Protein AF-A0A9W7A2C4-F1 (afdb_monomer_lite)

Organism: NCBI:txid2557542

Structure (mmCIF, N/CA/C/O backbone):
data_AF-A0A9W7A2C4-F1
#
_entry.id   AF-A0A9W7A2C4-F1
#
loop_
_atom_site.group_PDB
_atom_site.id
_atom_site.type_symbol
_atom_site.label_atom_id
_atom_site.label_alt_id
_atom_site.label_comp_id
_atom_site.label_asym_id
_atom_site.label_entity_id
_atom_site.label_seq_id
_atom_site.pdbx_PDB_ins_code
_atom_site.Cartn_x
_atom_site.Cartn_y
_atom_site.Cartn_z
_atom_site.occupancy
_atom_site.B_iso_or_equiv
_atom_site.auth_seq_id
_atom_site.auth_comp_id
_atom_site.auth_asym_id
_atom_site.auth_atom_id
_atom_site.pdbx_PDB_model_num
ATOM 1 N N . MET A 1 1 ? 8.192 18.372 -7.825 1.00 59.50 1 MET A N 1
ATOM 2 C CA . MET A 1 1 ? 8.535 16.966 -7.576 1.00 59.50 1 MET A CA 1
ATOM 3 C C . MET A 1 1 ? 7.374 16.111 -8.057 1.00 59.50 1 MET A C 1
ATOM 5 O O . MET A 1 1 ? 6.241 16.445 -7.717 1.00 59.50 1 MET A O 1
ATOM 9 N N . GLY A 1 2 ? 7.616 15.108 -8.897 1.00 79.44 2 GLY A N 1
ATOM 10 C CA . GLY A 1 2 ? 6.584 14.265 -9.493 1.00 79.44 2 GLY A CA 1
ATOM 11 C C . GLY A 1 2 ? 5.873 13.354 -8.488 1.00 79.44 2 GLY A C 1
ATOM 12 O O . GLY A 1 2 ? 6.362 13.080 -7.389 1.00 79.44 2 GLY A O 1
ATOM 13 N N . VAL A 1 3 ? 4.702 12.846 -8.881 1.00 77.62 3 VAL A N 1
ATOM 14 C CA . VAL A 1 3 ? 3.862 11.985 -8.026 1.00 77.62 3 VAL A CA 1
ATOM 15 C C . VAL A 1 3 ? 4.586 10.679 -7.665 1.00 77.62 3 VAL A C 1
ATOM 17 O O . VAL A 1 3 ? 4.480 10.209 -6.534 1.00 77.62 3 VAL A O 1
ATOM 20 N N . ILE A 1 4 ? 5.388 10.137 -8.590 1.00 74.19 4 ILE A N 1
ATOM 21 C CA . ILE A 1 4 ? 6.232 8.949 -8.373 1.00 74.19 4 ILE A CA 1
ATOM 22 C C . ILE A 1 4 ? 7.242 9.209 -7.246 1.00 74.19 4 ILE A C 1
ATOM 24 O O . ILE A 1 4 ? 7.259 8.472 -6.257 1.00 74.19 4 ILE A O 1
ATOM 28 N N . ALA A 1 5 ? 8.008 10.300 -7.322 1.00 81.50 5 ALA A N 1
ATOM 29 C CA . ALA A 1 5 ? 8.976 10.670 -6.291 1.00 81.50 5 ALA A CA 1
ATOM 30 C C . ALA A 1 5 ? 8.319 10.892 -4.914 1.00 81.50 5 ALA A C 1
ATOM 32 O O . ALA A 1 5 ? 8.854 10.448 -3.895 1.00 81.50 5 ALA A O 1
ATOM 33 N N . GLN A 1 6 ? 7.101 11.446 -4.871 1.00 85.25 6 GLN A N 1
ATOM 34 C CA . GLN A 1 6 ? 6.325 11.538 -3.630 1.00 85.25 6 GLN A CA 1
ATOM 35 C C . GLN A 1 6 ? 5.996 10.155 -3.027 1.00 85.25 6 GLN A C 1
ATOM 37 O O . GLN A 1 6 ? 6.023 10.004 -1.803 1.00 85.25 6 GLN A O 1
ATOM 42 N N . THR A 1 7 ? 5.736 9.122 -3.841 1.00 84.38 7 THR A N 1
ATOM 43 C CA . THR A 1 7 ? 5.543 7.751 -3.322 1.00 84.38 7 THR A CA 1
ATOM 44 C C . THR A 1 7 ? 6.836 7.108 -2.820 1.00 84.38 7 THR A C 1
ATOM 46 O O . THR A 1 7 ? 6.799 6.403 -1.810 1.00 84.38 7 THR A O 1
ATOM 49 N N . ALA A 1 8 ? 7.982 7.397 -3.447 1.00 88.38 8 ALA A N 1
ATOM 50 C CA . ALA A 1 8 ? 9.290 6.941 -2.972 1.00 88.38 8 ALA A CA 1
ATOM 51 C C . ALA A 1 8 ? 9.625 7.534 -1.589 1.00 88.38 8 ALA A C 1
ATOM 53 O O . ALA A 1 8 ? 10.104 6.822 -0.702 1.00 88.38 8 ALA A O 1
ATOM 54 N N . ILE A 1 9 ? 9.284 8.810 -1.377 1.00 89.81 9 ILE A N 1
ATOM 55 C CA . ILE A 1 9 ? 9.363 9.492 -0.078 1.00 89.81 9 ILE A CA 1
ATOM 56 C C . ILE A 1 9 ? 8.437 8.834 0.947 1.00 89.81 9 ILE A C 1
ATOM 58 O O . ILE A 1 9 ? 8.8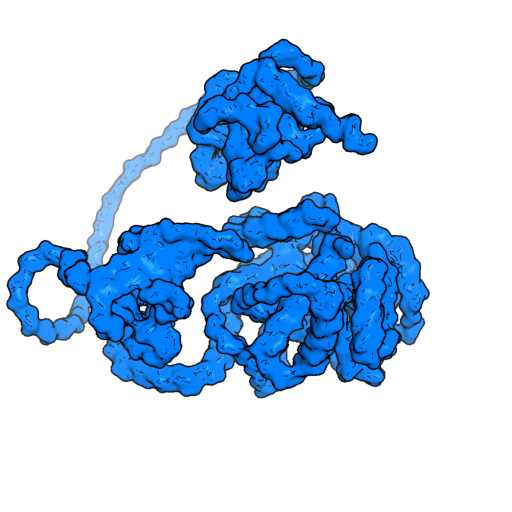98 8.458 2.022 1.00 89.81 9 ILE A O 1
ATOM 62 N N . GLU A 1 10 ? 7.154 8.628 0.620 1.00 87.88 10 GLU A N 1
ATOM 63 C CA . GLU A 1 10 ? 6.209 7.953 1.523 1.00 87.88 10 GLU A CA 1
ATOM 64 C C . GLU A 1 10 ? 6.705 6.557 1.938 1.00 87.88 10 GLU A C 1
ATOM 66 O O . GLU A 1 10 ? 6.624 6.200 3.117 1.00 87.88 10 GLU A O 1
ATOM 71 N N . ALA A 1 11 ? 7.243 5.779 0.994 1.00 90.50 11 ALA A N 1
ATOM 72 C CA . ALA A 1 11 ? 7.778 4.444 1.242 1.00 90.50 11 ALA A CA 1
ATOM 73 C C . ALA A 1 11 ? 9.023 4.475 2.147 1.00 90.50 11 ALA A C 1
ATOM 75 O O . ALA A 1 11 ? 9.084 3.709 3.114 1.00 90.50 11 ALA A O 1
ATOM 76 N N . LEU A 1 12 ? 9.978 5.380 1.889 1.00 93.19 12 LEU A N 1
ATOM 77 C CA . LEU A 1 12 ? 11.150 5.584 2.747 1.00 93.19 12 LEU A CA 1
ATOM 78 C C . LEU A 1 12 ? 10.732 6.001 4.161 1.00 93.19 12 LEU A C 1
ATOM 80 O O . LEU A 1 12 ? 11.205 5.416 5.135 1.00 93.19 12 LEU A O 1
ATOM 84 N N . THR A 1 13 ? 9.830 6.980 4.286 1.00 89.44 13 THR A N 1
ATOM 85 C CA . THR A 1 13 ? 9.324 7.451 5.581 1.00 89.44 13 THR A CA 1
ATOM 86 C C . THR A 1 13 ? 8.686 6.303 6.358 1.00 89.44 13 THR A C 1
ATOM 88 O O . THR A 1 13 ? 9.051 6.084 7.510 1.00 89.44 13 THR A O 1
ATOM 91 N N . CYS A 1 14 ? 7.820 5.503 5.725 1.00 88.94 14 CYS A N 1
ATOM 92 C CA . CYS A 1 14 ? 7.195 4.354 6.381 1.00 88.94 14 CYS A CA 1
ATOM 93 C C . CYS A 1 14 ? 8.220 3.293 6.815 1.00 88.94 14 CYS A C 1
ATOM 95 O O . CYS A 1 14 ? 8.117 2.790 7.935 1.00 88.94 14 CYS A O 1
ATOM 97 N N . LYS A 1 15 ? 9.221 2.969 5.979 1.00 91.94 15 LYS A N 1
ATOM 98 C CA . LYS A 1 15 ? 10.311 2.035 6.326 1.00 91.94 15 LYS A CA 1
ATOM 99 C C . LYS A 1 15 ? 11.138 2.548 7.507 1.00 91.94 15 LYS A C 1
ATOM 101 O O . LYS A 1 15 ? 11.353 1.809 8.467 1.00 91.94 15 LYS A O 1
ATOM 106 N N . ALA A 1 16 ? 11.554 3.812 7.467 1.00 89.44 16 ALA A N 1
ATOM 107 C CA . ALA A 1 16 ? 12.366 4.423 8.510 1.00 89.44 16 ALA A CA 1
ATOM 108 C C . ALA A 1 16 ? 11.595 4.545 9.836 1.00 89.44 16 ALA A C 1
ATOM 110 O O . ALA A 1 16 ? 12.060 4.029 10.846 1.00 89.44 16 ALA A O 1
ATOM 111 N N . GLU A 1 17 ? 10.400 5.148 9.853 1.00 85.88 17 GLU A N 1
ATOM 112 C CA . GLU A 1 17 ? 9.558 5.256 11.061 1.00 85.88 17 GLU A CA 1
ATOM 113 C C . GLU A 1 17 ? 9.314 3.888 11.708 1.00 85.88 17 GLU A C 1
ATOM 115 O O . GLU A 1 17 ? 9.449 3.729 12.920 1.00 85.88 17 GLU A O 1
ATOM 120 N N . THR A 1 18 ? 9.019 2.878 10.891 1.00 84.62 18 THR A N 1
ATOM 121 C CA . THR A 1 18 ? 8.815 1.501 11.342 1.00 84.62 18 THR A CA 1
ATOM 122 C C . THR A 1 18 ? 10.049 0.911 12.018 1.00 84.62 18 THR A C 1
ATOM 124 O O . THR A 1 18 ? 9.957 0.373 13.121 1.00 84.62 18 THR A O 1
ATOM 127 N N . LEU A 1 19 ? 11.199 0.969 11.347 1.00 84.94 19 LEU A N 1
ATOM 128 C CA . LEU A 1 19 ? 12.387 0.237 11.773 1.00 84.94 19 LEU A CA 1
ATOM 129 C C . LEU A 1 19 ? 13.233 0.993 12.802 1.00 84.94 19 LEU A C 1
ATOM 131 O O . LEU A 1 19 ? 14.035 0.364 13.482 1.00 84.94 19 LEU A O 1
ATOM 135 N N . LEU A 1 20 ? 13.042 2.303 12.959 1.00 83.44 20 LEU A N 1
ATOM 136 C CA . LEU A 1 20 ? 13.703 3.098 13.998 1.00 83.44 20 LEU A CA 1
ATOM 137 C C . LEU A 1 20 ? 13.030 2.962 15.369 1.00 83.44 20 LEU A C 1
ATOM 139 O O . LEU A 1 20 ? 13.698 3.085 16.389 1.00 83.44 20 LEU A O 1
ATOM 143 N N . HIS A 1 21 ? 11.725 2.676 15.411 1.00 79.19 21 HIS A N 1
ATOM 144 C CA . HIS A 1 21 ? 11.016 2.417 16.671 1.00 79.19 21 HIS A CA 1
ATOM 145 C C . HIS A 1 21 ? 11.301 1.031 17.265 1.00 79.19 21 HIS A C 1
ATOM 147 O O . HIS A 1 21 ? 11.145 0.835 18.470 1.00 79.19 21 HIS A O 1
ATOM 153 N N . ASN A 1 22 ? 11.726 0.074 16.443 1.00 69.94 22 ASN A N 1
ATOM 154 C CA . ASN A 1 22 ? 12.208 -1.215 16.917 1.00 69.94 22 ASN A CA 1
ATOM 155 C C . ASN A 1 22 ? 13.698 -1.061 17.268 1.00 69.94 22 ASN A C 1
ATOM 157 O O . ASN A 1 22 ? 14.496 -0.796 16.372 1.00 69.94 22 ASN A O 1
ATOM 161 N N . ASN A 1 23 ? 14.081 -1.249 18.540 1.00 60.16 23 ASN A N 1
ATOM 162 C CA . ASN A 1 23 ? 15.492 -1.287 18.967 1.00 60.16 23 ASN A CA 1
ATOM 163 C C . ASN A 1 23 ? 16.206 -2.464 18.276 1.00 60.16 23 ASN A C 1
ATOM 165 O O . ASN A 1 23 ? 16.216 -3.593 18.768 1.00 60.16 23 ASN A O 1
ATOM 169 N N . ASN A 1 24 ? 16.740 -2.198 17.086 1.00 64.31 24 ASN A N 1
ATOM 170 C CA . ASN A 1 24 ? 17.172 -3.203 16.124 1.00 64.31 24 ASN A CA 1
ATOM 171 C C . ASN A 1 24 ? 18.630 -3.621 16.349 1.00 64.31 24 ASN A C 1
ATOM 173 O O . ASN A 1 24 ? 19.466 -3.523 15.452 1.00 64.31 24 ASN A O 1
ATOM 177 N N . ASP A 1 25 ? 18.914 -4.159 17.535 1.00 67.38 25 ASP A N 1
ATOM 178 C CA . ASP A 1 25 ? 20.127 -4.938 17.780 1.00 67.38 25 ASP A CA 1
ATOM 179 C C . ASP A 1 25 ? 20.061 -6.233 16.949 1.00 67.38 25 ASP A C 1
ATOM 181 O O . ASP A 1 25 ? 19.330 -7.166 17.288 1.00 67.38 25 ASP A O 1
ATOM 185 N N . GLY A 1 26 ? 20.797 -6.306 15.833 1.00 76.38 26 GLY A N 1
ATOM 186 C CA . GLY A 1 26 ? 20.846 -7.517 15.007 1.00 76.38 26 GLY A CA 1
ATOM 187 C C . GLY A 1 26 ? 21.054 -7.292 13.502 1.00 76.38 26 GLY A C 1
ATOM 188 O O . GLY A 1 26 ? 21.565 -6.249 13.091 1.00 76.38 26 GLY A O 1
ATOM 189 N N . PRO A 1 27 ? 20.646 -8.258 12.648 1.00 70.06 27 PRO A N 1
ATOM 190 C CA . PRO A 1 27 ? 20.942 -8.268 11.207 1.00 70.06 27 PRO A CA 1
ATOM 191 C C . PRO A 1 27 ? 20.422 -7.070 10.397 1.00 70.06 27 PRO A C 1
ATOM 193 O O . PRO A 1 27 ? 20.887 -6.865 9.271 1.00 70.06 27 PRO A O 1
ATOM 196 N N . LEU A 1 28 ? 19.467 -6.315 10.958 1.00 80.44 28 LEU A N 1
ATOM 197 C CA . LEU A 1 28 ? 18.872 -5.112 10.375 1.00 80.44 28 LEU A CA 1
ATOM 198 C C . LEU A 1 28 ? 19.610 -3.817 10.750 1.00 80.44 28 LEU A C 1
ATOM 200 O O . LEU A 1 28 ? 19.470 -2.846 10.015 1.00 80.44 28 LEU A O 1
ATOM 204 N N . ALA A 1 29 ? 20.404 -3.776 11.831 1.00 87.62 29 ALA A N 1
ATOM 205 C CA . ALA A 1 29 ? 20.966 -2.538 12.398 1.00 87.62 29 ALA A CA 1
ATOM 206 C C . ALA A 1 29 ? 21.621 -1.624 11.345 1.00 87.62 29 ALA A C 1
ATOM 208 O O . ALA A 1 29 ? 21.351 -0.427 11.277 1.00 87.62 29 ALA A O 1
ATOM 209 N N . LYS A 1 30 ? 22.431 -2.224 10.462 1.00 89.50 30 LYS A N 1
ATOM 210 C CA . LYS A 1 30 ? 23.154 -1.543 9.377 1.00 89.50 30 LYS A CA 1
ATOM 211 C C . LYS A 1 30 ? 22.245 -1.018 8.258 1.00 89.50 30 LYS A C 1
ATOM 213 O O . LYS A 1 30 ? 22.560 -0.010 7.643 1.00 89.50 30 LYS A O 1
ATOM 218 N N . TYR A 1 31 ? 21.127 -1.691 7.991 1.00 92.31 31 TYR A N 1
ATOM 219 C CA . TYR A 1 31 ? 20.116 -1.211 7.046 1.00 92.31 31 TYR A CA 1
ATOM 220 C C . TYR A 1 31 ? 19.314 -0.050 7.650 1.00 92.31 31 TYR A C 1
ATOM 222 O O . TYR A 1 31 ? 19.047 0.945 6.984 1.00 92.31 31 TYR A O 1
ATOM 230 N N . VAL A 1 32 ? 18.992 -0.139 8.943 1.00 90.88 32 VAL A N 1
ATOM 231 C CA . VAL A 1 32 ? 18.264 0.907 9.674 1.00 90.88 32 VAL A CA 1
ATOM 232 C C . VAL A 1 32 ? 19.094 2.182 9.822 1.00 90.88 32 VAL A C 1
ATOM 234 O O . VAL A 1 32 ? 18.557 3.271 9.630 1.00 90.88 32 VAL A O 1
ATOM 237 N N . SER A 1 33 ? 20.403 2.079 10.077 1.00 92.69 33 SER A N 1
ATOM 238 C CA . SER A 1 33 ? 21.279 3.257 10.086 1.00 92.69 33 SER A CA 1
ATOM 239 C C . SER A 1 33 ? 21.388 3.907 8.704 1.00 92.69 33 SER A C 1
ATOM 241 O O . SER A 1 33 ? 21.348 5.131 8.612 1.00 92.69 33 SER A O 1
ATOM 243 N N . MET A 1 34 ? 21.429 3.120 7.622 1.00 94.06 34 MET A N 1
ATOM 244 C CA . MET A 1 34 ? 21.360 3.650 6.255 1.00 94.06 34 MET A CA 1
ATOM 245 C C . MET A 1 34 ? 20.032 4.377 5.990 1.00 94.06 34 MET A C 1
ATOM 247 O O . MET A 1 34 ? 20.053 5.518 5.533 1.00 94.06 34 MET A O 1
ATOM 251 N N . LEU A 1 35 ? 18.886 3.785 6.349 1.00 93.06 35 LEU A N 1
ATOM 252 C CA . LEU A 1 35 ? 17.576 4.445 6.244 1.00 93.06 35 LEU A CA 1
ATOM 253 C C . LEU A 1 35 ? 17.516 5.764 7.032 1.00 93.06 35 LEU A C 1
ATOM 255 O O . LEU A 1 35 ? 16.951 6.739 6.541 1.00 93.06 35 LEU A O 1
ATOM 259 N N . GLN A 1 36 ? 18.101 5.813 8.235 1.00 92.81 36 GLN A N 1
ATOM 260 C CA . GLN A 1 36 ? 18.162 7.034 9.046 1.00 92.81 36 GLN A CA 1
ATOM 261 C C . GLN A 1 36 ? 18.975 8.138 8.365 1.00 92.81 36 GLN A C 1
ATOM 263 O O . GLN A 1 36 ? 18.562 9.294 8.399 1.00 92.81 36 GLN A O 1
ATOM 268 N N . ILE A 1 37 ? 20.109 7.793 7.750 1.00 93.94 37 ILE A N 1
ATOM 269 C CA . ILE A 1 37 ? 20.976 8.751 7.054 1.00 93.94 37 ILE A CA 1
ATOM 270 C C . ILE A 1 37 ? 20.235 9.358 5.852 1.00 93.94 37 ILE A C 1
ATOM 272 O O . ILE A 1 37 ? 20.105 10.581 5.786 1.00 93.94 37 ILE A O 1
ATOM 276 N N . VAL A 1 38 ? 19.648 8.532 4.972 1.00 93.25 38 VAL A N 1
ATOM 277 C CA . VAL A 1 38 ? 18.852 9.026 3.826 1.00 93.25 38 VAL A CA 1
ATOM 278 C C . VAL A 1 38 ? 17.679 9.886 4.308 1.00 93.25 38 VAL A C 1
ATOM 280 O O . VAL A 1 38 ? 17.455 10.976 3.783 1.00 93.25 38 VAL A O 1
ATOM 283 N N . ARG A 1 39 ? 16.962 9.442 5.354 1.00 92.44 39 ARG A N 1
ATOM 284 C CA . ARG A 1 39 ? 15.862 10.206 5.961 1.00 92.44 39 ARG A CA 1
ATOM 285 C C . ARG A 1 39 ? 16.322 11.570 6.478 1.00 92.44 39 ARG A C 1
ATOM 287 O O . ARG A 1 39 ? 15.611 12.542 6.254 1.00 92.44 39 ARG A O 1
ATOM 294 N N . ASN A 1 40 ? 17.464 11.655 7.160 1.00 92.25 40 ASN A N 1
ATOM 295 C CA . ASN A 1 40 ? 17.955 12.910 7.733 1.00 92.25 40 ASN A CA 1
ATOM 296 C C . ASN A 1 40 ? 18.267 13.943 6.646 1.00 92.25 40 ASN A C 1
ATOM 298 O O . ASN A 1 40 ? 17.868 15.099 6.772 1.00 92.25 40 ASN A O 1
ATOM 302 N N . HIS A 1 41 ? 18.930 13.524 5.564 1.00 92.69 41 HIS A N 1
ATOM 303 C CA . HIS A 1 41 ? 19.204 14.407 4.430 1.00 92.69 41 HIS A CA 1
ATOM 304 C C . HIS A 1 41 ? 17.911 14.842 3.726 1.00 92.69 41 HIS A C 1
ATOM 306 O O . HIS A 1 41 ? 17.729 16.030 3.476 1.00 92.69 41 HIS A O 1
ATOM 312 N N . LEU A 1 42 ? 16.965 13.922 3.512 1.00 90.38 42 LEU A N 1
ATOM 313 C CA . LEU A 1 42 ? 15.661 14.245 2.928 1.00 90.38 42 LEU A CA 1
ATOM 314 C C . LEU A 1 42 ? 14.832 15.198 3.812 1.00 90.38 42 LEU A C 1
ATOM 316 O O . LEU A 1 42 ? 14.190 16.111 3.303 1.00 90.38 42 LEU A O 1
ATOM 320 N N . GLN A 1 43 ? 14.849 15.031 5.139 1.00 88.00 43 GLN A N 1
ATOM 321 C CA . GLN A 1 43 ? 14.139 15.919 6.071 1.00 88.00 43 GLN A CA 1
ATOM 322 C C . GLN A 1 43 ? 14.723 17.339 6.115 1.00 88.00 43 GLN A C 1
ATOM 324 O O . GLN A 1 43 ? 13.990 18.273 6.428 1.00 88.00 43 GLN A O 1
ATOM 329 N N . ALA A 1 44 ? 16.006 17.517 5.786 1.00 83.06 44 ALA A N 1
ATOM 330 C CA . ALA A 1 44 ? 16.605 18.842 5.629 1.00 83.06 44 ALA A CA 1
ATOM 331 C C . ALA A 1 44 ? 16.136 19.559 4.345 1.00 83.06 44 ALA A C 1
ATOM 333 O O . ALA A 1 44 ? 16.141 20.785 4.295 1.00 83.06 44 ALA A O 1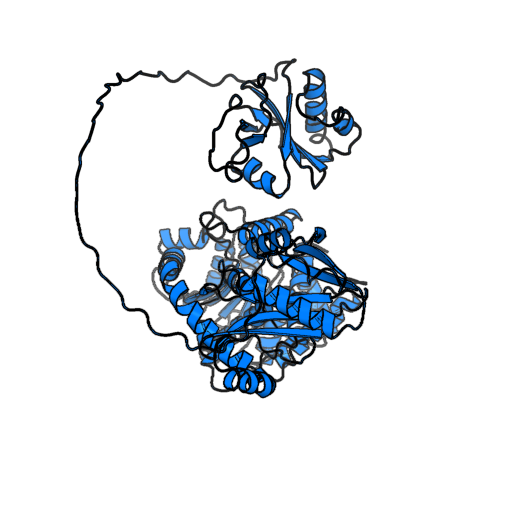
ATOM 334 N N . GLU A 1 45 ? 15.712 18.809 3.323 1.00 77.31 45 GLU A N 1
ATOM 335 C CA . GLU A 1 45 ? 15.176 19.341 2.060 1.00 77.31 45 GLU A CA 1
ATOM 336 C C . GLU A 1 45 ? 13.653 19.546 2.110 1.00 77.31 45 GLU A C 1
ATOM 338 O O . GLU A 1 45 ? 13.122 20.506 1.551 1.00 77.31 45 GLU A O 1
ATOM 343 N N . MET A 1 46 ? 12.932 18.655 2.796 1.00 72.44 46 MET A N 1
ATOM 344 C CA . MET A 1 46 ? 11.472 18.671 2.883 1.00 72.44 46 MET A CA 1
ATOM 345 C C . MET A 1 46 ? 10.981 19.436 4.114 1.00 72.44 46 MET A C 1
ATOM 347 O O . MET A 1 46 ? 10.724 18.855 5.172 1.00 72.44 46 MET A O 1
ATOM 351 N N . ALA A 1 47 ? 10.801 20.748 3.954 1.00 54.38 47 ALA A N 1
ATOM 352 C CA . ALA A 1 47 ? 10.265 21.619 4.995 1.00 54.38 47 ALA A CA 1
ATOM 353 C C . ALA A 1 47 ? 8.957 21.072 5.613 1.00 54.38 47 ALA A C 1
ATOM 355 O O . ALA A 1 47 ? 7.956 20.871 4.927 1.00 54.38 47 ALA A O 1
ATOM 356 N N . SER A 1 48 ? 9.000 20.843 6.930 1.00 54.41 48 SER A N 1
ATOM 357 C CA . SER A 1 48 ? 7.855 20.666 7.841 1.00 54.41 48 SER A CA 1
ATOM 358 C C . SER A 1 48 ? 6.728 19.701 7.425 1.00 54.41 48 SER A C 1
ATOM 360 O O . SER A 1 48 ? 5.582 19.873 7.850 1.00 54.41 48 SER A O 1
ATOM 362 N N . SER A 1 49 ? 7.025 18.602 6.718 1.00 58.47 49 SER A N 1
ATOM 363 C CA . SER A 1 49 ? 6.066 17.491 6.626 1.00 58.47 49 SER A CA 1
ATOM 364 C C . SER A 1 49 ? 5.842 16.888 8.023 1.00 58.47 49 SER A C 1
ATOM 366 O O . SER A 1 49 ? 6.701 16.173 8.546 1.00 58.47 49 SER A O 1
ATOM 368 N N . GLY A 1 50 ? 4.705 17.208 8.649 1.00 64.50 50 GLY A N 1
ATOM 369 C CA . GLY A 1 50 ? 4.404 16.814 10.028 1.00 64.50 50 GLY A CA 1
ATOM 370 C C . GLY A 1 50 ? 4.488 15.300 10.234 1.00 64.50 50 GLY A C 1
ATOM 371 O O . GLY A 1 50 ? 3.874 14.533 9.489 1.00 64.50 50 GLY A O 1
ATOM 372 N N . GLN A 1 51 ? 5.241 14.872 11.250 1.00 67.25 51 GLN A N 1
ATOM 373 C CA . GLN A 1 51 ? 5.470 13.459 11.550 1.00 67.25 51 GLN A CA 1
ATOM 374 C C . GLN A 1 51 ? 4.147 12.767 11.908 1.00 67.25 51 GLN A C 1
ATOM 376 O O . GLN A 1 51 ? 3.547 13.040 12.948 1.00 67.25 51 GLN A O 1
ATOM 381 N N . ARG A 1 52 ? 3.679 11.863 11.039 1.00 73.75 52 ARG A N 1
ATOM 382 C CA . ARG A 1 52 ? 2.434 11.113 11.248 1.00 73.75 52 ARG A CA 1
ATOM 383 C C . ARG A 1 52 ? 2.741 9.803 11.958 1.00 73.75 52 ARG A C 1
ATOM 385 O O . ARG A 1 52 ? 3.461 8.963 11.431 1.00 73.75 52 ARG A O 1
ATOM 392 N N . THR A 1 53 ? 2.144 9.589 13.126 1.00 74.12 53 THR A N 1
ATOM 393 C CA . THR A 1 53 ? 2.229 8.294 13.807 1.00 74.12 53 THR A CA 1
ATOM 394 C C . THR A 1 53 ? 1.553 7.207 12.964 1.00 74.12 53 THR A C 1
ATOM 396 O O . THR A 1 53 ? 0.429 7.363 12.486 1.00 74.12 53 THR A O 1
ATOM 399 N N . ARG A 1 54 ? 2.253 6.087 12.753 1.00 81.62 54 ARG A N 1
ATOM 400 C CA . ARG A 1 54 ? 1.747 4.933 11.994 1.00 81.62 54 ARG A CA 1
ATOM 401 C C . ARG A 1 54 ? 1.145 3.891 12.930 1.00 81.62 54 ARG A C 1
ATOM 403 O O . ARG A 1 54 ? 1.642 3.679 14.038 1.00 81.62 54 ARG A O 1
ATOM 410 N N . SER A 1 55 ? 0.089 3.212 12.481 1.00 81.06 55 SER A N 1
ATOM 411 C CA . SER A 1 55 ? -0.547 2.142 13.261 1.00 81.06 55 SER A CA 1
ATOM 412 C C . SER A 1 55 ? 0.423 0.983 13.534 1.00 81.06 55 SER A C 1
ATOM 414 O O . SER A 1 55 ? 1.449 0.829 12.863 1.00 81.06 55 SER A O 1
ATOM 416 N N . GLY A 1 56 ? 0.105 0.146 14.528 1.00 76.81 56 GLY A N 1
ATOM 417 C CA . GLY A 1 56 ? 0.859 -1.089 14.770 1.00 76.81 56 GLY A CA 1
ATOM 418 C C . GLY A 1 56 ? 0.849 -2.022 13.552 1.00 76.81 56 GLY A C 1
ATOM 419 O O . GLY A 1 56 ? 1.881 -2.597 13.220 1.00 76.81 56 GLY A O 1
ATOM 420 N N . VAL A 1 57 ? -0.279 -2.078 12.828 1.00 79.06 57 VAL A N 1
ATOM 421 C CA . VAL A 1 57 ? -0.452 -2.866 11.593 1.00 79.06 57 VAL A CA 1
ATOM 422 C C . VAL A 1 57 ? 0.556 -2.459 10.523 1.00 79.06 57 VAL A C 1
ATOM 424 O O . VAL A 1 57 ? 1.274 -3.310 10.008 1.00 79.06 57 VAL A O 1
ATOM 427 N N . ILE A 1 58 ? 0.640 -1.160 10.214 1.00 83.19 58 ILE A N 1
ATOM 428 C CA . ILE A 1 58 ? 1.527 -0.636 9.165 1.00 83.19 58 ILE A CA 1
ATOM 429 C C . ILE A 1 58 ? 2.987 -0.909 9.533 1.00 83.19 58 ILE A C 1
ATOM 431 O O . ILE A 1 58 ? 3.747 -1.407 8.703 1.00 83.19 58 ILE A O 1
ATOM 435 N N . ARG A 1 59 ? 3.372 -0.646 10.791 1.00 83.69 59 ARG A N 1
ATOM 436 C CA . ARG A 1 59 ? 4.738 -0.893 11.277 1.00 83.69 59 ARG A CA 1
ATOM 437 C C . ARG A 1 59 ? 5.104 -2.377 11.215 1.00 83.69 59 ARG A C 1
ATOM 439 O O . ARG A 1 59 ? 6.176 -2.737 10.733 1.00 83.69 59 ARG A O 1
ATOM 446 N N . LEU A 1 60 ? 4.216 -3.274 11.631 1.00 82.19 60 LEU A N 1
ATOM 447 C CA . LEU A 1 60 ? 4.490 -4.707 11.542 1.00 82.19 60 LEU A CA 1
ATOM 448 C C . LEU A 1 60 ? 4.530 -5.190 10.078 1.00 82.19 60 LEU A C 1
ATOM 450 O O . LEU A 1 60 ? 5.456 -5.908 9.707 1.00 82.19 60 LEU A O 1
ATOM 454 N N . GLY A 1 61 ? 3.633 -4.701 9.217 1.00 86.56 61 GLY A N 1
ATOM 455 C CA . GLY A 1 61 ? 3.645 -4.964 7.774 1.00 86.56 61 GLY A CA 1
ATOM 456 C C . GLY A 1 61 ? 4.957 -4.558 7.089 1.00 86.56 61 GLY A C 1
ATOM 457 O O . GLY A 1 61 ? 5.585 -5.382 6.424 1.00 86.56 61 GLY A O 1
ATOM 458 N N . TYR A 1 62 ? 5.434 -3.328 7.309 1.00 90.00 62 TYR A N 1
ATOM 459 C CA . TYR A 1 62 ? 6.716 -2.861 6.762 1.00 90.00 62 TYR A CA 1
ATOM 460 C C . TYR A 1 62 ? 7.927 -3.603 7.348 1.00 90.00 62 TYR A C 1
ATOM 462 O O . TYR A 1 62 ? 8.878 -3.887 6.617 1.00 90.00 62 TYR A O 1
ATOM 470 N N . THR A 1 63 ? 7.886 -3.976 8.634 1.00 85.75 63 THR A N 1
ATOM 471 C CA . THR A 1 63 ? 8.938 -4.795 9.265 1.00 85.75 63 THR A CA 1
ATOM 472 C C . THR A 1 63 ? 9.040 -6.153 8.568 1.00 85.75 63 THR A C 1
ATOM 474 O O . THR A 1 63 ? 10.125 -6.576 8.169 1.00 85.75 63 THR A O 1
ATOM 477 N N . MET A 1 64 ? 7.899 -6.816 8.360 1.00 85.44 64 MET A N 1
ATOM 478 C CA . MET A 1 64 ? 7.829 -8.121 7.706 1.00 85.44 64 MET A CA 1
ATOM 479 C C . MET A 1 64 ? 8.246 -8.064 6.229 1.00 85.44 64 MET A C 1
ATOM 481 O O . MET A 1 64 ? 8.996 -8.938 5.787 1.00 85.44 64 MET A O 1
ATOM 485 N N . ARG A 1 65 ? 7.827 -7.024 5.492 1.00 90.00 65 ARG A N 1
ATOM 486 C CA . ARG A 1 65 ? 8.238 -6.734 4.106 1.00 90.00 65 ARG A CA 1
ATOM 487 C C . ARG A 1 65 ? 9.765 -6.696 3.978 1.00 90.00 65 ARG A C 1
ATOM 489 O O . ARG A 1 65 ? 10.339 -7.525 3.273 1.00 90.00 65 ARG A O 1
ATOM 496 N N . VAL A 1 66 ? 10.429 -5.824 4.743 1.00 91.00 66 VAL A N 1
ATOM 497 C CA . VAL A 1 66 ? 11.897 -5.668 4.716 1.00 91.00 66 VAL A CA 1
ATOM 498 C C . VAL A 1 66 ? 12.619 -6.954 5.126 1.00 91.00 66 VAL A C 1
ATOM 500 O O . VAL A 1 66 ? 13.530 -7.396 4.426 1.00 91.00 66 VAL A O 1
ATOM 503 N N . MET A 1 67 ? 12.211 -7.587 6.232 1.00 85.50 67 MET A N 1
ATOM 504 C CA . MET A 1 67 ? 12.841 -8.829 6.702 1.00 85.50 67 MET A CA 1
ATOM 505 C C . MET A 1 67 ? 12.776 -9.952 5.665 1.00 85.50 67 MET A C 1
ATOM 507 O O . MET A 1 67 ? 13.726 -10.718 5.515 1.00 85.50 67 MET A O 1
ATOM 511 N N . THR A 1 68 ? 11.661 -10.054 4.948 1.00 84.88 68 THR A N 1
ATOM 512 C CA . THR A 1 68 ? 11.434 -11.120 3.969 1.00 84.88 68 THR A CA 1
ATOM 513 C C . THR A 1 68 ? 12.330 -10.960 2.753 1.00 84.88 68 THR A C 1
ATOM 515 O O . THR A 1 68 ? 13.006 -11.910 2.367 1.00 84.88 68 THR A O 1
ATOM 518 N N . ILE A 1 69 ? 12.411 -9.742 2.215 1.00 91.19 69 ILE A N 1
ATOM 519 C CA . ILE A 1 69 ? 13.298 -9.409 1.096 1.00 91.19 69 ILE A CA 1
ATOM 520 C C . ILE A 1 69 ? 14.756 -9.681 1.487 1.00 91.19 69 ILE A C 1
ATOM 522 O O . ILE A 1 69 ? 15.470 -10.377 0.767 1.00 91.19 69 ILE A O 1
ATOM 526 N N . GLN A 1 70 ? 15.188 -9.232 2.674 1.00 90.12 70 GLN A N 1
ATOM 527 C CA . GLN A 1 70 ? 16.550 -9.487 3.155 1.00 90.12 70 GLN A CA 1
ATOM 528 C C . GLN A 1 70 ? 16.861 -10.974 3.364 1.00 90.12 70 GLN A C 1
ATOM 530 O O . GLN A 1 70 ? 17.977 -11.399 3.069 1.00 90.12 70 GLN A O 1
ATOM 535 N N . ASN A 1 71 ? 15.907 -11.777 3.841 1.00 85.62 71 ASN A N 1
ATOM 536 C CA . ASN A 1 71 ? 16.101 -13.219 4.002 1.00 85.62 71 ASN A CA 1
ATOM 537 C C . ASN A 1 71 ? 16.190 -13.947 2.652 1.00 85.62 71 ASN A C 1
ATOM 539 O O . ASN A 1 71 ? 17.002 -14.860 2.509 1.00 85.62 71 ASN A O 1
ATOM 543 N N . SER A 1 72 ? 15.426 -13.518 1.646 1.00 87.69 72 SER A N 1
ATOM 544 C CA . SER A 1 72 ? 15.552 -14.031 0.277 1.00 87.69 72 SER A CA 1
ATOM 545 C C . SER A 1 72 ? 16.891 -13.652 -0.363 1.00 87.69 72 SER A C 1
ATOM 547 O O . SER A 1 72 ? 17.535 -14.511 -0.963 1.00 87.69 72 SER A O 1
ATOM 549 N N . ILE A 1 73 ? 17.370 -12.418 -0.159 1.00 92.19 73 ILE A N 1
ATOM 550 C CA . ILE A 1 73 ? 18.721 -11.993 -0.566 1.00 92.19 73 ILE A CA 1
ATOM 551 C C . ILE A 1 73 ? 19.797 -12.836 0.136 1.00 92.19 73 ILE A C 1
ATOM 553 O O . ILE A 1 73 ? 20.724 -13.303 -0.516 1.00 92.19 73 ILE A O 1
ATOM 557 N N . LEU A 1 74 ? 19.678 -13.071 1.449 1.00 88.50 74 LEU A N 1
ATOM 558 C CA . LEU A 1 74 ? 20.601 -13.928 2.207 1.00 88.50 74 LEU A CA 1
ATOM 559 C C . LEU A 1 74 ? 20.626 -15.362 1.663 1.00 88.50 74 LEU A C 1
ATOM 561 O O . LEU A 1 74 ? 21.700 -15.937 1.506 1.00 88.50 74 LEU A O 1
ATOM 565 N N . SER A 1 75 ? 19.460 -15.925 1.338 1.00 87.62 75 SER A N 1
ATOM 566 C CA . SER A 1 75 ? 19.349 -17.256 0.734 1.00 87.62 75 SER A CA 1
ATOM 567 C C . SER A 1 75 ? 19.968 -17.316 -0.666 1.00 87.62 75 SER A C 1
ATOM 569 O O . SER A 1 75 ? 20.589 -18.320 -1.007 1.00 87.62 75 SER A O 1
ATOM 571 N N . PHE A 1 76 ? 19.843 -16.251 -1.463 1.00 91.56 76 PHE A N 1
ATOM 572 C CA . PHE A 1 76 ? 20.482 -16.141 -2.775 1.00 91.56 76 PHE A CA 1
ATOM 573 C C . PHE A 1 76 ? 22.011 -16.015 -2.655 1.00 91.56 76 PHE A C 1
ATOM 575 O O . PHE A 1 76 ? 22.742 -16.792 -3.262 1.00 91.56 76 PHE A O 1
ATOM 582 N N . ALA A 1 77 ? 22.502 -15.112 -1.802 1.00 93.62 77 ALA A N 1
ATOM 583 C CA . ALA A 1 77 ? 23.931 -14.904 -1.554 1.00 93.62 77 ALA A CA 1
ATOM 584 C C . ALA A 1 77 ? 24.633 -16.138 -0.953 1.00 93.62 77 ALA A C 1
ATOM 586 O O . ALA A 1 77 ? 25.828 -16.326 -1.153 1.00 93.62 77 ALA A O 1
ATOM 587 N N . ALA A 1 78 ? 23.904 -17.002 -0.238 1.00 90.38 78 ALA A N 1
ATOM 588 C CA . ALA A 1 78 ? 24.422 -18.283 0.245 1.00 90.38 78 ALA A CA 1
ATOM 589 C C . ALA A 1 78 ? 24.591 -19.343 -0.864 1.00 90.38 78 ALA A C 1
ATOM 591 O O . ALA A 1 78 ? 25.326 -20.307 -0.669 1.00 90.38 78 ALA A O 1
ATOM 592 N N . GLN A 1 79 ? 23.912 -19.187 -2.006 1.00 91.31 79 GLN A N 1
ATOM 593 C CA . GLN A 1 79 ? 23.988 -20.107 -3.150 1.00 91.31 79 GLN A CA 1
ATOM 594 C C . GLN A 1 79 ? 25.012 -19.666 -4.202 1.00 91.31 79 GLN A C 1
ATOM 596 O O . GLN A 1 79 ? 25.536 -20.510 -4.925 1.00 91.31 79 GLN A O 1
ATOM 601 N N . TYR A 1 80 ? 25.304 -18.366 -4.284 1.00 93.81 80 TYR A N 1
ATOM 602 C CA . TYR A 1 80 ? 26.167 -17.786 -5.310 1.00 93.81 80 TYR A CA 1
ATOM 603 C C . TYR A 1 80 ? 27.360 -17.053 -4.675 1.00 93.81 80 TYR A C 1
ATOM 605 O O . TYR A 1 80 ? 27.178 -15.966 -4.123 1.00 93.81 80 TYR A O 1
ATOM 613 N N . PRO A 1 81 ? 28.589 -17.610 -4.760 1.00 93.31 81 PRO A N 1
ATOM 614 C CA . PRO A 1 81 ? 29.795 -16.997 -4.188 1.00 93.31 81 PRO A CA 1
ATOM 615 C C . PRO A 1 81 ? 30.125 -15.608 -4.749 1.00 93.31 81 PRO A C 1
ATOM 617 O O . PRO A 1 81 ? 30.779 -14.819 -4.070 1.00 93.31 81 PRO A O 1
ATOM 620 N N . ALA A 1 82 ? 29.669 -15.318 -5.970 1.00 96.44 82 ALA A N 1
ATOM 621 C CA . ALA A 1 82 ? 29.671 -13.999 -6.584 1.00 96.44 82 ALA A CA 1
ATOM 622 C C . ALA A 1 82 ? 28.368 -13.797 -7.375 1.00 96.44 82 ALA A C 1
ATOM 624 O O . ALA A 1 82 ? 27.856 -14.748 -7.968 1.00 96.44 82 ALA A O 1
ATOM 625 N N . PHE A 1 83 ? 27.827 -12.580 -7.359 1.00 97.06 83 PHE A N 1
ATOM 626 C CA . PHE A 1 83 ? 26.590 -12.193 -8.034 1.00 97.06 83 PHE A CA 1
ATOM 627 C C . PHE A 1 83 ? 26.490 -10.672 -8.229 1.00 97.06 83 PHE A C 1
ATOM 629 O O . PHE A 1 83 ? 27.164 -9.899 -7.545 1.00 97.06 83 PHE A O 1
ATOM 636 N N . ASN A 1 84 ? 25.579 -10.252 -9.102 1.00 97.25 84 ASN A N 1
ATOM 637 C CA . ASN A 1 84 ? 25.119 -8.872 -9.237 1.00 97.25 84 ASN A CA 1
ATOM 638 C C . ASN A 1 84 ? 23.672 -8.739 -8.739 1.00 97.25 84 ASN A C 1
ATOM 640 O O . ASN A 1 84 ? 22.920 -9.717 -8.700 1.00 97.25 84 ASN A O 1
ATOM 644 N N . VAL A 1 85 ? 23.262 -7.530 -8.355 1.00 97.44 85 VAL A N 1
ATOM 645 C CA . VAL A 1 85 ? 21.867 -7.228 -7.996 1.00 97.44 85 VAL A CA 1
ATOM 646 C C . VAL A 1 85 ? 21.335 -6.060 -8.822 1.00 97.44 85 VAL A C 1
ATOM 648 O O . VAL A 1 85 ? 22.005 -5.039 -8.944 1.00 97.44 85 VAL A O 1
ATOM 651 N N . LEU A 1 86 ? 20.125 -6.197 -9.363 1.00 97.56 86 LEU A N 1
ATOM 652 C CA . LEU A 1 86 ? 19.363 -5.124 -10.004 1.00 97.56 86 LEU A CA 1
ATOM 653 C C . LEU A 1 86 ? 18.093 -4.872 -9.194 1.00 97.56 86 LEU A C 1
ATOM 655 O O . LEU A 1 86 ? 17.315 -5.792 -8.968 1.00 97.56 86 LEU A O 1
ATOM 659 N N . ILE A 1 87 ? 17.866 -3.636 -8.766 1.00 98.00 87 ILE A N 1
ATOM 660 C CA . ILE A 1 87 ? 16.679 -3.230 -8.012 1.00 98.00 87 ILE A CA 1
ATOM 661 C C . ILE A 1 87 ? 15.833 -2.336 -8.915 1.00 98.00 87 ILE A C 1
ATOM 663 O O . ILE A 1 87 ? 16.233 -1.217 -9.229 1.00 98.00 87 ILE A O 1
ATOM 667 N N . LEU A 1 88 ? 14.677 -2.851 -9.333 1.00 97.00 88 LEU A N 1
ATOM 668 C CA . LEU A 1 88 ? 13.690 -2.152 -10.155 1.00 97.00 88 LEU A CA 1
ATOM 669 C C . LEU A 1 88 ? 12.792 -1.289 -9.268 1.00 97.00 88 LEU A C 1
ATOM 671 O O . LEU A 1 88 ? 12.232 -1.807 -8.300 1.00 97.00 88 LEU A O 1
ATOM 675 N N . GLY A 1 89 ? 12.632 -0.012 -9.619 1.00 96.88 89 GLY A N 1
ATOM 676 C CA . GLY A 1 89 ? 11.886 0.983 -8.842 1.00 96.88 89 GLY A CA 1
ATOM 677 C C . GLY A 1 89 ? 12.463 1.130 -7.438 1.00 96.88 89 GLY A C 1
ATOM 678 O O . GLY A 1 89 ? 11.774 0.942 -6.434 1.00 96.88 89 GLY A O 1
ATOM 679 N N . CYS A 1 90 ? 13.775 1.362 -7.372 1.00 97.25 90 CYS A N 1
ATOM 680 C CA . CYS A 1 90 ? 14.535 1.350 -6.126 1.00 97.25 90 CYS A CA 1
ATOM 681 C C . CYS A 1 90 ? 14.148 2.467 -5.136 1.00 97.25 90 CYS A C 1
ATOM 683 O O . CYS A 1 90 ? 14.577 2.428 -3.976 1.00 97.25 90 CYS A O 1
ATOM 685 N N . GLY A 1 91 ? 13.367 3.461 -5.568 1.00 96.75 91 GLY A N 1
ATOM 686 C CA . GLY A 1 91 ? 12.929 4.591 -4.766 1.00 96.75 91 GLY A CA 1
ATOM 687 C C . GLY A 1 91 ? 14.100 5.284 -4.074 1.00 96.75 91 GLY A C 1
ATOM 688 O O . GLY A 1 91 ? 15.211 5.380 -4.593 1.00 96.75 91 GLY A O 1
ATOM 689 N N . LEU A 1 92 ? 13.875 5.687 -2.825 1.00 96.75 92 LEU A N 1
ATOM 690 C CA . LEU A 1 92 ? 14.933 6.176 -1.938 1.00 96.75 92 LEU A CA 1
ATOM 691 C C . LEU A 1 92 ? 15.470 5.076 -0.997 1.00 96.75 92 LEU A C 1
ATOM 693 O O . LEU A 1 92 ? 16.087 5.384 0.019 1.00 96.75 92 LEU A O 1
ATOM 697 N N . ASP A 1 93 ? 15.228 3.793 -1.294 1.00 96.00 93 ASP A N 1
ATOM 698 C CA . ASP A 1 93 ? 15.665 2.685 -0.439 1.00 96.00 93 ASP A CA 1
ATOM 699 C C . ASP A 1 93 ? 17.167 2.390 -0.623 1.00 96.00 93 ASP A C 1
ATOM 701 O O . ASP A 1 93 ? 17.569 2.047 -1.738 1.00 96.00 93 ASP A O 1
ATOM 705 N N . PRO A 1 94 ? 18.003 2.441 0.434 1.00 96.62 94 PRO A N 1
ATOM 706 C CA . PRO A 1 94 ? 19.425 2.106 0.368 1.00 96.62 94 PRO A CA 1
ATOM 707 C C . PRO A 1 94 ? 19.721 0.594 0.264 1.00 96.62 94 PRO A C 1
ATOM 709 O O . PRO A 1 94 ? 20.757 0.125 0.743 1.00 96.62 94 PRO A O 1
ATOM 712 N N . LEU A 1 95 ? 18.816 -0.204 -0.311 1.00 96.31 95 LEU A N 1
ATOM 713 C CA . LEU A 1 95 ? 18.902 -1.664 -0.328 1.00 96.31 95 LEU A CA 1
ATOM 714 C C . LEU A 1 95 ? 20.115 -2.188 -1.112 1.00 96.31 95 LEU A C 1
ATOM 716 O O . LEU A 1 95 ? 20.815 -3.055 -0.596 1.00 96.31 95 LEU A O 1
ATOM 720 N N . GLY A 1 96 ? 20.420 -1.675 -2.305 1.00 96.31 96 GLY A N 1
ATOM 721 C CA . GLY A 1 96 ? 21.573 -2.126 -3.098 1.00 96.31 96 GLY A CA 1
ATOM 722 C C . GLY A 1 96 ? 22.886 -1.765 -2.409 1.00 96.31 96 GLY A C 1
ATOM 723 O O . GLY A 1 96 ? 23.756 -2.624 -2.228 1.00 96.31 96 GLY A O 1
ATOM 724 N N . ARG A 1 97 ? 22.973 -0.541 -1.873 1.00 95.44 97 ARG A N 1
ATOM 725 C CA . ARG A 1 97 ? 24.085 -0.117 -1.007 1.00 95.44 97 ARG A CA 1
ATOM 726 C C . ARG A 1 97 ? 24.245 -1.015 0.221 1.00 95.44 97 ARG A C 1
ATOM 728 O O . ARG A 1 97 ? 25.367 -1.399 0.569 1.00 95.44 97 ARG A O 1
ATOM 735 N N . PHE A 1 98 ? 23.150 -1.392 0.875 1.00 95.50 98 PHE A N 1
ATOM 736 C CA . PHE A 1 98 ? 23.168 -2.335 1.989 1.00 95.50 98 PHE A CA 1
ATOM 737 C C . PHE A 1 98 ? 23.680 -3.717 1.565 1.00 95.50 98 PHE A C 1
ATOM 739 O O . PHE A 1 98 ? 24.523 -4.274 2.269 1.00 95.50 98 PHE A O 1
ATOM 746 N N . ILE A 1 99 ? 23.235 -4.248 0.420 1.00 96.06 99 ILE A N 1
ATOM 747 C CA . ILE A 1 99 ? 23.680 -5.544 -0.115 1.00 96.06 99 ILE A CA 1
ATOM 748 C C . ILE A 1 99 ? 25.192 -5.519 -0.362 1.00 96.06 99 ILE A C 1
ATOM 750 O O . ILE A 1 99 ? 25.899 -6.353 0.203 1.00 96.06 99 ILE A O 1
ATOM 754 N N . GLN A 1 100 ? 25.719 -4.527 -1.085 1.00 95.38 100 GLN A N 1
ATOM 755 C CA . GLN A 1 100 ? 27.168 -4.380 -1.291 1.00 95.38 100 GLN A CA 1
ATOM 756 C C . GLN A 1 100 ? 27.934 -4.311 0.033 1.00 95.38 100 GLN A C 1
ATOM 758 O O . GLN A 1 100 ? 28.905 -5.033 0.243 1.00 95.38 100 GLN A O 1
ATOM 763 N N . THR A 1 101 ? 27.467 -3.489 0.977 1.00 93.50 101 THR A N 1
ATOM 764 C CA . THR A 1 101 ? 28.159 -3.312 2.262 1.00 93.50 101 THR A CA 1
ATOM 765 C C . THR A 1 101 ? 27.961 -4.501 3.224 1.00 93.50 101 THR A C 1
ATOM 767 O O . THR A 1 101 ? 28.597 -4.544 4.283 1.00 93.50 101 THR A O 1
ATOM 770 N N . LYS A 1 102 ? 27.075 -5.457 2.913 1.00 94.19 102 LYS A N 1
ATOM 771 C CA . LYS A 1 102 ? 26.870 -6.713 3.661 1.00 94.19 102 LYS A CA 1
ATOM 772 C C . LYS A 1 102 ? 27.595 -7.896 3.015 1.00 94.19 102 LYS A C 1
ATOM 774 O O . LYS A 1 102 ? 28.045 -8.782 3.735 1.00 94.19 102 LYS A O 1
ATOM 779 N N . PHE A 1 103 ? 27.772 -7.869 1.696 1.00 95.50 103 PHE A N 1
ATOM 780 C CA . PHE A 1 103 ? 28.419 -8.914 0.903 1.00 95.50 103 PHE A CA 1
ATOM 781 C C . PHE A 1 103 ? 29.576 -8.368 0.037 1.00 95.50 103 PHE A C 1
ATOM 783 O O . PHE A 1 103 ? 29.604 -8.644 -1.161 1.00 95.50 103 PHE A O 1
ATOM 790 N N . PRO A 1 104 ? 30.569 -7.644 0.597 1.00 95.06 104 PRO A N 1
ATOM 791 C CA . PRO A 1 104 ? 31.564 -6.887 -0.183 1.00 95.06 104 PRO A CA 1
ATOM 792 C C . PRO A 1 104 ? 32.521 -7.741 -1.033 1.00 95.06 104 PRO A C 1
ATOM 794 O O . PRO A 1 104 ? 33.301 -7.194 -1.803 1.00 95.06 104 PRO A O 1
ATOM 797 N N . LYS A 1 105 ? 32.499 -9.072 -0.876 1.00 94.56 105 LYS A N 1
ATOM 798 C CA . LYS A 1 105 ? 33.254 -10.027 -1.706 1.00 94.56 105 LYS A CA 1
ATOM 799 C C . LYS A 1 105 ? 32.391 -10.789 -2.718 1.00 94.56 105 LYS A C 1
ATOM 801 O O . LYS A 1 105 ? 32.955 -11.396 -3.618 1.00 94.56 105 LYS A O 1
ATOM 806 N N . ALA A 1 106 ? 31.067 -10.796 -2.543 1.00 95.19 106 ALA A N 1
ATOM 807 C CA . ALA A 1 106 ? 30.144 -11.597 -3.350 1.00 95.19 106 ALA A CA 1
ATOM 808 C C . ALA A 1 106 ? 29.239 -10.727 -4.231 1.00 95.19 106 ALA A C 1
ATOM 810 O O . ALA A 1 106 ? 29.098 -11.010 -5.412 1.00 95.19 106 ALA A O 1
ATOM 811 N N . CYS A 1 107 ? 28.674 -9.639 -3.701 1.00 96.69 107 CYS A N 1
ATOM 812 C CA . CYS A 1 107 ? 27.928 -8.674 -4.504 1.00 96.69 107 CYS A CA 1
ATOM 813 C C . CYS A 1 107 ? 28.917 -7.789 -5.275 1.00 96.69 107 CYS A C 1
ATOM 815 O O . CYS A 1 107 ? 29.436 -6.820 -4.718 1.00 96.69 107 CYS A O 1
ATOM 817 N N . ARG A 1 108 ? 29.191 -8.128 -6.539 1.00 95.44 108 ARG A N 1
ATOM 818 C CA . ARG A 1 108 ? 30.182 -7.434 -7.374 1.00 95.44 108 ARG A CA 1
ATOM 819 C C . ARG A 1 108 ? 29.681 -6.069 -7.834 1.00 95.44 108 ARG A C 1
ATOM 821 O O . ARG A 1 108 ? 30.393 -5.082 -7.666 1.00 95.44 108 ARG A O 1
ATOM 828 N N . CYS A 1 109 ? 28.441 -5.984 -8.307 1.00 95.44 109 CYS A N 1
ATOM 829 C CA . CYS A 1 109 ? 27.777 -4.713 -8.566 1.00 95.44 109 CYS A CA 1
ATOM 830 C C . CYS A 1 109 ? 26.329 -4.688 -8.051 1.00 95.44 109 CYS A C 1
ATOM 832 O O . CYS A 1 109 ? 25.669 -5.723 -7.927 1.00 95.44 109 CYS A O 1
ATOM 834 N N . ALA A 1 110 ? 25.850 -3.484 -7.734 1.00 96.62 110 ALA A N 1
ATOM 835 C CA . ALA A 1 110 ? 24.457 -3.206 -7.418 1.00 96.62 110 ALA A CA 1
ATOM 836 C C . ALA A 1 110 ? 23.950 -2.070 -8.309 1.00 96.62 110 ALA A C 1
ATOM 838 O O . ALA A 1 110 ? 24.495 -0.963 -8.285 1.00 96.62 110 ALA A O 1
ATOM 839 N N . TYR A 1 111 ? 22.900 -2.369 -9.064 1.00 97.06 111 TYR A N 1
ATOM 840 C CA . TYR A 1 111 ? 22.196 -1.461 -9.955 1.00 97.06 111 TYR A CA 1
ATOM 841 C C . TYR A 1 111 ? 20.878 -1.067 -9.291 1.00 97.06 111 TYR A C 1
ATOM 843 O O . TYR A 1 111 ? 20.079 -1.923 -8.913 1.00 97.06 111 TYR A O 1
ATOM 851 N N . GLU A 1 112 ? 20.658 0.227 -9.111 1.00 97.44 112 GLU A N 1
ATOM 852 C CA . GLU A 1 112 ? 19.490 0.790 -8.438 1.00 97.44 112 GLU A CA 1
ATOM 853 C C . GLU A 1 112 ? 18.754 1.688 -9.438 1.00 97.44 112 GLU A C 1
ATOM 855 O O . GLU A 1 112 ? 19.128 2.838 -9.646 1.00 97.44 112 GLU A O 1
ATOM 860 N N . MET A 1 113 ? 17.743 1.127 -10.104 1.00 97.38 113 MET A N 1
ATOM 861 C CA . MET A 1 113 ? 17.068 1.737 -11.250 1.00 97.38 113 MET A CA 1
ATOM 862 C C . MET A 1 113 ? 15.705 2.307 -10.836 1.00 97.38 113 MET A C 1
ATOM 864 O O . MET A 1 113 ? 14.955 1.670 -10.093 1.00 97.38 113 MET A O 1
ATOM 868 N N . ASP A 1 114 ? 15.377 3.504 -11.312 1.00 97.44 114 ASP A N 1
ATOM 869 C CA . ASP A 1 114 ? 14.080 4.179 -11.139 1.00 97.44 114 ASP A CA 1
ATOM 870 C C . ASP A 1 114 ? 13.926 5.252 -12.235 1.00 97.44 114 ASP A C 1
ATOM 872 O O . ASP A 1 114 ? 14.802 5.380 -13.093 1.00 97.44 114 ASP A O 1
ATOM 876 N N . CYS A 1 115 ? 12.859 6.054 -12.222 1.00 95.38 115 CYS A N 1
ATOM 877 C CA . CYS A 1 115 ? 12.772 7.205 -13.121 1.00 95.38 115 CYS A CA 1
ATOM 878 C C . CYS A 1 115 ? 13.866 8.247 -12.801 1.00 95.38 115 CYS A C 1
ATOM 880 O O . CYS A 1 115 ? 14.296 8.376 -11.650 1.00 95.38 115 CYS A O 1
ATOM 882 N N . GLU A 1 116 ? 14.318 9.016 -13.804 1.00 95.25 116 GLU A N 1
ATOM 883 C CA . GLU A 1 116 ? 15.489 9.904 -13.643 1.00 95.25 116 GLU A CA 1
ATOM 884 C C . GLU A 1 116 ? 15.310 10.941 -12.519 1.00 95.25 116 GLU A C 1
ATOM 886 O O . GLU A 1 116 ? 16.274 11.251 -11.831 1.00 95.25 116 GLU A O 1
ATOM 891 N N . GLU A 1 117 ? 14.089 11.422 -12.247 1.00 94.50 117 GLU A N 1
ATOM 892 C CA . GLU A 1 117 ? 13.833 12.331 -11.114 1.00 94.50 117 GLU A CA 1
ATOM 893 C C . GLU A 1 117 ? 14.177 11.681 -9.759 1.00 94.50 117 GLU A C 1
ATOM 895 O O . GLU A 1 117 ? 14.838 12.293 -8.916 1.00 94.50 117 GLU A O 1
ATOM 900 N N . VAL A 1 118 ? 13.757 10.428 -9.548 1.00 95.31 118 VAL A N 1
ATOM 901 C CA . VAL A 1 118 ? 14.019 9.677 -8.310 1.00 95.31 118 VAL A CA 1
ATOM 902 C C . VAL A 1 118 ? 15.490 9.287 -8.217 1.00 95.31 118 VAL A C 1
ATOM 904 O O . VAL A 1 118 ? 16.099 9.428 -7.156 1.00 95.31 118 VAL A O 1
ATOM 907 N N . VAL A 1 119 ? 16.077 8.851 -9.331 1.00 96.25 119 VAL A N 1
ATOM 908 C CA . VAL A 1 119 ? 17.498 8.507 -9.448 1.00 96.25 119 VAL A CA 1
ATOM 909 C C . VAL A 1 119 ? 18.397 9.714 -9.160 1.00 96.25 119 VAL A C 1
ATOM 911 O O . VAL A 1 119 ? 19.332 9.593 -8.366 1.00 96.25 119 VAL A O 1
ATOM 914 N N . ALA A 1 120 ? 18.096 10.891 -9.713 1.00 95.00 120 ALA A N 1
ATOM 915 C CA . ALA A 1 120 ? 18.844 12.122 -9.465 1.00 95.00 120 ALA A CA 1
ATOM 916 C C . ALA A 1 120 ? 18.750 12.571 -7.996 1.00 95.00 120 ALA A C 1
ATOM 918 O O . ALA A 1 120 ? 19.771 12.905 -7.387 1.00 95.00 120 ALA A O 1
ATOM 919 N N . LEU A 1 121 ? 17.555 12.506 -7.392 1.00 93.94 121 LEU A N 1
ATOM 920 C CA . LEU A 1 121 ? 17.370 12.769 -5.961 1.00 93.94 121 LEU A CA 1
ATOM 921 C C . LEU A 1 121 ? 18.195 11.792 -5.108 1.00 93.94 121 LEU A C 1
ATOM 923 O O . LEU A 1 121 ? 18.940 12.210 -4.220 1.00 93.94 121 LEU A O 1
ATOM 927 N N . LYS A 1 122 ? 18.128 10.489 -5.405 1.00 95.81 122 LYS A N 1
ATOM 928 C CA . LYS A 1 122 ? 18.873 9.455 -4.676 1.00 95.81 122 LYS A CA 1
ATOM 929 C C . LYS A 1 122 ? 20.389 9.634 -4.786 1.00 95.81 122 LYS A C 1
ATOM 931 O O . LYS A 1 122 ? 21.085 9.501 -3.781 1.00 95.81 122 LYS A O 1
ATOM 936 N N . ARG A 1 123 ? 20.886 9.996 -5.974 1.00 95.62 123 ARG A N 1
ATOM 937 C CA . ARG A 1 123 ? 22.298 10.316 -6.247 1.00 95.62 123 ARG A CA 1
ATOM 938 C C . ARG A 1 123 ? 22.784 11.449 -5.332 1.00 95.62 123 ARG A C 1
ATOM 940 O O . ARG A 1 123 ? 23.752 11.256 -4.599 1.00 95.62 123 ARG A O 1
ATOM 947 N N . SER A 1 124 ? 22.031 12.552 -5.251 1.00 94.25 124 SER A N 1
ATOM 948 C CA . SER A 1 124 ? 22.346 13.670 -4.345 1.00 94.25 124 SER A CA 1
ATOM 949 C C . SER A 1 124 ? 22.324 13.264 -2.862 1.00 94.25 124 SER A C 1
ATOM 951 O O . SER A 1 124 ? 23.195 13.667 -2.088 1.00 94.25 124 SER A O 1
ATOM 953 N N . LEU A 1 125 ? 21.374 12.417 -2.448 1.00 93.69 125 LEU A N 1
ATOM 954 C CA . LEU A 1 125 ? 21.319 11.903 -1.074 1.00 93.69 125 LEU A CA 1
ATOM 955 C C . LEU A 1 125 ? 22.519 10.990 -0.754 1.00 93.69 125 LEU A C 1
ATOM 957 O O . LEU A 1 125 ? 23.065 11.080 0.346 1.00 93.69 125 LEU A O 1
ATOM 961 N N . TYR A 1 126 ? 22.978 10.152 -1.690 1.00 94.88 126 TYR A N 1
ATOM 962 C CA . TYR A 1 126 ? 24.152 9.276 -1.516 1.00 94.88 126 TYR A CA 1
ATOM 963 C C . TYR A 1 126 ? 25.470 10.061 -1.439 1.00 94.88 126 TYR A C 1
ATOM 965 O O . TYR A 1 126 ? 26.341 9.720 -0.632 1.00 94.88 126 TYR A O 1
ATOM 973 N N . GLU A 1 127 ? 25.601 11.130 -2.228 1.00 94.38 127 GLU A N 1
ATOM 974 C CA . GLU A 1 127 ? 26.717 12.082 -2.161 1.00 94.38 127 GLU A CA 1
ATOM 975 C C . GLU A 1 127 ? 26.769 12.773 -0.791 1.00 94.38 127 GLU A C 1
ATOM 977 O O . GLU A 1 127 ? 27.791 12.705 -0.107 1.00 94.38 127 GLU A O 1
ATOM 982 N N . LYS A 1 128 ? 25.642 13.339 -0.332 1.00 93.94 128 LYS A N 1
ATOM 983 C CA . LYS A 1 128 ? 25.515 13.977 0.996 1.00 93.94 128 LYS A CA 1
ATOM 984 C C . LYS A 1 128 ? 25.777 13.010 2.154 1.00 93.94 128 LYS A C 1
ATOM 986 O O . LYS A 1 128 ? 26.316 13.418 3.178 1.00 93.94 128 LYS A O 1
ATOM 991 N N . SER A 1 129 ? 25.453 11.730 1.964 1.00 93.38 129 SER A N 1
ATOM 992 C CA . SER A 1 129 ? 25.716 10.649 2.924 1.00 93.38 129 SER A CA 1
ATOM 993 C C . SER A 1 129 ? 27.190 10.215 2.982 1.00 93.38 129 SER A C 1
ATOM 995 O O . SER A 1 129 ? 27.544 9.369 3.806 1.00 93.38 129 SER A O 1
ATOM 997 N N . GLY A 1 130 ? 28.050 10.723 2.089 1.00 94.12 130 GLY A N 1
ATOM 998 C CA . GLY A 1 130 ? 29.456 10.320 1.985 1.00 94.12 130 GLY A CA 1
ATOM 999 C C . GLY A 1 130 ? 29.657 8.870 1.526 1.00 94.12 130 GLY A C 1
ATOM 1000 O O . GLY A 1 130 ? 30.707 8.282 1.772 1.00 94.12 130 GLY A O 1
ATOM 1001 N N . TRP A 1 131 ? 28.653 8.250 0.896 1.00 89.69 131 TRP A N 1
ATOM 1002 C CA . TRP A 1 131 ? 28.721 6.836 0.500 1.00 89.69 131 TRP A CA 1
ATOM 1003 C C . TRP A 1 131 ? 29.470 6.611 -0.817 1.00 89.69 131 TRP A C 1
ATOM 1005 O O . TRP A 1 131 ? 29.972 5.505 -1.049 1.00 89.69 131 TRP A O 1
ATOM 1015 N N . GLY A 1 132 ? 29.561 7.652 -1.648 1.00 78.44 132 GLY A N 1
ATOM 1016 C CA . GLY A 1 132 ? 30.090 7.578 -3.007 1.00 78.44 132 GLY A CA 1
ATOM 1017 C C . GLY A 1 132 ? 29.184 6.782 -3.951 1.00 78.44 132 GLY A C 1
ATOM 1018 O O . GLY A 1 132 ? 28.213 6.144 -3.536 1.00 78.44 132 GLY A O 1
ATOM 1019 N N . VAL A 1 133 ? 29.530 6.785 -5.239 1.00 66.31 133 VAL A N 1
ATOM 1020 C CA . VAL A 1 133 ? 28.760 6.134 -6.318 1.00 66.31 133 VAL A CA 1
ATOM 1021 C C . VAL A 1 133 ? 29.028 4.618 -6.369 1.00 66.31 133 VAL A C 1
ATOM 1023 O O . VAL A 1 133 ? 29.312 4.044 -7.412 1.00 66.31 133 VAL A O 1
ATOM 1026 N N . GLY A 1 134 ? 29.011 3.955 -5.207 1.00 80.38 134 GLY A N 1
ATOM 1027 C CA . GLY A 1 134 ? 29.283 2.516 -5.111 1.00 80.38 134 GLY A CA 1
ATOM 1028 C C . GLY A 1 134 ? 28.222 1.655 -5.804 1.00 80.38 134 GLY A C 1
ATOM 1029 O O . GLY A 1 134 ? 28.535 0.561 -6.264 1.00 80.38 134 GLY A O 1
ATOM 1030 N N . CYS A 1 135 ? 26.991 2.161 -5.901 1.00 91.25 135 CYS A N 1
ATOM 1031 C CA . CYS A 1 135 ? 25.916 1.586 -6.705 1.00 91.25 135 CYS A CA 1
ATOM 1032 C C . CYS A 1 135 ? 25.786 2.370 -8.012 1.00 91.25 135 CYS A C 1
ATOM 1034 O O . CYS A 1 135 ? 25.911 3.596 -8.009 1.00 91.25 135 CYS A O 1
ATOM 1036 N N . ILE A 1 136 ? 25.476 1.676 -9.104 1.00 94.69 136 ILE A N 1
ATOM 1037 C CA . ILE A 1 136 ? 25.165 2.313 -10.384 1.00 94.69 136 ILE A CA 1
ATOM 1038 C C . ILE A 1 136 ? 23.681 2.695 -10.362 1.00 94.69 136 ILE A C 1
ATOM 1040 O O . ILE A 1 136 ? 22.827 1.879 -10.016 1.00 94.69 136 ILE A O 1
ATOM 1044 N N . LEU A 1 137 ? 23.390 3.956 -10.686 1.00 96.06 137 LEU A N 1
ATOM 1045 C CA . LEU A 1 137 ? 22.073 4.588 -10.555 1.00 96.06 137 LEU A CA 1
ATOM 1046 C C . LEU A 1 137 ? 21.565 5.042 -11.940 1.00 96.06 137 LEU A C 1
ATOM 1048 O O . LEU A 1 137 ? 21.704 6.231 -12.255 1.00 96.06 137 LEU A O 1
ATOM 1052 N N . PRO A 1 138 ? 21.059 4.122 -12.787 1.00 96.12 138 PRO A N 1
ATOM 1053 C CA . PRO A 1 138 ? 20.551 4.444 -14.116 1.00 96.12 138 PRO A CA 1
ATOM 1054 C C . PRO A 1 138 ? 19.085 4.893 -14.063 1.00 96.12 138 PRO A C 1
ATOM 1056 O O . PRO A 1 138 ? 18.245 4.234 -13.443 1.00 96.12 138 PRO A O 1
ATOM 1059 N N . GLY A 1 139 ? 18.765 5.982 -14.761 1.00 96.25 139 GLY A N 1
ATOM 1060 C CA . GLY A 1 139 ? 17.386 6.366 -15.046 1.00 96.25 139 GLY A CA 1
ATOM 1061 C C . GLY A 1 139 ? 16.737 5.421 -16.061 1.00 96.25 139 GLY A C 1
ATOM 1062 O O . GLY A 1 139 ? 17.366 5.007 -17.038 1.00 96.25 139 GLY A O 1
ATOM 1063 N N . CYS A 1 140 ? 15.469 5.075 -15.846 1.00 96.69 140 CYS A N 1
ATOM 1064 C CA . CYS A 1 140 ? 14.666 4.307 -16.794 1.00 96.69 140 CYS A CA 1
ATOM 1065 C C . CYS A 1 140 ? 13.168 4.601 -16.634 1.00 96.69 140 CYS A C 1
ATOM 1067 O O . CYS A 1 140 ? 12.669 4.719 -15.516 1.00 96.69 140 CYS A O 1
ATOM 1069 N N . ASP A 1 141 ? 12.430 4.645 -17.746 1.00 95.12 141 ASP A N 1
ATOM 1070 C CA . ASP A 1 141 ? 10.977 4.455 -17.730 1.00 95.12 141 ASP A CA 1
ATOM 1071 C C . ASP A 1 141 ? 10.680 2.964 -17.929 1.00 95.12 141 ASP A C 1
ATOM 1073 O O . ASP A 1 141 ? 11.023 2.387 -18.958 1.00 95.12 141 ASP A O 1
ATOM 1077 N N . PHE A 1 142 ? 10.058 2.320 -16.941 1.00 94.00 142 PHE A N 1
ATOM 1078 C CA . PHE A 1 142 ? 9.717 0.896 -17.017 1.00 94.00 142 PHE A CA 1
ATOM 1079 C C . PHE A 1 142 ? 8.571 0.587 -17.993 1.00 94.00 142 PHE A C 1
ATOM 1081 O O . PHE A 1 142 ? 8.328 -0.585 -18.285 1.00 94.00 142 PHE A O 1
ATOM 1088 N N . ASN A 1 143 ? 7.861 1.604 -18.492 1.00 92.31 143 ASN A N 1
ATOM 1089 C CA . ASN A 1 143 ? 6.811 1.443 -19.495 1.00 92.31 143 ASN A CA 1
ATOM 1090 C C . ASN A 1 143 ? 7.335 1.479 -20.941 1.00 92.31 143 ASN A C 1
ATOM 1092 O O . ASN A 1 143 ? 6.619 1.014 -21.830 1.00 92.31 143 ASN A O 1
ATOM 1096 N N . ASP A 1 144 ? 8.572 1.943 -21.170 1.00 95.31 144 ASP A N 1
ATOM 1097 C CA . ASP A 1 144 ? 9.296 1.850 -22.447 1.00 95.31 144 ASP A CA 1
ATOM 1098 C C . ASP A 1 144 ? 10.319 0.687 -22.390 1.00 95.31 144 ASP A C 1
ATOM 1100 O O . ASP A 1 144 ? 11.400 0.830 -21.809 1.00 95.31 144 ASP A O 1
ATOM 1104 N N . PRO A 1 145 ? 10.034 -0.484 -23.001 1.00 92.31 145 PRO A N 1
ATOM 1105 C CA . PRO A 1 145 ? 10.982 -1.596 -23.052 1.00 92.31 145 PRO A CA 1
ATOM 1106 C C . PRO A 1 145 ? 12.266 -1.277 -23.823 1.00 92.31 145 PRO A C 1
ATOM 1108 O O . PRO A 1 145 ? 13.285 -1.922 -23.586 1.00 92.31 145 PRO A O 1
ATOM 1111 N N . ASP A 1 146 ? 12.256 -0.308 -24.736 1.00 95.12 146 ASP A N 1
ATOM 1112 C CA . ASP A 1 146 ? 13.460 0.075 -25.466 1.00 95.12 146 ASP A CA 1
ATOM 1113 C C . ASP A 1 146 ? 14.324 1.019 -24.620 1.00 95.12 146 ASP A C 1
ATOM 1115 O O . ASP A 1 146 ? 15.549 0.908 -24.669 1.00 95.12 146 ASP A O 1
ATOM 1119 N N . ALA A 1 147 ? 13.733 1.871 -23.769 1.00 94.62 147 ALA A N 1
ATOM 1120 C CA . ALA A 1 147 ? 14.471 2.550 -22.695 1.00 94.62 147 ALA A CA 1
ATOM 1121 C C . ALA A 1 147 ? 15.079 1.536 -21.729 1.00 94.62 147 ALA A C 1
ATOM 1123 O O . ALA A 1 147 ? 16.276 1.608 -21.465 1.00 94.62 147 ALA A O 1
ATOM 1124 N N . MET A 1 148 ? 14.298 0.542 -21.294 1.00 95.06 148 MET A N 1
ATOM 1125 C CA . MET A 1 148 ? 14.797 -0.546 -20.453 1.00 95.06 148 MET A CA 1
ATOM 1126 C C . MET A 1 148 ? 15.970 -1.276 -21.121 1.00 95.06 148 MET A C 1
ATOM 1128 O O . MET A 1 148 ? 16.996 -1.496 -20.488 1.00 95.06 148 MET A O 1
ATOM 1132 N N . GLY A 1 149 ? 15.870 -1.593 -22.415 1.00 93.44 149 GLY A N 1
ATOM 1133 C CA . GLY A 1 149 ? 16.962 -2.195 -23.182 1.00 93.44 149 GLY A CA 1
ATOM 1134 C C . GLY A 1 149 ? 18.218 -1.320 -23.248 1.00 93.44 149 GLY A C 1
ATOM 1135 O O . GLY A 1 149 ? 19.318 -1.831 -23.050 1.00 93.44 149 GLY A O 1
ATOM 1136 N N . ARG A 1 150 ? 18.067 -0.005 -23.465 1.00 95.31 150 ARG A N 1
ATOM 1137 C CA . ARG A 1 150 ? 19.182 0.959 -23.458 1.00 95.31 150 ARG A CA 1
ATOM 1138 C C . ARG A 1 150 ? 19.849 1.026 -22.080 1.00 95.31 150 ARG A C 1
ATOM 1140 O O . ARG A 1 150 ? 21.041 0.745 -21.988 1.00 95.31 150 ARG A O 1
ATOM 1147 N N . SER A 1 151 ? 19.091 1.276 -21.011 1.00 93.75 151 SER A N 1
ATOM 1148 C CA . SER A 1 151 ? 19.628 1.377 -19.645 1.00 93.75 151 SER A CA 1
ATOM 1149 C C . SER A 1 151 ? 20.226 0.057 -19.133 1.00 93.75 151 SER A C 1
ATOM 1151 O O . SER A 1 151 ? 21.143 0.075 -18.317 1.00 93.75 151 SER A O 1
ATOM 1153 N N . LEU A 1 152 ? 19.753 -1.100 -19.618 1.00 93.50 152 LEU A N 1
ATOM 1154 C CA . LEU A 1 152 ? 20.372 -2.402 -19.338 1.00 93.50 152 LEU A CA 1
ATOM 1155 C C . LEU A 1 152 ? 21.624 -2.677 -20.185 1.00 93.50 152 LEU A C 1
ATOM 1157 O O . LEU A 1 152 ? 22.477 -3.430 -19.738 1.00 93.50 152 LEU A O 1
ATOM 1161 N N . SER A 1 153 ? 21.786 -2.072 -21.365 1.00 91.31 153 SER A N 1
ATOM 1162 C CA . SER A 1 153 ? 23.017 -2.232 -22.164 1.00 91.31 153 SER A CA 1
ATOM 1163 C C . SER A 1 153 ? 24.242 -1.547 -21.537 1.00 91.31 153 SER A C 1
ATOM 1165 O O . SER A 1 153 ? 25.376 -1.928 -21.815 1.00 91.31 153 SER A O 1
ATOM 1167 N N . GLU A 1 154 ? 24.014 -0.586 -20.637 1.00 86.62 154 GLU A N 1
ATOM 1168 C CA . GLU A 1 154 ? 25.042 0.038 -19.789 1.00 86.62 154 GLU A CA 1
ATOM 1169 C C . GLU A 1 154 ? 25.405 -0.825 -18.562 1.00 86.62 154 GLU A C 1
ATOM 1171 O O . GLU A 1 154 ? 26.406 -0.578 -17.882 1.00 86.62 154 GLU A O 1
ATOM 1176 N N . VAL A 1 155 ? 24.610 -1.859 -18.263 1.00 85.38 155 VAL A N 1
ATOM 1177 C CA . VAL A 1 155 ? 24.890 -2.819 -17.193 1.00 85.38 155 VAL A CA 1
ATOM 1178 C C . VAL A 1 155 ? 25.924 -3.824 -17.691 1.00 85.38 155 VAL A C 1
ATOM 1180 O O . VAL A 1 155 ? 25.640 -4.661 -18.542 1.00 85.38 155 VAL A O 1
ATOM 1183 N N . ALA A 1 156 ? 27.131 -3.756 -17.130 1.00 79.31 156 ALA A N 1
ATOM 1184 C CA . ALA A 1 156 ? 28.204 -4.690 -17.443 1.00 79.31 156 ALA A CA 1
ATOM 1185 C C . ALA A 1 156 ? 27.798 -6.145 -17.136 1.00 79.31 156 ALA A C 1
ATOM 1187 O O . ALA A 1 156 ? 27.708 -6.543 -15.973 1.00 79.31 156 ALA A O 1
ATOM 1188 N N . ASP A 1 157 ? 27.600 -6.944 -18.185 1.00 81.50 157 ASP A N 1
ATOM 1189 C CA . ASP A 1 157 ? 27.438 -8.387 -18.058 1.00 81.50 157 ASP A CA 1
ATOM 1190 C C . ASP A 1 157 ? 28.810 -9.066 -17.926 1.00 81.50 157 ASP A C 1
ATOM 1192 O O . ASP A 1 157 ? 29.552 -9.228 -18.894 1.00 81.50 157 ASP A O 1
ATOM 1196 N N . ASP A 1 158 ? 29.154 -9.456 -16.701 1.00 89.62 158 ASP A N 1
ATOM 1197 C CA . ASP A 1 158 ? 30.382 -10.176 -16.361 1.00 89.62 158 ASP A CA 1
ATOM 1198 C C . ASP A 1 158 ? 30.182 -11.698 -16.232 1.00 89.62 158 ASP A C 1
ATOM 1200 O O . ASP A 1 158 ? 31.025 -12.397 -15.666 1.00 89.62 158 ASP A O 1
ATOM 1204 N N . GLY A 1 159 ? 29.067 -12.226 -16.752 1.00 92.94 159 GLY A N 1
ATOM 1205 C CA . GLY A 1 159 ? 28.743 -13.652 -16.708 1.00 92.94 159 GLY A CA 1
ATOM 1206 C C . GLY A 1 159 ? 28.224 -14.143 -15.351 1.00 92.94 159 GLY A C 1
ATOM 1207 O O . GLY A 1 159 ? 27.914 -15.327 -15.213 1.00 92.94 159 GLY A O 1
ATOM 1208 N N . LEU A 1 160 ? 28.098 -13.270 -14.344 1.00 94.88 160 LEU A N 1
ATOM 1209 C CA . LEU A 1 160 ? 27.619 -13.657 -13.016 1.00 94.88 160 LEU A CA 1
ATOM 1210 C C . LEU A 1 160 ? 26.090 -13.863 -12.954 1.00 94.88 160 LEU A C 1
ATOM 1212 O O . LEU A 1 160 ? 25.351 -13.379 -13.818 1.00 94.88 160 LEU A O 1
ATOM 1216 N N . PRO A 1 161 ? 25.591 -14.565 -11.916 1.00 96.19 161 PRO A N 1
ATOM 1217 C CA . PRO A 1 161 ? 24.178 -14.579 -11.544 1.00 96.19 161 PRO A CA 1
ATOM 1218 C C . PRO A 1 161 ? 23.660 -13.179 -11.185 1.00 96.19 161 PRO A C 1
ATOM 1220 O O . PRO A 1 161 ? 24.320 -12.436 -10.458 1.00 96.19 161 PRO A O 1
ATOM 1223 N N . PHE A 1 162 ? 22.442 -12.859 -11.618 1.00 95.56 162 PHE A N 1
ATOM 1224 C CA . PHE A 1 162 ? 21.729 -11.622 -11.303 1.00 95.56 162 PHE A CA 1
ATOM 1225 C C . PHE A 1 162 ? 20.526 -11.897 -10.395 1.00 95.56 162 PHE A C 1
ATOM 1227 O O . PHE A 1 162 ? 19.615 -12.653 -10.745 1.00 95.56 162 PHE A O 1
ATOM 1234 N N . LEU A 1 163 ? 20.490 -11.227 -9.241 1.00 96.50 163 LEU A N 1
ATOM 1235 C CA . LEU A 1 163 ? 19.285 -11.102 -8.423 1.00 96.50 163 LEU A CA 1
ATOM 1236 C C . LEU A 1 163 ? 18.530 -9.836 -8.831 1.00 96.50 163 LEU A C 1
ATOM 1238 O O . LEU A 1 163 ? 18.993 -8.726 -8.585 1.00 96.50 163 LEU A O 1
ATOM 1242 N N . VAL A 1 164 ? 17.352 -9.997 -9.417 1.00 96.62 164 VAL A N 1
ATOM 1243 C CA . VAL A 1 164 ? 16.456 -8.893 -9.764 1.00 96.62 164 VAL A CA 1
ATOM 1244 C C . VAL A 1 164 ? 15.459 -8.727 -8.626 1.00 96.62 164 VAL A C 1
ATOM 1246 O O . VAL A 1 164 ? 14.689 -9.642 -8.347 1.00 96.62 164 VAL A O 1
ATOM 1249 N N . VAL A 1 165 ? 15.460 -7.583 -7.952 1.00 97.12 165 VAL A N 1
ATOM 1250 C CA . VAL A 1 165 ? 14.522 -7.253 -6.874 1.00 97.12 165 VAL A CA 1
ATOM 1251 C C . VAL A 1 165 ? 13.501 -6.250 -7.394 1.00 97.12 165 VAL A C 1
ATOM 1253 O O . VAL A 1 165 ? 13.868 -5.259 -8.020 1.00 97.12 165 VAL A O 1
ATOM 1256 N N . SER A 1 166 ? 12.223 -6.482 -7.114 1.00 96.06 166 SER A N 1
ATOM 1257 C CA . SER A 1 166 ? 11.148 -5.528 -7.393 1.00 96.06 166 SER A CA 1
ATOM 1258 C C . SER A 1 166 ? 10.228 -5.431 -6.180 1.00 96.06 166 SER A C 1
ATOM 1260 O O . SER A 1 166 ? 9.892 -6.453 -5.582 1.00 96.06 166 SER A O 1
ATOM 1262 N N . GLU A 1 167 ? 9.891 -4.215 -5.745 1.00 95.62 167 GLU A N 1
ATOM 1263 C CA . GLU A 1 167 ? 9.313 -4.006 -4.414 1.00 95.62 167 GLU A CA 1
ATOM 1264 C C . GLU A 1 167 ? 8.104 -3.059 -4.404 1.00 95.62 167 GLU A C 1
ATOM 1266 O O . GLU A 1 167 ? 8.151 -1.938 -3.892 1.00 95.62 167 GLU A O 1
ATOM 1271 N N . VAL A 1 168 ? 6.973 -3.570 -4.886 1.00 92.81 168 VAL A N 1
ATOM 1272 C CA . VAL A 1 168 ? 5.719 -2.853 -5.151 1.00 92.81 168 VAL A CA 1
ATOM 1273 C C . VAL A 1 168 ? 5.918 -1.873 -6.302 1.00 92.81 168 VAL A C 1
ATOM 1275 O O . VAL A 1 168 ? 5.637 -0.683 -6.184 1.00 92.81 168 VAL A O 1
ATOM 1278 N N . VAL A 1 169 ? 6.456 -2.394 -7.405 1.00 92.56 169 VAL A N 1
ATOM 1279 C CA . VAL A 1 169 ? 6.841 -1.629 -8.597 1.00 92.56 169 VAL A CA 1
ATOM 1280 C C . VAL A 1 169 ? 6.149 -2.198 -9.828 1.00 92.56 169 VAL A C 1
ATOM 1282 O O . VAL A 1 169 ? 5.491 -1.444 -10.537 1.00 92.56 169 VAL A O 1
ATOM 1285 N N . LEU A 1 170 ? 6.159 -3.521 -10.045 1.00 88.94 170 LEU A N 1
ATOM 1286 C CA . LEU A 1 170 ? 5.452 -4.153 -11.178 1.00 88.94 170 LEU A CA 1
ATOM 1287 C C . LEU A 1 170 ? 3.923 -3.954 -11.115 1.00 88.94 170 LEU A C 1
ATOM 1289 O O . LEU A 1 170 ? 3.232 -4.039 -12.139 1.00 88.94 170 LEU A O 1
ATOM 1293 N N . SER A 1 171 ? 3.402 -3.650 -9.923 1.00 84.12 171 SER A N 1
ATOM 1294 C CA . SER A 1 171 ? 2.027 -3.197 -9.684 1.00 84.12 171 SER A CA 1
ATOM 1295 C C . SER A 1 171 ? 1.682 -1.864 -10.371 1.00 84.12 171 SER A C 1
ATOM 1297 O O . SER A 1 171 ? 0.510 -1.631 -10.660 1.00 84.12 171 SER A O 1
ATOM 1299 N N . TYR A 1 172 ? 2.676 -1.016 -10.664 1.00 83.88 172 TYR A N 1
ATOM 1300 C CA . TYR A 1 172 ? 2.524 0.285 -11.335 1.00 83.88 172 TYR A CA 1
ATOM 1301 C C . TYR A 1 172 ? 3.026 0.302 -12.789 1.00 83.88 172 TYR A C 1
ATOM 1303 O O . TYR A 1 172 ? 2.870 1.313 -13.459 1.00 83.88 172 TYR A O 1
ATOM 1311 N N . VAL A 1 173 ? 3.618 -0.788 -13.292 1.00 86.00 173 VAL A N 1
ATOM 1312 C CA . VAL A 1 173 ? 4.119 -0.855 -14.677 1.00 86.00 173 VAL A CA 1
ATOM 1313 C C . VAL A 1 173 ? 3.058 -1.457 -15.602 1.00 86.00 173 VAL A C 1
ATOM 1315 O O . VAL A 1 173 ? 2.672 -2.624 -15.448 1.00 86.00 173 VAL A O 1
ATOM 1318 N N . ASP A 1 174 ? 2.614 -0.684 -16.592 1.00 84.88 174 ASP A N 1
ATOM 1319 C CA . ASP A 1 174 ? 1.741 -1.105 -17.691 1.00 84.88 174 ASP A CA 1
ATOM 1320 C C . ASP A 1 174 ? 2.382 -2.267 -18.447 1.00 84.88 174 ASP A C 1
ATOM 1322 O O . ASP A 1 174 ? 1.894 -3.401 -18.404 1.00 84.88 174 ASP A O 1
ATOM 1326 N N . ASN A 1 175 ? 3.546 -2.012 -19.046 1.00 85.12 175 ASN A N 1
ATOM 1327 C CA . ASN A 1 175 ? 4.276 -2.979 -19.858 1.00 85.12 175 ASN A CA 1
ATOM 1328 C C . ASN A 1 175 ? 5.257 -3.836 -19.037 1.00 85.12 175 ASN A C 1
ATOM 1330 O O . ASN A 1 175 ? 6.413 -4.047 -19.411 1.00 85.12 175 ASN A O 1
ATOM 1334 N N . LYS A 1 176 ? 4.788 -4.366 -17.900 1.00 86.88 176 LYS A N 1
ATOM 1335 C CA . LYS A 1 176 ? 5.585 -5.242 -17.020 1.00 86.88 176 LYS A CA 1
ATOM 1336 C C . LYS A 1 176 ? 6.142 -6.476 -17.743 1.00 86.88 176 LYS A C 1
ATOM 1338 O O . LYS A 1 176 ? 7.208 -6.960 -17.377 1.00 86.88 176 LYS A O 1
ATOM 1343 N N . GLU A 1 177 ? 5.446 -6.959 -18.777 1.00 81.94 177 GLU A N 1
ATOM 1344 C CA . GLU A 1 177 ? 5.931 -8.034 -19.648 1.00 81.94 177 GLU A CA 1
ATOM 1345 C C . GLU A 1 177 ? 7.160 -7.595 -20.454 1.00 81.94 177 GLU A C 1
ATOM 1347 O O . GLU A 1 177 ? 8.185 -8.269 -20.389 1.00 81.94 177 GLU A O 1
ATOM 1352 N N . GLY A 1 178 ? 7.089 -6.468 -21.172 1.00 85.81 178 GLY A N 1
ATOM 1353 C CA . GLY A 1 178 ? 8.216 -5.945 -21.943 1.00 85.81 178 GLY A CA 1
ATOM 1354 C C . GLY A 1 178 ? 9.419 -5.610 -21.059 1.00 85.81 178 GLY A C 1
ATOM 1355 O O . GLY A 1 178 ? 10.538 -6.001 -21.382 1.00 85.81 178 GLY A O 1
ATOM 1356 N N . CYS A 1 179 ? 9.180 -4.980 -19.905 1.00 90.00 179 CYS A N 1
ATOM 1357 C CA . CYS A 1 179 ? 10.214 -4.661 -18.919 1.00 90.00 179 CYS A CA 1
ATOM 1358 C C . CYS A 1 179 ? 10.954 -5.917 -18.417 1.00 90.00 179 CYS A C 1
ATOM 1360 O O . CYS A 1 179 ? 12.174 -6.018 -18.557 1.00 90.00 179 CYS A O 1
ATOM 1362 N N . LEU A 1 180 ? 10.233 -6.923 -17.903 1.00 89.56 180 LEU A N 1
ATOM 1363 C CA . LEU A 1 180 ? 10.857 -8.162 -17.417 1.00 89.56 180 LEU A CA 1
ATOM 1364 C C . LEU A 1 180 ? 11.520 -8.971 -18.540 1.00 89.56 180 LEU A C 1
ATOM 1366 O O . LEU A 1 180 ? 12.561 -9.587 -18.311 1.00 89.56 180 LEU A O 1
ATOM 1370 N N . ARG A 1 181 ? 10.962 -8.948 -19.757 1.00 87.69 181 ARG A N 1
ATOM 1371 C CA . ARG A 1 181 ? 11.583 -9.591 -20.920 1.00 87.69 181 ARG A CA 1
ATOM 1372 C C . ARG A 1 181 ? 12.952 -8.979 -21.218 1.00 87.69 181 ARG A C 1
ATOM 1374 O O . ARG A 1 181 ? 13.905 -9.729 -21.387 1.00 87.69 181 ARG A O 1
ATOM 1381 N N . LYS A 1 182 ? 13.073 -7.648 -21.190 1.00 93.00 182 LYS A N 1
ATOM 1382 C CA . LYS A 1 182 ? 14.341 -6.932 -21.416 1.00 93.00 182 LYS A CA 1
ATOM 1383 C C . LYS A 1 182 ? 15.401 -7.259 -20.366 1.00 93.00 182 LYS A C 1
ATOM 1385 O O . LYS A 1 182 ? 16.555 -7.465 -20.722 1.00 93.00 182 LYS A O 1
ATOM 1390 N N . VAL A 1 183 ? 15.007 -7.412 -19.100 1.00 91.81 183 VAL A N 1
ATOM 1391 C CA . VAL A 1 183 ? 15.903 -7.883 -18.025 1.00 91.81 183 VAL A CA 1
ATOM 1392 C C . VAL A 1 183 ? 16.456 -9.285 -18.317 1.00 91.81 183 VAL A C 1
ATOM 1394 O O . VAL A 1 183 ? 17.652 -9.522 -18.164 1.00 91.81 183 VAL A O 1
ATOM 1397 N N . VAL A 1 184 ? 15.607 -10.212 -18.771 1.00 88.50 184 VAL A N 1
ATOM 1398 C CA . VAL A 1 184 ? 16.020 -11.587 -19.113 1.00 88.50 184 VAL A CA 1
ATOM 1399 C C . VAL A 1 184 ? 16.828 -11.647 -20.418 1.00 88.50 184 VAL A C 1
ATOM 1401 O O . VAL A 1 184 ? 17.736 -12.470 -20.526 1.00 88.50 184 VAL A O 1
ATOM 1404 N N . GLU A 1 185 ? 16.525 -10.786 -21.394 1.00 89.44 185 GLU A N 1
ATOM 1405 C CA . GLU A 1 185 ? 17.319 -10.606 -22.618 1.00 89.44 185 GLU A CA 1
ATOM 1406 C C . GLU A 1 185 ? 18.736 -10.100 -22.295 1.00 89.44 185 GLU A C 1
ATOM 1408 O O . GLU A 1 185 ? 19.693 -10.605 -22.874 1.00 89.44 185 GLU A O 1
ATOM 1413 N N . ALA A 1 186 ? 18.880 -9.166 -21.346 1.00 91.62 186 ALA A N 1
ATOM 1414 C CA . ALA A 1 186 ? 20.166 -8.564 -20.987 1.00 91.62 186 ALA A CA 1
ATOM 1415 C C . ALA A 1 186 ? 21.107 -9.502 -20.209 1.00 91.62 186 ALA A C 1
ATOM 1417 O O . ALA A 1 186 ? 22.295 -9.549 -20.508 1.00 91.62 186 ALA A O 1
ATOM 1418 N N . PHE A 1 187 ? 20.603 -10.254 -19.221 1.00 90.75 187 PHE A N 1
ATOM 1419 C CA . PHE A 1 187 ? 21.453 -11.072 -18.327 1.00 90.75 187 PHE A CA 1
ATOM 1420 C C . PHE A 1 187 ? 21.407 -12.573 -18.614 1.00 90.75 187 PHE A C 1
ATOM 1422 O O . PHE A 1 187 ? 22.069 -13.372 -17.949 1.00 90.75 187 PHE A O 1
ATOM 1429 N N . GLY A 1 188 ? 20.608 -12.980 -19.597 1.00 86.81 188 GLY A N 1
ATOM 1430 C CA . GLY A 1 188 ? 20.368 -14.378 -19.905 1.00 86.81 188 GLY A CA 1
ATOM 1431 C C . GLY A 1 188 ? 19.463 -15.076 -18.887 1.00 86.81 188 GLY A C 1
ATOM 1432 O O . GLY A 1 188 ? 19.362 -14.734 -17.705 1.00 86.81 188 GLY A O 1
ATOM 1433 N N . ARG A 1 189 ? 18.795 -16.119 -19.378 1.00 79.50 189 ARG A N 1
ATOM 1434 C CA . ARG A 1 189 ? 17.804 -16.901 -18.634 1.00 79.50 189 ARG A CA 1
ATOM 1435 C C . ARG A 1 189 ? 18.392 -17.531 -17.374 1.00 79.50 189 ARG A C 1
ATOM 1437 O O . ARG A 1 189 ? 18.013 -17.152 -16.275 1.00 79.50 189 ARG A O 1
ATOM 1444 N N . GLU A 1 190 ? 19.357 -18.431 -17.517 1.00 83.94 190 GLU A N 1
ATOM 1445 C CA . GLU A 1 190 ? 19.850 -19.273 -16.413 1.00 83.94 190 GLU A CA 1
ATOM 1446 C C . GLU A 1 190 ? 20.472 -18.511 -15.234 1.00 83.94 190 GLU A C 1
ATOM 1448 O O . GLU A 1 190 ? 20.545 -19.021 -14.115 1.00 83.94 190 GLU A O 1
ATOM 1453 N N . ARG A 1 191 ? 20.925 -17.282 -15.488 1.00 90.12 191 ARG A N 1
ATOM 1454 C CA . ARG A 1 191 ? 21.593 -16.425 -14.508 1.00 90.12 191 ARG A CA 1
ATOM 1455 C C . ARG A 1 191 ? 20.626 -15.496 -13.779 1.00 90.12 191 ARG A C 1
ATOM 1457 O O . ARG A 1 191 ? 20.980 -14.981 -12.723 1.00 90.12 191 ARG A O 1
ATOM 1464 N N . THR A 1 192 ? 19.404 -15.319 -14.282 1.00 91.56 192 THR A N 1
ATOM 1465 C CA . THR A 1 192 ? 18.425 -14.381 -13.724 1.00 91.56 192 THR A CA 1
ATOM 1466 C C . THR A 1 192 ? 17.525 -15.053 -12.683 1.00 91.56 192 THR A C 1
ATOM 1468 O O . THR A 1 192 ? 16.834 -16.037 -12.953 1.00 91.56 192 THR A O 1
ATOM 1471 N N . SER A 1 193 ? 17.487 -14.494 -11.471 1.00 92.56 193 SER A N 1
ATOM 1472 C CA . SER A 1 193 ? 16.490 -14.829 -10.445 1.00 92.56 193 SER A CA 1
ATOM 1473 C C . SER A 1 193 ? 15.701 -13.588 -10.044 1.00 92.56 193 SER A C 1
ATOM 1475 O O . SER A 1 193 ? 16.288 -12.598 -9.618 1.00 92.56 193 SER A O 1
ATOM 1477 N N . LEU A 1 194 ? 14.373 -13.648 -10.145 1.00 92.38 194 LEU A N 1
ATOM 1478 C CA . LEU A 1 194 ? 13.470 -12.566 -9.756 1.00 92.38 194 LEU A CA 1
ATOM 1479 C C . LEU A 1 194 ? 12.991 -12.759 -8.311 1.00 92.38 194 LEU A C 1
ATOM 1481 O O . LEU A 1 194 ? 12.570 -13.850 -7.928 1.00 92.38 194 LEU A O 1
ATOM 1485 N N . LEU A 1 195 ? 13.014 -11.677 -7.539 1.00 93.88 195 LEU A N 1
ATOM 1486 C CA . LEU A 1 195 ? 12.452 -11.530 -6.203 1.00 93.88 195 LEU A CA 1
ATOM 1487 C C . LEU A 1 195 ? 11.488 -10.337 -6.213 1.00 93.88 195 LEU A C 1
ATOM 1489 O O . LEU A 1 195 ? 11.898 -9.192 -6.030 1.00 93.88 195 LEU A O 1
ATOM 1493 N N . ALA A 1 196 ? 10.206 -10.606 -6.439 1.00 91.62 196 ALA A N 1
ATOM 1494 C CA . ALA A 1 196 ? 9.161 -9.591 -6.487 1.00 91.62 196 ALA A CA 1
ATOM 1495 C C . ALA A 1 196 ? 8.324 -9.613 -5.196 1.00 91.62 196 ALA A C 1
ATOM 1497 O O . ALA A 1 196 ? 7.707 -10.626 -4.869 1.00 91.62 196 ALA A O 1
ATOM 1498 N N . TYR A 1 197 ? 8.287 -8.505 -4.457 1.00 92.25 197 TYR A N 1
ATOM 1499 C CA . TYR A 1 197 ? 7.313 -8.263 -3.391 1.00 92.25 197 TYR A CA 1
ATOM 1500 C C . TYR A 1 197 ? 6.254 -7.309 -3.943 1.00 92.25 197 TYR A C 1
ATOM 1502 O O . TYR A 1 197 ? 6.550 -6.140 -4.146 1.00 92.25 197 TYR A O 1
ATOM 1510 N N . GLU A 1 198 ? 5.036 -7.772 -4.208 1.00 89.81 198 GLU A N 1
ATOM 1511 C CA . GLU A 1 198 ? 4.022 -6.999 -4.948 1.00 89.81 198 GLU A CA 1
ATOM 1512 C C . GLU A 1 198 ? 2.658 -7.016 -4.247 1.00 89.81 198 GLU A C 1
ATOM 1514 O O . GLU A 1 198 ? 2.405 -7.850 -3.369 1.00 89.81 198 GLU A O 1
ATOM 1519 N N . THR A 1 199 ? 1.769 -6.086 -4.613 1.00 83.88 199 THR A N 1
ATOM 1520 C CA . THR A 1 199 ? 0.388 -6.104 -4.118 1.00 83.88 199 THR A CA 1
ATOM 1521 C C . THR A 1 199 ? -0.440 -7.136 -4.873 1.00 83.88 199 THR A C 1
ATOM 1523 O O . THR A 1 199 ? -0.435 -7.222 -6.099 1.00 83.88 199 THR A O 1
ATOM 1526 N N . LEU A 1 200 ? -1.219 -7.904 -4.119 1.00 76.50 200 LEU A N 1
ATOM 1527 C CA . LEU A 1 200 ? -2.341 -8.658 -4.648 1.00 76.50 200 LEU A CA 1
ATOM 1528 C C . LEU A 1 200 ? -3.594 -7.803 -4.452 1.00 76.50 200 LEU A C 1
ATOM 1530 O O . LEU A 1 200 ? -4.072 -7.682 -3.323 1.00 76.50 200 LEU A O 1
ATOM 1534 N N . LEU A 1 201 ? -4.169 -7.242 -5.524 1.00 61.16 201 LEU A N 1
ATOM 1535 C CA . LEU A 1 201 ? -5.591 -6.888 -5.457 1.00 61.16 201 LEU A CA 1
ATOM 1536 C C . LEU A 1 201 ? -6.357 -8.220 -5.423 1.00 61.16 201 LEU A C 1
ATOM 1538 O O . LEU A 1 201 ? -6.218 -9.008 -6.363 1.00 61.16 201 LEU A O 1
ATOM 1542 N N . PRO A 1 202 ? -7.112 -8.531 -4.353 1.00 50.69 202 PRO A N 1
ATOM 1543 C CA . PRO A 1 202 ? -7.772 -9.823 -4.259 1.00 50.69 202 PRO A CA 1
ATOM 1544 C C . PRO A 1 202 ? -8.862 -9.946 -5.326 1.00 50.69 202 PRO A C 1
ATOM 1546 O O . PRO A 1 202 ? -9.438 -8.947 -5.760 1.00 50.69 202 PRO A O 1
ATOM 1549 N N . ASN A 1 203 ? -9.190 -11.183 -5.702 1.00 48.31 203 ASN A N 1
ATOM 1550 C CA . ASN A 1 203 ? -10.229 -11.480 -6.688 1.00 48.31 203 ASN A CA 1
ATOM 1551 C C . ASN A 1 203 ? -11.524 -10.680 -6.383 1.00 48.31 203 ASN A C 1
ATOM 1553 O O . ASN A 1 203 ? -11.988 -10.686 -5.235 1.00 48.31 203 ASN A O 1
ATOM 1557 N N . PRO A 1 204 ? -12.144 -9.998 -7.369 1.00 48.38 204 PRO A N 1
ATOM 1558 C CA . PRO A 1 204 ? -13.348 -9.193 -7.150 1.00 48.38 204 PRO A CA 1
ATOM 1559 C C . PRO A 1 204 ? -14.544 -9.964 -6.559 1.00 48.38 204 PRO A C 1
ATOM 1561 O O . PRO A 1 204 ? -15.477 -9.332 -6.061 1.00 48.38 204 PRO A O 1
ATOM 1564 N N . THR A 1 205 ? -14.537 -11.303 -6.550 1.00 42.03 205 THR A N 1
ATOM 1565 C CA . THR A 1 205 ? -15.570 -12.111 -5.878 1.00 42.03 205 THR A CA 1
ATOM 1566 C C . THR A 1 205 ? -15.433 -12.192 -4.353 1.00 42.03 205 THR A C 1
ATOM 1568 O O . THR A 1 205 ? -16.395 -12.589 -3.699 1.00 42.03 205 THR A O 1
ATOM 1571 N N . SER A 1 206 ? -14.286 -11.835 -3.758 1.00 44.66 206 SER A N 1
ATOM 1572 C CA . SER A 1 206 ? -14.047 -11.924 -2.302 1.00 44.66 206 SER A CA 1
ATOM 1573 C C . SER A 1 206 ? -14.172 -10.593 -1.542 1.00 44.66 206 SER A C 1
ATOM 1575 O O . SER A 1 206 ? -13.709 -10.503 -0.407 1.00 44.66 206 SER A O 1
ATOM 1577 N N . LYS A 1 207 ? -14.815 -9.576 -2.141 1.00 48.47 207 LYS A N 1
ATOM 1578 C CA . LYS A 1 207 ? -14.923 -8.198 -1.617 1.00 48.47 207 LYS A CA 1
ATOM 1579 C C . LYS A 1 207 ? -15.498 -8.107 -0.195 1.00 48.47 207 LYS A C 1
ATOM 1581 O O . LYS A 1 207 ? -16.708 -8.024 0.011 1.00 48.47 207 LYS A O 1
ATOM 1586 N N . GLY A 1 208 ? -14.600 -8.038 0.787 1.00 55.62 208 GLY A N 1
ATOM 1587 C CA . GLY A 1 208 ? -14.873 -7.506 2.123 1.00 55.62 208 GLY A CA 1
ATOM 1588 C C . GLY A 1 208 ? -14.714 -5.980 2.171 1.00 55.62 208 GLY A C 1
ATOM 1589 O O . GLY A 1 208 ? -14.027 -5.395 1.337 1.00 55.62 208 GLY A O 1
ATOM 1590 N N . LEU A 1 209 ? -15.298 -5.327 3.183 1.00 51.09 209 LEU A N 1
ATOM 1591 C CA . LEU A 1 209 ? -15.256 -3.861 3.359 1.00 51.09 209 LEU A CA 1
ATOM 1592 C C . LEU A 1 209 ? -13.836 -3.265 3.282 1.00 51.09 209 LEU A C 1
ATOM 1594 O O . LEU A 1 209 ? -13.635 -2.238 2.642 1.00 51.09 209 LEU A O 1
ATOM 1598 N N . TYR A 1 210 ? -12.849 -3.930 3.887 1.00 53.31 210 TYR A N 1
ATOM 1599 C CA . TYR A 1 210 ? -11.451 -3.482 3.887 1.00 53.31 210 TYR A CA 1
ATOM 1600 C C . TYR A 1 210 ? -10.797 -3.559 2.500 1.00 53.31 210 TYR A C 1
ATOM 1602 O O . TYR A 1 210 ? -9.987 -2.705 2.159 1.00 53.31 210 TYR A O 1
ATOM 1610 N N . GLN A 1 211 ? -11.170 -4.552 1.682 1.00 57.84 211 GLN A N 1
ATOM 1611 C CA . GLN A 1 211 ? -10.665 -4.687 0.314 1.00 57.84 211 GLN A CA 1
ATOM 1612 C C . GLN A 1 211 ? -11.127 -3.503 -0.536 1.00 57.84 211 GLN A C 1
ATOM 1614 O O . GLN A 1 211 ? -10.311 -2.922 -1.238 1.00 57.84 211 GLN A O 1
ATOM 1619 N N . ASN A 1 212 ? -12.397 -3.101 -0.413 1.00 57.50 212 ASN A N 1
ATOM 1620 C CA . ASN A 1 212 ? -12.912 -1.920 -1.106 1.00 57.50 212 ASN A CA 1
ATOM 1621 C C . ASN A 1 212 ? -12.202 -0.639 -0.642 1.00 57.50 212 ASN A C 1
ATOM 1623 O O . ASN A 1 212 ? -11.848 0.171 -1.482 1.00 57.50 212 ASN A O 1
ATOM 1627 N N . ALA A 1 213 ? -11.942 -0.469 0.661 1.00 59.09 213 ALA A N 1
ATOM 1628 C CA . ALA A 1 213 ? -11.229 0.705 1.176 1.00 59.09 213 ALA A CA 1
ATOM 1629 C C . ALA A 1 213 ? -9.749 0.750 0.740 1.00 59.09 213 ALA A C 1
ATOM 1631 O O . ALA A 1 213 ? -9.213 1.824 0.472 1.00 59.09 213 ALA A O 1
ATOM 1632 N N . TYR A 1 214 ? -9.083 -0.406 0.649 1.00 59.59 214 TYR A N 1
ATOM 1633 C CA . TYR A 1 214 ? -7.727 -0.507 0.108 1.00 59.59 214 TYR A CA 1
ATOM 1634 C C . TYR A 1 214 ? -7.703 -0.227 -1.399 1.00 59.59 214 TYR A C 1
ATOM 1636 O O . TYR A 1 214 ? -6.880 0.555 -1.860 1.00 59.59 214 TYR A O 1
ATOM 1644 N N . GLU A 1 215 ? -8.627 -0.826 -2.155 1.00 61.16 215 GLU A N 1
ATOM 1645 C CA . GLU A 1 215 ? -8.796 -0.611 -3.595 1.00 61.16 215 GLU A CA 1
ATOM 1646 C C . GLU A 1 215 ? -9.122 0.860 -3.887 1.00 61.16 215 GLU A C 1
ATOM 1648 O O . GLU A 1 215 ? -8.455 1.461 -4.714 1.00 61.16 215 GLU A O 1
ATOM 1653 N N . GLU A 1 216 ? -10.047 1.485 -3.154 1.00 63.75 216 GLU A N 1
ATOM 1654 C CA . GLU A 1 216 ? -10.399 2.906 -3.285 1.00 63.75 216 GLU A CA 1
ATOM 1655 C C . GLU A 1 216 ? -9.203 3.824 -3.004 1.00 63.75 216 GLU A C 1
ATOM 1657 O O . GLU A 1 216 ? -8.962 4.742 -3.777 1.00 63.75 216 GLU A O 1
ATOM 1662 N N . ARG A 1 217 ? -8.387 3.545 -1.978 1.00 63.75 217 ARG A N 1
ATOM 1663 C CA . ARG A 1 217 ? -7.147 4.299 -1.693 1.00 63.75 217 ARG A CA 1
ATOM 1664 C C . ARG A 1 217 ? -6.043 4.064 -2.709 1.00 63.75 217 ARG A C 1
ATOM 1666 O O . ARG A 1 217 ? -5.281 4.980 -3.005 1.00 63.75 217 ARG A O 1
ATOM 1673 N N . PHE A 1 218 ? -5.923 2.842 -3.217 1.00 63.81 218 PHE A N 1
ATOM 1674 C CA . PHE A 1 218 ? -5.002 2.530 -4.299 1.00 63.81 218 PHE A CA 1
ATOM 1675 C C . PHE A 1 218 ? -5.420 3.324 -5.542 1.00 63.81 218 PHE A C 1
ATOM 1677 O O . PHE A 1 218 ? -4.624 4.101 -6.052 1.00 63.81 218 PHE A O 1
ATOM 1684 N N . GLN A 1 219 ? -6.699 3.272 -5.923 1.00 62.03 219 GLN A N 1
ATOM 1685 C CA . GLN A 1 219 ? -7.284 4.080 -6.997 1.00 62.03 219 GLN A CA 1
ATOM 1686 C C . GLN A 1 219 ? -7.228 5.595 -6.728 1.00 62.03 219 GLN A C 1
ATOM 1688 O O . GLN A 1 219 ? -7.101 6.363 -7.672 1.00 62.03 219 GLN A O 1
ATOM 1693 N N . GLU A 1 220 ? -7.246 6.054 -5.474 1.00 66.38 220 GLU A N 1
ATOM 1694 C CA . GLU A 1 220 ? -7.024 7.462 -5.119 1.00 66.38 220 GLU A CA 1
ATOM 1695 C C . GLU A 1 220 ? -5.567 7.873 -5.371 1.00 66.38 220 GLU A C 1
ATOM 1697 O O . GLU A 1 220 ? -5.322 8.916 -5.975 1.00 66.38 220 GLU A O 1
ATOM 1702 N N . LYS A 1 221 ? -4.588 7.046 -4.969 1.00 59.66 221 LYS A N 1
ATOM 1703 C CA . LYS A 1 221 ? -3.172 7.276 -5.302 1.00 59.66 221 LYS A CA 1
ATOM 1704 C C . LYS A 1 221 ? -2.957 7.296 -6.813 1.00 59.66 221 LYS A C 1
ATOM 1706 O O . LYS A 1 221 ? -2.234 8.160 -7.298 1.00 59.66 221 LYS A O 1
ATOM 1711 N N . LEU A 1 222 ? -3.630 6.409 -7.543 1.00 57.03 222 LEU A N 1
ATOM 1712 C CA . LEU A 1 222 ? -3.614 6.380 -9.004 1.00 57.03 222 LEU A CA 1
ATOM 1713 C C . LEU A 1 222 ? -4.246 7.651 -9.606 1.00 57.03 222 LEU A C 1
ATOM 1715 O O . LEU A 1 222 ? -3.641 8.351 -10.416 1.00 57.03 222 LEU A O 1
ATOM 1719 N N . GLY A 1 223 ? -5.408 8.055 -9.093 1.00 50.41 223 GLY A N 1
ATOM 1720 C CA . GLY A 1 223 ? -6.124 9.272 -9.483 1.00 50.41 223 GLY A CA 1
ATOM 1721 C C . GLY A 1 223 ? -5.371 10.588 -9.248 1.00 50.41 223 GLY A C 1
ATOM 1722 O O . GLY A 1 223 ? -5.778 11.612 -9.789 1.00 50.41 223 GLY A O 1
ATOM 1723 N N . ARG A 1 224 ? -4.254 10.580 -8.506 1.00 51.44 224 ARG A N 1
ATOM 1724 C CA . ARG A 1 224 ? -3.333 11.727 -8.379 1.00 51.44 224 ARG A CA 1
ATOM 1725 C C . ARG A 1 224 ? -2.374 11.887 -9.570 1.00 51.44 224 ARG A C 1
ATOM 1727 O O . ARG A 1 224 ? -1.503 12.745 -9.507 1.00 51.44 224 ARG A O 1
ATOM 1734 N N . GLY A 1 225 ? -2.519 11.088 -10.631 1.00 39.34 225 GLY A N 1
ATOM 1735 C CA . GLY A 1 225 ? -1.668 11.122 -11.829 1.00 39.34 225 GLY A CA 1
ATOM 1736 C C . GLY A 1 225 ? -0.693 9.946 -11.949 1.00 39.34 225 GLY A C 1
ATOM 1737 O O . GLY A 1 225 ? 0.180 9.970 -12.809 1.00 39.34 225 GLY A O 1
ATOM 1738 N N . LEU A 1 226 ? -0.831 8.918 -11.108 1.00 45.59 226 LEU A N 1
ATOM 1739 C CA . LEU A 1 226 ? -0.147 7.637 -11.283 1.00 45.59 226 LEU A CA 1
ATOM 1740 C C . LEU A 1 226 ? -1.051 6.729 -12.120 1.00 45.59 226 LEU A C 1
ATOM 1742 O O . LEU A 1 226 ? -2.055 6.218 -11.628 1.00 45.59 226 LEU A O 1
ATOM 1746 N N . VAL A 1 227 ? -0.719 6.516 -13.390 1.00 44.72 227 VAL A N 1
ATOM 1747 C CA . VAL A 1 227 ? -1.442 5.527 -14.197 1.00 44.72 227 VAL A CA 1
ATOM 1748 C C . VAL A 1 227 ? -1.160 4.142 -13.611 1.00 44.72 227 VAL A C 1
ATOM 1750 O O . VAL A 1 227 ? -0.009 3.777 -13.387 1.00 44.72 227 VAL A O 1
ATOM 1753 N N . ALA A 1 228 ? -2.212 3.383 -13.303 1.00 46.66 228 ALA A N 1
ATOM 1754 C CA . ALA A 1 228 ? -2.065 1.954 -13.058 1.00 46.66 228 ALA A CA 1
ATOM 1755 C C . ALA A 1 228 ? -2.105 1.242 -14.391 1.00 46.66 228 ALA A C 1
ATOM 1757 O O . ALA A 1 228 ? -2.977 1.554 -15.203 1.00 46.66 228 ALA A O 1
ATOM 1758 N N . GLY A 1 229 ? -1.249 0.226 -14.514 1.00 46.81 229 GLY A N 1
ATOM 1759 C CA . GLY A 1 229 ? -1.144 -0.631 -15.682 1.00 46.81 229 GLY A CA 1
ATOM 1760 C C . GLY A 1 229 ? -2.473 -0.878 -16.381 1.00 46.81 229 GLY A C 1
ATOM 1761 O O . GLY A 1 229 ? -3.253 -1.695 -15.894 1.00 46.81 229 GLY A O 1
ATOM 1762 N N . GLY A 1 230 ? -2.705 -0.204 -17.515 1.00 31.61 230 GLY A N 1
ATOM 1763 C CA . GLY A 1 230 ? -4.006 -0.049 -18.182 1.00 31.61 230 GLY A CA 1
ATOM 1764 C C . GLY A 1 230 ? -4.630 -1.329 -18.752 1.00 31.61 230 GLY A C 1
ATOM 1765 O O . GLY A 1 230 ? -5.607 -1.275 -19.501 1.00 31.61 230 GLY A O 1
ATOM 1766 N N . GLY A 1 231 ? -4.088 -2.495 -18.404 1.00 37.44 231 GLY A N 1
ATOM 1767 C CA . GLY A 1 231 ? -4.692 -3.786 -18.676 1.00 37.44 231 GLY A CA 1
ATOM 1768 C C . GLY A 1 231 ? -6.000 -3.954 -17.905 1.00 37.44 231 GLY A C 1
ATOM 1769 O O . GLY A 1 231 ? -6.033 -3.951 -16.679 1.00 37.44 231 GLY A O 1
ATOM 1770 N N . SER A 1 232 ? -7.085 -4.214 -18.631 1.00 33.56 232 SER A N 1
ATOM 1771 C CA . SER A 1 232 ? -8.400 -4.566 -18.074 1.00 33.56 232 SER A CA 1
ATOM 1772 C C . SER A 1 232 ? -8.434 -5.913 -17.328 1.00 33.56 232 SER A C 1
ATOM 1774 O O . SER A 1 232 ? -9.460 -6.279 -16.754 1.00 33.56 232 SER A O 1
ATOM 1776 N N . GLY A 1 233 ? -7.315 -6.642 -17.289 1.00 35.41 233 GLY A N 1
ATOM 1777 C CA . GLY A 1 233 ? -7.034 -7.619 -16.244 1.00 35.41 233 GLY A CA 1
ATOM 1778 C C . GLY A 1 233 ? -6.206 -6.962 -15.142 1.00 35.41 233 GLY A C 1
ATOM 1779 O O . GLY A 1 233 ? -5.067 -6.577 -15.395 1.00 35.41 233 GLY A O 1
ATOM 1780 N N . GLY A 1 234 ? -6.750 -6.888 -13.924 1.00 35.75 234 GLY A N 1
ATOM 1781 C CA . GLY A 1 234 ? -5.998 -6.437 -12.748 1.00 35.75 234 GLY A CA 1
ATOM 1782 C C . GLY A 1 234 ? -4.806 -7.357 -12.410 1.00 35.75 234 GLY A C 1
ATOM 1783 O O . GLY A 1 234 ? -4.435 -8.236 -13.197 1.00 35.75 234 GLY A O 1
ATOM 1784 N N . PRO A 1 235 ? -4.230 -7.268 -11.197 1.00 41.41 235 PRO A N 1
ATOM 1785 C CA . PRO A 1 235 ? -3.196 -8.195 -10.731 1.00 41.41 235 PRO A CA 1
ATOM 1786 C C . PRO A 1 235 ? -3.735 -9.613 -10.442 1.00 41.41 235 PRO A C 1
ATOM 1788 O O . PRO A 1 235 ? -3.047 -10.427 -9.843 1.00 41.41 235 PRO A O 1
ATOM 1791 N N . ASP A 1 236 ? -4.877 -9.967 -11.041 1.00 40.03 236 ASP A N 1
ATOM 1792 C CA . ASP A 1 236 ? -5.253 -11.264 -11.628 1.00 40.03 236 ASP A CA 1
ATOM 1793 C C . ASP A 1 236 ? -4.150 -12.000 -12.437 1.00 40.03 236 ASP A C 1
ATOM 1795 O O . ASP A 1 236 ? -4.421 -13.062 -13.015 1.00 40.03 236 ASP A O 1
ATOM 1799 N N . GLY A 1 237 ? -2.926 -11.466 -12.466 1.00 40.47 237 GLY A N 1
ATOM 1800 C CA . GLY A 1 237 ? -1.751 -12.006 -13.124 1.00 40.47 237 GLY A CA 1
ATOM 1801 C C . GLY A 1 237 ? -1.821 -11.922 -14.640 1.00 40.47 237 GLY A C 1
ATOM 1802 O O . GLY A 1 237 ? -1.259 -12.791 -15.277 1.00 40.47 237 GLY A O 1
ATOM 1803 N N . GLY A 1 238 ? -2.505 -10.939 -15.242 1.00 38.25 238 GLY A N 1
ATOM 1804 C CA . GLY A 1 238 ? -2.787 -10.911 -16.691 1.00 38.25 238 GLY A CA 1
ATOM 1805 C C . GLY A 1 238 ? -1.586 -11.198 -17.611 1.00 38.25 238 GLY A C 1
ATOM 1806 O O . GLY A 1 238 ? -1.702 -12.026 -18.515 1.00 38.25 238 GLY A O 1
ATOM 1807 N N . ALA A 1 239 ? -0.420 -10.602 -17.335 1.00 42.53 239 ALA A N 1
ATOM 1808 C CA . ALA A 1 239 ? 0.829 -10.902 -18.050 1.00 42.53 239 ALA A CA 1
ATOM 1809 C C . ALA A 1 239 ? 1.290 -12.356 -17.811 1.00 42.53 239 ALA A C 1
ATOM 1811 O O . ALA A 1 239 ? 1.420 -13.130 -18.753 1.00 42.53 239 ALA A O 1
ATOM 1812 N N . LEU A 1 240 ? 1.404 -12.770 -16.544 1.00 42.03 240 LEU A N 1
ATOM 1813 C CA . LEU A 1 240 ? 1.800 -14.128 -16.129 1.00 42.03 240 LEU A CA 1
ATOM 1814 C C . LEU A 1 240 ? 0.818 -15.219 -16.613 1.00 42.03 240 LEU A C 1
ATOM 1816 O O . LEU A 1 240 ? 1.228 -16.343 -16.875 1.00 42.03 240 LEU A O 1
ATOM 1820 N N . LYS A 1 241 ? -0.471 -14.895 -16.766 1.00 38.38 241 LYS A N 1
ATOM 1821 C CA . LYS A 1 241 ? -1.526 -15.753 -17.321 1.00 38.38 241 LYS A CA 1
ATOM 1822 C C . LYS A 1 241 ? -1.382 -15.872 -18.835 1.00 38.38 241 LYS A C 1
ATOM 1824 O O . LYS A 1 241 ? -1.540 -16.959 -19.367 1.00 38.38 241 LYS A O 1
ATOM 1829 N N . THR A 1 242 ? -1.062 -14.777 -19.520 1.00 42.81 242 THR A N 1
ATOM 1830 C CA . THR A 1 242 ? -0.768 -14.794 -20.961 1.00 42.81 242 THR A CA 1
ATOM 1831 C C . THR A 1 242 ? 0.498 -15.605 -21.242 1.00 42.81 242 THR A C 1
ATOM 1833 O O . THR A 1 242 ? 0.530 -16.364 -22.204 1.00 42.81 242 THR A O 1
ATOM 1836 N N . TRP A 1 243 ? 1.495 -15.531 -20.357 1.00 44.41 243 TRP A N 1
ATOM 1837 C CA . TRP A 1 243 ? 2.669 -16.405 -20.372 1.00 44.41 243 TRP A CA 1
ATOM 1838 C C . TRP A 1 243 ? 2.290 -17.862 -20.070 1.00 44.41 243 TRP A C 1
ATOM 1840 O O . TRP A 1 243 ? 2.611 -18.751 -20.843 1.00 44.41 243 TRP A O 1
ATOM 1850 N N . ARG A 1 244 ? 1.519 -18.151 -19.018 1.00 40.97 244 ARG A N 1
ATOM 1851 C CA . ARG A 1 244 ? 0.991 -19.502 -18.739 1.00 40.97 244 ARG A CA 1
ATOM 1852 C C . ARG A 1 244 ? 0.257 -20.105 -19.944 1.00 40.97 244 ARG A C 1
ATOM 1854 O O . ARG A 1 244 ? 0.525 -21.245 -20.300 1.00 40.97 244 ARG A O 1
ATOM 1861 N N . ASP A 1 245 ? -0.620 -19.334 -20.585 1.00 39.59 245 ASP A N 1
ATOM 1862 C CA . ASP A 1 245 ? -1.422 -19.761 -21.739 1.00 39.59 245 ASP A CA 1
ATOM 1863 C C . ASP A 1 245 ? -0.560 -20.004 -23.007 1.00 39.59 245 ASP A C 1
ATOM 1865 O O . ASP A 1 245 ? -1.044 -20.599 -23.969 1.00 39.59 245 ASP A O 1
ATOM 1869 N N . ARG A 1 246 ? 0.719 -19.594 -22.995 1.00 42.03 246 ARG A N 1
ATOM 1870 C CA . ARG A 1 246 ? 1.759 -19.889 -24.004 1.00 42.03 246 ARG A CA 1
ATOM 1871 C C . ARG A 1 246 ? 2.816 -20.906 -23.532 1.00 42.03 246 ARG A C 1
ATOM 1873 O O . ARG A 1 246 ? 3.659 -21.305 -24.329 1.00 42.03 246 ARG A O 1
ATOM 1880 N N . GLY A 1 247 ? 2.776 -21.322 -22.263 1.00 38.50 247 GLY A N 1
ATOM 1881 C CA . GLY A 1 247 ? 3.840 -22.082 -21.601 1.00 38.50 247 GLY A CA 1
ATOM 1882 C C . GLY A 1 247 ? 5.071 -21.221 -21.287 1.00 38.50 247 GLY A C 1
ATOM 1883 O O . GLY A 1 247 ? 6.098 -21.438 -21.919 1.00 38.50 247 GLY A O 1
ATOM 1884 N N . GLU A 1 248 ? 4.914 -20.265 -20.342 1.00 48.53 248 GLU A N 1
ATOM 1885 C CA . GLU A 1 248 ? 5.801 -19.172 -19.833 1.00 48.53 248 GLU A CA 1
ATOM 1886 C C . GLU A 1 248 ? 6.737 -19.238 -18.548 1.00 48.53 248 GLU A C 1
ATOM 1888 O O . GLU A 1 248 ? 7.633 -18.406 -18.473 1.00 48.53 248 GLU A O 1
ATOM 1893 N N . ILE A 1 249 ? 6.606 -20.088 -17.494 1.00 43.44 249 ILE A N 1
ATOM 1894 C CA . ILE A 1 249 ? 7.446 -19.959 -16.233 1.00 43.44 249 ILE A CA 1
ATOM 1895 C C . ILE A 1 249 ? 7.747 -21.276 -15.459 1.00 43.44 249 ILE A C 1
ATOM 1897 O O . ILE A 1 249 ? 6.828 -21.819 -14.877 1.00 43.44 249 ILE A O 1
ATOM 1901 N N . MET A 1 250 ? 8.992 -21.774 -15.311 1.00 41.06 250 MET A N 1
ATOM 1902 C CA . MET A 1 250 ? 9.257 -23.153 -14.792 1.00 41.06 250 MET A CA 1
ATOM 1903 C C . MET A 1 250 ? 9.187 -23.471 -13.270 1.00 41.06 250 MET A C 1
ATOM 1905 O O . MET A 1 250 ? 8.666 -24.529 -12.939 1.00 41.06 250 MET A O 1
ATOM 1909 N N . GLU A 1 251 ? 9.704 -22.665 -12.329 1.00 39.03 251 GLU A N 1
ATOM 1910 C CA . GLU A 1 251 ? 9.587 -22.949 -10.872 1.00 39.03 251 GLU A CA 1
ATOM 1911 C C . GLU A 1 251 ? 9.138 -21.693 -10.114 1.00 39.03 251 GLU A C 1
ATOM 1913 O O . GLU A 1 251 ? 9.844 -20.682 -10.069 1.00 39.03 251 GLU A O 1
ATOM 1918 N N . LEU A 1 252 ? 7.950 -21.763 -9.506 1.00 42.41 252 LEU A N 1
ATOM 1919 C CA . LEU A 1 252 ? 7.330 -20.662 -8.773 1.00 42.41 252 LEU A CA 1
ATOM 1920 C C . LEU A 1 252 ? 7.376 -20.932 -7.264 1.00 42.41 252 LEU A C 1
ATOM 1922 O O . LEU A 1 252 ? 6.454 -21.528 -6.708 1.00 42.41 252 LEU A O 1
ATOM 1926 N N . MET A 1 253 ? 8.384 -20.403 -6.564 1.00 43.69 253 MET A N 1
ATOM 1927 C CA . MET A 1 253 ? 8.296 -20.226 -5.109 1.00 43.69 253 MET A CA 1
ATOM 1928 C C . MET A 1 253 ? 7.529 -18.939 -4.790 1.00 43.69 253 MET A C 1
ATOM 1930 O O . MET A 1 253 ? 8.049 -17.981 -4.214 1.00 43.69 253 MET A O 1
ATOM 1934 N N . GLY A 1 254 ? 6.255 -18.929 -5.183 1.00 42.22 254 GLY A N 1
ATOM 1935 C CA . GLY A 1 254 ? 5.286 -17.967 -4.684 1.00 42.22 254 GLY A CA 1
ATOM 1936 C C . GLY A 1 254 ? 5.004 -18.255 -3.213 1.00 42.22 254 GLY A C 1
ATOM 1937 O O . GLY A 1 254 ? 4.825 -19.404 -2.822 1.00 42.22 254 GLY A O 1
ATOM 1938 N N . ARG A 1 255 ? 4.966 -17.222 -2.376 1.00 50.09 255 ARG A N 1
ATOM 1939 C CA . ARG A 1 255 ? 4.479 -17.317 -1.000 1.00 50.09 255 ARG A CA 1
ATOM 1940 C C . ARG A 1 255 ? 3.568 -16.128 -0.728 1.00 50.09 255 ARG A C 1
ATOM 1942 O O . ARG A 1 255 ? 4.020 -14.982 -0.678 1.00 50.09 255 ARG A O 1
ATOM 1949 N N . VAL A 1 256 ? 2.277 -16.400 -0.537 1.00 43.84 256 VAL A N 1
ATOM 1950 C CA . VAL A 1 256 ? 1.367 -15.400 0.039 1.00 43.84 256 VAL A CA 1
ATOM 1951 C C . VAL A 1 256 ? 1.834 -15.117 1.452 1.00 43.84 256 VAL A C 1
ATOM 1953 O O . VAL A 1 256 ? 2.272 -16.019 2.173 1.00 43.84 256 VAL A O 1
ATOM 1956 N N . PHE A 1 257 ? 1.728 -13.861 1.864 1.00 43.19 257 PHE A N 1
ATOM 1957 C CA . PHE A 1 257 ? 2.151 -13.457 3.186 1.00 43.19 257 PHE A CA 1
ATOM 1958 C C . PHE A 1 257 ? 1.217 -14.033 4.273 1.00 43.19 257 PHE A C 1
ATOM 1960 O O . PHE A 1 257 ? 0.196 -13.461 4.646 1.00 43.19 257 PHE A O 1
ATOM 1967 N N . GLY A 1 258 ? 1.572 -15.229 4.746 1.00 39.81 258 GLY A N 1
ATOM 1968 C CA . GLY A 1 258 ? 0.777 -16.065 5.648 1.00 39.81 258 GLY A CA 1
ATOM 1969 C C . GLY A 1 258 ? 1.218 -17.533 5.639 1.00 39.81 258 GLY A C 1
ATOM 1970 O O . GLY A 1 258 ? 1.165 -18.187 6.677 1.00 39.81 258 GLY A O 1
ATOM 1971 N N . GLU A 1 259 ? 1.748 -18.024 4.516 1.00 37.53 259 GLU A N 1
ATOM 1972 C CA . GLU A 1 259 ? 2.302 -19.377 4.390 1.00 37.53 259 GLU A CA 1
ATOM 1973 C C . GLU A 1 259 ? 3.794 -19.350 4.063 1.00 37.53 259 GLU A C 1
ATOM 1975 O O . GLU A 1 259 ? 4.257 -18.591 3.214 1.00 37.53 259 GLU A O 1
ATOM 1980 N N . GLY A 1 260 ? 4.573 -20.202 4.730 1.00 37.41 260 GLY A N 1
ATOM 1981 C CA . GLY A 1 260 ? 5.957 -20.504 4.356 1.00 37.41 260 GLY A CA 1
ATOM 1982 C C . GLY A 1 260 ? 7.003 -19.412 4.628 1.00 37.41 260 GLY A C 1
ATOM 1983 O O . GLY A 1 260 ? 8.130 -19.740 4.997 1.00 37.41 260 GLY A O 1
ATOM 1984 N N . VAL A 1 261 ? 6.704 -18.121 4.439 1.00 38.03 261 VAL A N 1
ATOM 1985 C CA . VAL A 1 261 ? 7.680 -17.036 4.677 1.00 38.03 261 VAL A CA 1
ATOM 1986 C C . VAL A 1 261 ? 8.095 -17.030 6.141 1.00 38.03 261 VAL A C 1
ATOM 1988 O O . VAL A 1 261 ? 9.275 -17.159 6.460 1.00 38.03 261 VAL A O 1
ATOM 1991 N N . VAL A 1 262 ? 7.124 -16.927 7.048 1.00 35.09 262 VAL A N 1
ATOM 1992 C CA . VAL A 1 262 ? 7.426 -16.703 8.464 1.00 35.09 262 VAL A CA 1
ATOM 1993 C C . VAL A 1 262 ? 7.831 -17.991 9.186 1.00 35.09 262 VAL A C 1
ATOM 1995 O O . VAL A 1 262 ? 8.620 -17.928 10.125 1.00 35.09 262 VAL A O 1
ATOM 1998 N N . THR A 1 263 ? 7.417 -19.170 8.705 1.00 31.09 263 THR A N 1
ATOM 1999 C CA . THR A 1 263 ? 7.979 -20.443 9.190 1.00 31.09 263 THR A CA 1
ATOM 2000 C C . THR A 1 263 ? 9.482 -20.513 8.915 1.00 31.09 263 THR A C 1
ATOM 2002 O O . THR A 1 263 ? 10.226 -20.871 9.827 1.00 31.09 263 THR A O 1
ATOM 2005 N N . ASN A 1 264 ? 9.952 -20.046 7.749 1.00 32.56 264 ASN A N 1
ATOM 2006 C CA . ASN A 1 264 ? 11.387 -19.934 7.466 1.00 32.56 264 ASN A CA 1
ATOM 2007 C C . ASN A 1 264 ? 12.074 -18.807 8.259 1.00 32.56 264 ASN A C 1
ATOM 2009 O O . ASN A 1 264 ? 13.177 -19.017 8.755 1.00 32.56 264 ASN A O 1
ATOM 2013 N N . VAL A 1 265 ? 11.421 -17.657 8.491 1.00 33.62 265 VAL A N 1
ATOM 2014 C CA . VAL A 1 265 ? 11.929 -16.642 9.448 1.00 33.62 265 VAL A CA 1
ATOM 2015 C C . VAL A 1 265 ? 12.138 -17.254 10.844 1.00 33.62 265 VAL A C 1
ATOM 2017 O O . VAL A 1 265 ? 13.071 -16.872 11.543 1.00 33.62 265 VAL A O 1
ATOM 2020 N N . THR A 1 266 ? 11.316 -18.231 11.247 1.00 30.62 266 THR A N 1
ATOM 2021 C CA . THR A 1 266 ? 11.489 -18.956 12.518 1.00 30.62 266 THR A CA 1
ATOM 2022 C C . THR A 1 266 ? 12.399 -20.188 12.457 1.00 30.62 266 THR A C 1
ATOM 2024 O O . THR A 1 266 ? 12.772 -20.682 13.521 1.00 30.62 266 THR A O 1
ATOM 2027 N N . SER A 1 267 ? 12.758 -20.690 11.268 1.00 30.38 267 SER A N 1
ATOM 2028 C CA . SER A 1 267 ? 13.678 -21.828 11.095 1.00 30.38 267 SER A CA 1
ATOM 2029 C C . SER A 1 267 ? 15.133 -21.399 10.898 1.00 30.38 267 SER A C 1
ATOM 2031 O O . SER A 1 267 ? 16.029 -22.230 11.036 1.00 30.38 267 SER A O 1
ATOM 2033 N N . VAL A 1 268 ? 15.391 -20.109 10.639 1.00 30.31 268 VAL A N 1
ATOM 2034 C CA . VAL A 1 268 ? 16.717 -19.493 10.803 1.00 30.31 268 VAL A CA 1
ATOM 2035 C C . VAL A 1 268 ? 17.060 -19.465 12.301 1.00 30.31 268 VAL A C 1
ATOM 2037 O O . VAL A 1 268 ? 16.821 -18.494 13.012 1.00 30.31 268 VAL A O 1
ATOM 2040 N N . SER A 1 269 ? 17.547 -20.619 12.764 1.00 31.42 269 SER A N 1
ATOM 2041 C CA . SER A 1 269 ? 18.244 -20.930 14.018 1.00 31.42 269 SER A CA 1
ATOM 2042 C C . SER A 1 269 ? 18.187 -19.882 15.137 1.00 31.42 269 SER A C 1
ATOM 2044 O O . SER A 1 269 ? 18.947 -18.919 15.084 1.00 31.42 269 SER A O 1
ATOM 2046 N N . SER A 1 270 ? 17.393 -20.168 16.184 1.00 31.14 270 SER A N 1
ATOM 2047 C CA . SER A 1 270 ? 17.588 -19.862 17.629 1.00 31.14 270 SER A CA 1
ATOM 2048 C C . SER A 1 270 ? 17.966 -18.444 18.114 1.00 31.14 270 SER A C 1
ATOM 2050 O O . SER A 1 270 ? 17.806 -18.151 19.304 1.00 31.14 270 SER A O 1
ATOM 2052 N N . GLN A 1 271 ? 18.384 -17.529 17.244 1.00 35.38 271 GLN A N 1
ATOM 2053 C CA . GLN A 1 271 ? 18.544 -16.115 17.512 1.00 35.38 271 GLN A CA 1
ATOM 2054 C C . GLN A 1 271 ? 17.151 -15.531 17.679 1.00 35.38 271 GLN A C 1
ATOM 2056 O O . GLN A 1 271 ? 16.378 -15.389 16.733 1.00 35.38 271 GLN A O 1
ATOM 2061 N N . ARG A 1 272 ? 16.822 -15.237 18.937 1.00 35.53 272 ARG A N 1
ATOM 2062 C CA . ARG A 1 272 ? 15.571 -14.606 19.347 1.00 35.53 272 ARG A CA 1
ATOM 2063 C C . ARG A 1 272 ? 15.392 -13.302 18.579 1.00 35.53 272 ARG A C 1
ATOM 2065 O O . ARG A 1 272 ? 15.873 -12.262 19.025 1.00 35.53 272 ARG A O 1
ATOM 2072 N N . LEU A 1 273 ? 14.639 -13.358 17.486 1.00 40.19 273 LEU A N 1
ATOM 2073 C CA . LEU A 1 273 ? 14.094 -12.190 16.816 1.00 40.19 273 LEU A CA 1
ATOM 2074 C C . LEU A 1 273 ? 13.043 -11.587 17.750 1.00 40.19 273 LEU A C 1
ATOM 2076 O O . LEU A 1 273 ? 11.837 -11.798 17.627 1.00 40.19 273 LEU A O 1
ATOM 2080 N N . LYS A 1 274 ? 13.544 -10.859 18.753 1.00 46.22 274 LYS A N 1
ATOM 2081 C CA . LYS A 1 274 ? 12.781 -9.896 19.523 1.00 46.22 274 LYS A CA 1
ATOM 2082 C C . LYS A 1 274 ? 12.402 -8.785 18.551 1.00 46.22 274 LYS A C 1
ATOM 2084 O O . LYS A 1 274 ? 12.991 -7.710 18.573 1.00 46.22 274 LYS A O 1
ATOM 2089 N N . VAL A 1 275 ? 11.366 -9.026 17.749 1.00 47.50 275 VAL A N 1
ATOM 2090 C CA . VAL A 1 275 ? 10.490 -7.946 17.299 1.00 47.50 275 VAL A CA 1
ATOM 2091 C C . VAL A 1 275 ? 9.784 -7.462 18.563 1.00 47.50 275 VAL A C 1
ATOM 2093 O O . VAL A 1 275 ? 8.655 -7.839 18.872 1.00 47.50 275 VAL A O 1
ATOM 2096 N N . ALA A 1 276 ? 10.538 -6.723 19.376 1.00 45.69 276 ALA A N 1
ATOM 2097 C CA . ALA A 1 276 ? 10.044 -6.012 20.527 1.00 45.69 276 ALA A CA 1
ATOM 2098 C C . ALA A 1 276 ? 9.266 -4.835 19.960 1.00 45.69 276 ALA A C 1
ATOM 2100 O O . ALA A 1 276 ? 9.797 -3.734 19.851 1.00 45.69 276 ALA A O 1
ATOM 2101 N N . LEU A 1 277 ? 8.024 -5.111 19.555 1.00 49.06 277 LEU A N 1
ATOM 2102 C CA . LEU A 1 277 ? 7.036 -4.073 19.328 1.00 49.06 277 LEU A CA 1
ATOM 2103 C C . LEU A 1 277 ? 7.027 -3.239 20.619 1.00 49.06 277 LEU A C 1
ATOM 2105 O O . LEU A 1 277 ? 6.719 -3.794 21.680 1.00 49.06 277 LEU A O 1
ATOM 2109 N N . PRO A 1 278 ? 7.435 -1.957 20.580 1.00 44.38 278 PRO A N 1
ATOM 2110 C CA . PRO A 1 278 ? 7.456 -1.132 21.787 1.00 44.38 278 PRO A CA 1
ATOM 2111 C C . PRO A 1 278 ? 6.035 -0.948 22.343 1.00 44.38 278 PRO A C 1
ATOM 2113 O O . PRO A 1 278 ? 5.850 -0.771 23.547 1.00 44.38 278 PRO A O 1
ATOM 2116 N N . ASP A 1 279 ? 5.038 -1.082 21.464 1.00 49.31 279 ASP A N 1
ATOM 2117 C CA . ASP A 1 279 ? 3.615 -0.985 21.746 1.00 49.31 279 ASP A CA 1
ATOM 2118 C C . ASP A 1 279 ? 2.941 -2.365 21.772 1.00 49.31 279 ASP A C 1
ATOM 2120 O O . ASP A 1 279 ? 3.267 -3.259 20.990 1.00 49.31 279 ASP A O 1
ATOM 2124 N N . MET A 1 280 ? 1.914 -2.517 22.614 1.00 50.72 280 MET A N 1
ATOM 2125 C CA . MET A 1 280 ? 0.994 -3.653 22.507 1.00 50.72 280 MET A CA 1
ATOM 2126 C C . MET A 1 280 ? 0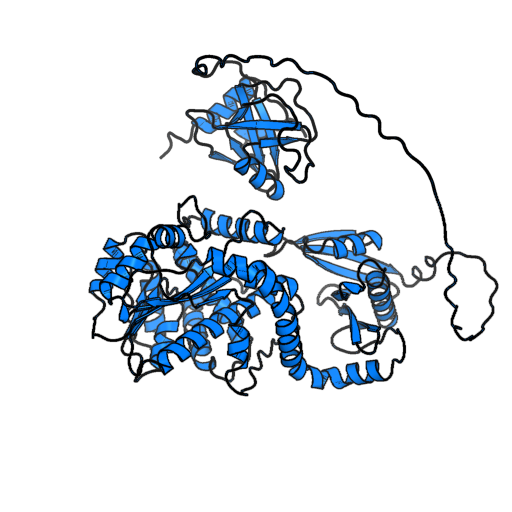.235 -3.580 21.177 1.00 50.72 280 MET A C 1
ATOM 2128 O O . MET A 1 280 ? -0.503 -2.623 20.934 1.00 50.72 280 MET A O 1
ATOM 2132 N N . PHE A 1 281 ? 0.394 -4.611 20.356 1.00 57.34 281 PHE A N 1
ATOM 2133 C CA . PHE A 1 281 ? -0.324 -4.805 19.102 1.00 57.34 281 PHE A CA 1
ATOM 2134 C C . PHE A 1 281 ? -1.522 -5.735 19.333 1.00 57.34 281 PHE A C 1
ATOM 2136 O O . PHE A 1 281 ? -1.355 -6.794 19.938 1.00 57.34 281 PHE A O 1
ATOM 2143 N N . ASP A 1 282 ? -2.724 -5.356 18.890 1.00 55.97 282 ASP A N 1
ATOM 2144 C CA . ASP A 1 282 ? -3.923 -6.203 19.003 1.00 55.97 282 ASP A CA 1
ATOM 2145 C C . ASP A 1 282 ? -4.765 -6.293 17.722 1.00 55.97 282 ASP A C 1
ATOM 2147 O O . ASP A 1 282 ? -5.591 -7.203 17.605 1.00 55.97 282 ASP A O 1
ATOM 2151 N N . GLU A 1 283 ? -4.467 -5.482 16.707 1.00 68.94 283 GLU A N 1
ATOM 2152 C CA . GLU A 1 283 ? -5.154 -5.400 15.414 1.00 68.94 283 GLU A CA 1
ATOM 2153 C C . GLU A 1 283 ? -4.817 -6.576 14.461 1.00 68.94 283 GLU A C 1
ATOM 2155 O O . GLU A 1 283 ? -4.662 -6.425 13.250 1.00 68.94 283 GLU A O 1
ATOM 2160 N N . HIS A 1 284 ? -4.704 -7.793 14.996 1.00 62.16 284 HIS A N 1
ATOM 2161 C CA . HIS A 1 284 ? -4.240 -8.996 14.292 1.00 62.16 284 HIS A CA 1
ATOM 2162 C C . HIS A 1 284 ? -5.108 -9.390 13.093 1.00 62.16 284 HIS A C 1
ATOM 2164 O O . HIS A 1 284 ? -4.586 -9.871 12.089 1.00 62.16 284 HIS A O 1
ATOM 2170 N N . ALA A 1 285 ? -6.426 -9.186 13.179 1.00 65.69 285 ALA A N 1
ATOM 2171 C CA . ALA A 1 285 ? -7.330 -9.419 12.055 1.00 65.69 285 ALA A CA 1
ATOM 2172 C C . ALA A 1 285 ? -7.065 -8.431 10.907 1.00 65.69 285 ALA A C 1
ATOM 2174 O O . ALA A 1 285 ? -7.132 -8.817 9.742 1.00 65.69 285 ALA A O 1
ATOM 2175 N N . GLU A 1 286 ? -6.712 -7.186 11.238 1.00 67.56 286 GLU A N 1
ATOM 2176 C CA . GLU A 1 286 ? -6.346 -6.162 10.264 1.00 67.56 286 GLU A CA 1
ATOM 2177 C C . GLU A 1 286 ? -4.977 -6.459 9.643 1.00 67.56 286 GLU A C 1
ATOM 2179 O O . GLU A 1 286 ? -4.857 -6.438 8.425 1.00 67.56 286 GLU A O 1
ATOM 2184 N N . LEU A 1 287 ? -3.973 -6.853 10.435 1.00 74.88 287 LEU A N 1
ATOM 2185 C CA . LEU A 1 287 ? -2.677 -7.289 9.900 1.00 74.88 287 LEU A CA 1
ATOM 2186 C C . LEU A 1 287 ? -2.795 -8.533 9.021 1.00 74.88 287 LEU A C 1
ATOM 2188 O O . LEU A 1 287 ? -2.212 -8.559 7.945 1.00 74.88 287 LEU A O 1
ATOM 2192 N N . LYS A 1 288 ? -3.553 -9.555 9.430 1.00 70.94 288 LYS A N 1
ATOM 2193 C CA . LYS A 1 288 ? -3.794 -10.744 8.597 1.00 70.94 288 LYS A CA 1
ATOM 2194 C C . LYS A 1 288 ? -4.394 -10.360 7.242 1.00 70.94 288 LYS A C 1
ATOM 2196 O O . LYS A 1 288 ? -4.017 -10.931 6.223 1.00 70.94 288 LYS A O 1
ATOM 2201 N N . LEU A 1 289 ? -5.305 -9.389 7.236 1.00 67.06 289 LEU A N 1
ATOM 2202 C CA . LEU A 1 289 ? -5.952 -8.892 6.030 1.00 67.06 289 LEU A CA 1
ATOM 2203 C C . LEU A 1 289 ? -4.995 -8.045 5.177 1.00 67.06 289 LEU A C 1
ATOM 2205 O O . LEU A 1 289 ? -4.862 -8.312 3.988 1.00 67.06 289 LEU A O 1
ATOM 2209 N N . TYR A 1 290 ? -4.254 -7.122 5.795 1.00 75.50 290 TYR A N 1
ATOM 2210 C CA . TYR A 1 290 ? -3.180 -6.349 5.169 1.00 75.50 290 TYR A CA 1
ATOM 2211 C C . TYR A 1 290 ? -2.159 -7.266 4.485 1.00 75.50 290 TYR A C 1
ATOM 2213 O O . TYR A 1 290 ? -1.917 -7.126 3.293 1.00 75.50 290 TYR A O 1
ATOM 2221 N N . LEU A 1 291 ? -1.615 -8.249 5.209 1.00 78.12 291 LEU A N 1
ATOM 2222 C CA . LEU A 1 291 ? -0.625 -9.201 4.702 1.00 78.12 291 LEU A CA 1
ATOM 2223 C C . LEU A 1 291 ? -1.182 -10.074 3.565 1.00 78.12 291 LEU A C 1
ATOM 2225 O O . LEU A 1 291 ? -0.463 -10.347 2.611 1.00 78.12 291 LEU A O 1
ATOM 2229 N N . SER A 1 292 ? -2.471 -10.436 3.599 1.00 74.06 292 SER A N 1
ATOM 2230 C CA . SER A 1 292 ? -3.106 -11.179 2.497 1.00 74.06 292 SER A CA 1
ATOM 2231 C C . SER A 1 292 ? -3.229 -10.389 1.184 1.00 74.06 292 SER A C 1
ATOM 2233 O O . SER A 1 292 ? -3.432 -10.996 0.134 1.00 74.06 292 SER A O 1
ATOM 2235 N N . CYS A 1 293 ? -3.059 -9.061 1.221 1.00 77.50 293 CYS A N 1
ATOM 2236 C CA . CYS A 1 293 ? -2.979 -8.197 0.040 1.00 77.50 293 CYS A CA 1
ATOM 2237 C C . CYS A 1 293 ? -1.547 -8.061 -0.521 1.00 77.50 293 CYS A C 1
ATOM 2239 O O . CYS A 1 293 ? -1.318 -7.218 -1.388 1.00 77.50 293 CYS A O 1
ATOM 2241 N N . TYR A 1 294 ? -0.577 -8.854 -0.049 1.00 84.19 294 TYR A N 1
ATOM 2242 C CA . TYR A 1 294 ? 0.796 -8.864 -0.562 1.00 84.19 294 TYR A CA 1
ATOM 2243 C C . TYR A 1 294 ? 1.294 -10.288 -0.835 1.00 84.19 294 TYR A C 1
ATOM 2245 O O . TYR A 1 294 ? 0.985 -11.240 -0.112 1.00 84.19 294 TYR A O 1
ATOM 2253 N N . ALA A 1 295 ? 2.122 -10.421 -1.868 1.00 83.25 295 ALA A N 1
ATOM 2254 C CA . ALA A 1 295 ? 2.835 -11.651 -2.187 1.00 83.25 295 ALA A CA 1
ATOM 2255 C C . ALA A 1 295 ? 4.339 -11.403 -2.232 1.00 83.25 295 ALA A C 1
ATOM 2257 O O . ALA A 1 295 ? 4.787 -10.368 -2.722 1.00 83.25 295 ALA A O 1
ATOM 2258 N N . LEU A 1 296 ? 5.105 -12.397 -1.785 1.00 84.00 296 LEU A N 1
ATOM 2259 C CA . LEU A 1 296 ? 6.488 -12.557 -2.205 1.00 84.00 296 LEU A CA 1
ATOM 2260 C C . LEU A 1 296 ? 6.534 -13.630 -3.292 1.00 84.00 296 LEU A C 1
ATOM 2262 O O . LEU A 1 296 ? 6.044 -14.741 -3.099 1.00 84.00 296 LEU A O 1
ATOM 2266 N N . VAL A 1 297 ? 7.147 -13.314 -4.420 1.00 81.94 297 VAL A N 1
ATOM 2267 C CA . VAL A 1 297 ? 7.332 -14.220 -5.547 1.00 81.94 297 VAL A CA 1
ATOM 2268 C C . VAL A 1 297 ? 8.825 -14.336 -5.811 1.00 81.94 297 VAL A C 1
ATOM 2270 O O . VAL A 1 297 ? 9.469 -13.353 -6.172 1.00 81.94 297 VAL A O 1
ATOM 2273 N N . GLN A 1 298 ? 9.373 -15.536 -5.619 1.00 82.38 298 GLN A N 1
ATOM 2274 C CA . GLN A 1 298 ? 10.742 -15.854 -6.008 1.00 82.38 298 GLN A CA 1
ATOM 2275 C C . GLN A 1 298 ? 10.720 -16.851 -7.171 1.00 82.38 298 GLN A C 1
ATOM 2277 O O . GLN A 1 298 ? 10.128 -17.925 -7.063 1.00 82.38 298 GLN A O 1
ATOM 2282 N N . VAL A 1 299 ? 11.354 -16.479 -8.284 1.00 79.75 299 VAL A N 1
ATOM 2283 C CA . VAL A 1 299 ? 11.416 -17.271 -9.522 1.00 79.75 299 VAL A CA 1
ATOM 2284 C C . VAL A 1 299 ? 12.872 -17.405 -9.945 1.00 79.75 299 VAL A C 1
ATOM 2286 O O . VAL A 1 299 ? 13.587 -16.406 -10.036 1.00 79.75 299 VAL A O 1
ATOM 2289 N N . ARG A 1 300 ? 13.304 -18.633 -10.240 1.00 75.19 300 ARG A N 1
ATOM 2290 C CA . ARG A 1 300 ? 14.544 -18.898 -10.977 1.00 75.19 300 ARG A CA 1
ATOM 2291 C C . ARG A 1 300 ? 14.178 -19.294 -12.398 1.00 75.19 300 ARG A C 1
ATOM 2293 O O . ARG A 1 300 ? 13.284 -20.111 -12.603 1.00 75.19 300 ARG A O 1
ATOM 2300 N N . VAL A 1 301 ? 14.881 -18.731 -13.368 1.00 62.09 301 VAL A N 1
ATOM 2301 C CA . VAL A 1 301 ? 14.720 -19.094 -14.774 1.00 62.09 301 VAL A CA 1
ATOM 2302 C C . VAL A 1 301 ? 15.739 -20.194 -15.120 1.00 62.09 301 VAL A C 1
ATOM 2304 O O . VAL A 1 301 ? 16.890 -20.127 -14.699 1.00 62.09 301 VAL A O 1
ATOM 2307 N N . LYS A 1 302 ? 15.311 -21.238 -15.841 1.00 50.00 302 LYS A N 1
ATOM 2308 C CA . LYS A 1 302 ? 16.126 -22.403 -16.242 1.00 50.00 302 LYS A CA 1
ATOM 2309 C C . LYS A 1 302 ? 15.786 -22.836 -17.671 1.00 50.00 302 LYS A C 1
ATOM 2311 O O . LYS A 1 302 ? 14.723 -22.471 -18.170 1.00 50.00 302 LYS A O 1
ATOM 2316 N N . GLU A 1 303 ? 16.665 -23.613 -18.305 1.00 38.28 303 GLU A N 1
ATOM 2317 C CA . GLU A 1 303 ? 16.412 -24.199 -19.628 1.00 38.28 303 GLU A CA 1
ATOM 2318 C C . GLU A 1 303 ? 15.154 -25.080 -19.678 1.00 38.28 303 GLU A C 1
ATOM 2320 O O . GLU A 1 303 ? 14.926 -25.928 -18.814 1.00 38.28 303 GLU A O 1
ATOM 2325 N N . GLY A 1 304 ? 14.364 -24.875 -20.734 1.00 39.22 304 GLY A N 1
ATOM 2326 C CA . GLY A 1 304 ? 13.103 -25.557 -21.017 1.00 39.22 304 GLY A CA 1
ATOM 2327 C C . GLY A 1 304 ? 11.982 -24.575 -21.391 1.00 39.22 304 GLY A C 1
ATOM 2328 O O . GLY A 1 304 ? 12.025 -23.408 -20.989 1.00 39.22 304 GLY A O 1
ATOM 2329 N N . PRO A 1 305 ? 10.958 -25.010 -22.151 1.00 36.84 305 PRO A N 1
ATOM 2330 C CA . PRO A 1 305 ? 9.649 -24.384 -22.058 1.00 36.84 305 PRO A CA 1
ATOM 2331 C C . PRO A 1 305 ? 9.088 -24.613 -20.640 1.00 36.84 305 PRO A C 1
ATOM 2333 O O . PRO A 1 305 ? 9.593 -25.394 -19.841 1.00 36.84 305 PRO A O 1
ATOM 2336 N N . TRP A 1 306 ? 8.064 -23.867 -20.287 1.00 44.84 306 TRP A N 1
ATOM 2337 C CA . TRP A 1 306 ? 8.217 -22.835 -19.262 1.00 44.84 306 TRP A CA 1
ATOM 2338 C C . TRP A 1 306 ? 6.848 -22.943 -18.491 1.00 44.84 306 TRP A C 1
ATOM 2340 O O . TRP A 1 306 ? 5.838 -22.560 -19.060 1.00 44.84 306 TRP A O 1
ATOM 2350 N N . LEU A 1 307 ? 6.657 -23.524 -17.281 1.00 40.59 307 LEU A N 1
ATOM 2351 C CA . LEU A 1 307 ? 5.257 -23.740 -16.766 1.00 40.59 307 LEU A CA 1
ATOM 2352 C C . LEU A 1 307 ? 4.982 -23.882 -15.234 1.00 40.59 307 LEU A C 1
ATOM 2354 O O . LEU A 1 307 ? 5.243 -24.936 -14.666 1.00 40.59 307 LEU A O 1
ATOM 2358 N N . VAL A 1 308 ? 4.312 -22.885 -14.611 1.00 35.84 308 VAL A N 1
ATOM 2359 C CA . VAL A 1 308 ? 3.518 -22.949 -13.352 1.00 35.84 308 VAL A CA 1
ATOM 2360 C C . VAL A 1 308 ? 2.498 -21.797 -13.325 1.00 35.84 308 VAL A C 1
ATOM 2362 O O . VAL A 1 308 ? 2.839 -20.652 -13.624 1.00 35.84 308 VAL A O 1
ATOM 2365 N N . ASP A 1 309 ? 1.256 -22.072 -12.912 1.00 41.97 309 ASP A N 1
ATOM 2366 C CA . ASP A 1 309 ? 0.224 -21.051 -12.701 1.00 41.97 309 ASP A CA 1
ATOM 2367 C C . ASP A 1 309 ? 0.145 -20.565 -11.246 1.00 41.97 309 ASP A C 1
ATOM 2369 O O . ASP A 1 309 ? -0.119 -21.336 -10.320 1.00 41.97 309 ASP A O 1
ATOM 2373 N N . TRP A 1 310 ? 0.267 -19.251 -11.046 1.00 39.97 310 TRP A N 1
ATOM 2374 C CA . TRP A 1 310 ? 0.005 -18.627 -9.751 1.00 39.97 310 TRP A CA 1
ATOM 2375 C C . TRP A 1 310 ? -1.477 -18.726 -9.340 1.00 39.97 310 TRP A C 1
ATOM 2377 O O . TRP A 1 310 ? -1.755 -18.748 -8.148 1.00 39.97 310 TRP A O 1
ATOM 2387 N N . LYS A 1 311 ? -2.440 -18.819 -10.272 1.00 36.38 311 LYS A N 1
ATOM 2388 C CA . LYS A 1 311 ? -3.872 -18.958 -9.953 1.00 36.38 311 LYS A CA 1
ATOM 2389 C C . LYS A 1 311 ? -4.244 -20.368 -9.509 1.00 36.38 311 LYS A C 1
ATOM 2391 O O . LYS A 1 311 ? -4.981 -20.477 -8.533 1.00 36.38 311 LYS A O 1
ATOM 2396 N N . ASP A 1 312 ? -3.715 -21.425 -10.119 1.00 39.31 312 ASP A N 1
ATOM 2397 C CA . ASP A 1 312 ? -3.887 -22.794 -9.602 1.00 39.31 312 ASP A CA 1
ATOM 2398 C C . ASP A 1 312 ? -3.137 -22.989 -8.273 1.00 39.31 312 ASP A C 1
ATOM 2400 O O . ASP A 1 312 ? -3.685 -23.560 -7.327 1.00 39.31 312 ASP A O 1
ATOM 2404 N N . TYR A 1 313 ? -1.941 -22.406 -8.125 1.00 40.06 313 TYR A N 1
ATOM 2405 C CA . TYR A 1 313 ? -1.239 -22.392 -6.841 1.00 40.06 313 TYR A CA 1
ATOM 2406 C C . TYR A 1 313 ? -2.040 -21.624 -5.770 1.00 40.06 313 TYR A C 1
ATOM 2408 O O . TYR A 1 313 ? -2.410 -22.193 -4.751 1.00 40.06 313 TYR A O 1
ATOM 2416 N N . LEU A 1 314 ? -2.437 -20.369 -6.003 1.00 37.44 314 LEU A N 1
ATOM 2417 C CA . LEU A 1 314 ? -3.207 -19.593 -5.021 1.00 37.44 314 LEU A CA 1
ATOM 2418 C C . LEU A 1 314 ? -4.627 -20.118 -4.771 1.00 37.44 314 LEU A C 1
ATOM 2420 O O . LEU A 1 314 ? -5.147 -19.936 -3.670 1.00 37.44 314 LEU A O 1
ATOM 2424 N N . SER A 1 315 ? -5.280 -20.753 -5.748 1.00 39.31 315 SER A N 1
ATOM 2425 C CA . SER A 1 315 ? -6.610 -21.343 -5.544 1.00 39.31 315 SER A CA 1
ATOM 2426 C C . SER A 1 315 ? -6.548 -22.671 -4.791 1.00 39.31 315 SER A C 1
ATOM 2428 O O . SER A 1 315 ? -7.389 -22.873 -3.915 1.00 39.31 315 SER A O 1
ATOM 2430 N N . SER A 1 316 ? -5.525 -23.504 -5.013 1.00 37.97 316 SER A N 1
ATOM 2431 C CA . SER A 1 316 ? -5.258 -24.688 -4.177 1.00 37.97 316 SER A CA 1
ATOM 2432 C C . SER A 1 316 ? -4.813 -24.311 -2.758 1.00 37.97 316 SER A C 1
ATOM 2434 O O . SER A 1 316 ? -5.272 -24.913 -1.788 1.00 37.97 316 SER A O 1
ATOM 2436 N N . LEU A 1 317 ? -4.041 -23.231 -2.599 1.00 39.66 317 LEU A N 1
ATOM 2437 C CA . LEU A 1 317 ? -3.791 -22.629 -1.290 1.00 39.66 317 LEU A CA 1
ATOM 2438 C C . LEU A 1 317 ? -5.078 -22.056 -0.662 1.00 39.66 317 LEU A C 1
ATOM 2440 O O . LEU A 1 317 ? -5.231 -22.082 0.553 1.00 39.66 317 LEU A O 1
ATOM 2444 N N . SER A 1 318 ? -6.059 -21.568 -1.427 1.00 48.22 318 SER A N 1
ATOM 2445 C CA . SER A 1 318 ? -7.184 -20.803 -0.855 1.00 48.22 318 SER A CA 1
ATOM 2446 C C . SER A 1 318 ? -8.064 -21.552 0.169 1.00 48.22 318 SER A C 1
ATOM 2448 O O . SER A 1 318 ? -8.689 -20.890 1.008 1.00 48.22 318 SER A O 1
ATOM 2450 N N . SER A 1 319 ? -8.091 -22.892 0.153 1.00 42.16 319 SER A N 1
ATOM 2451 C CA . SER A 1 319 ? -8.731 -23.745 1.171 1.00 42.16 319 SER A CA 1
ATOM 2452 C C . SER A 1 319 ? -7.760 -24.262 2.240 1.00 42.16 319 SER A C 1
ATOM 2454 O O . SER A 1 319 ? -8.095 -24.240 3.427 1.00 42.16 319 SER A O 1
ATOM 2456 N N . GLU A 1 320 ? -6.560 -24.687 1.846 1.00 39.81 320 GLU A N 1
ATOM 2457 C CA . GLU A 1 320 ? -5.558 -25.309 2.723 1.00 39.81 320 GLU A CA 1
ATOM 2458 C C . GLU A 1 320 ? -4.768 -24.269 3.543 1.00 39.81 320 GLU A C 1
ATOM 2460 O O . GLU A 1 320 ? -4.624 -24.430 4.757 1.00 39.81 320 GLU A O 1
ATOM 2465 N N . ALA A 1 321 ? -4.387 -23.133 2.952 1.00 40.16 321 ALA A N 1
ATOM 2466 C CA . ALA A 1 321 ? -3.695 -22.016 3.613 1.00 40.16 321 ALA A CA 1
ATOM 2467 C C . ALA A 1 321 ? -4.451 -21.453 4.810 1.00 40.16 321 ALA A C 1
ATOM 2469 O O . ALA A 1 321 ? -3.879 -21.014 5.813 1.00 40.16 321 ALA A O 1
ATOM 2470 N N . ARG A 1 322 ? -5.784 -21.470 4.717 1.00 39.78 322 ARG A N 1
ATOM 2471 C CA . ARG A 1 322 ? -6.660 -21.003 5.791 1.00 39.78 322 ARG A CA 1
ATOM 2472 C C . ARG A 1 322 ? -6.614 -21.919 7.014 1.00 39.78 322 ARG A C 1
ATOM 2474 O O . ARG A 1 322 ? -6.963 -21.439 8.090 1.00 39.78 322 ARG A O 1
ATOM 2481 N N . LYS A 1 323 ? -6.178 -23.179 6.866 1.00 41.09 323 LYS A N 1
ATOM 2482 C CA . LYS A 1 323 ? -6.062 -24.165 7.953 1.00 41.09 323 LYS A CA 1
ATOM 2483 C C . LYS A 1 323 ? -4.773 -24.004 8.762 1.00 41.09 323 LYS A C 1
ATOM 2485 O O . LYS A 1 323 ? -4.846 -24.094 9.977 1.00 41.09 323 LYS A O 1
ATOM 2490 N N . GLY A 1 324 ? -3.628 -23.729 8.124 1.00 40.75 324 GLY A N 1
ATOM 2491 C CA . GLY A 1 324 ? -2.327 -23.609 8.813 1.00 40.75 324 GLY A CA 1
ATOM 2492 C C . GLY A 1 324 ? -2.008 -22.216 9.378 1.00 40.75 324 GLY A C 1
ATOM 2493 O O . GLY A 1 324 ? -1.295 -22.085 10.372 1.00 40.75 324 GLY A O 1
ATOM 2494 N N . LEU A 1 325 ? -2.565 -21.156 8.782 1.00 38.97 325 LEU A N 1
ATOM 2495 C CA . LEU A 1 325 ? -2.362 -19.769 9.225 1.00 38.97 325 LEU A CA 1
ATOM 2496 C C . LEU A 1 325 ? -2.788 -19.491 10.694 1.00 38.97 325 LEU A C 1
ATOM 2498 O O . LEU A 1 325 ? -2.094 -18.716 11.352 1.00 38.97 325 LEU A O 1
ATOM 2502 N N . PRO A 1 326 ? -3.873 -20.075 11.250 1.00 42.25 326 PRO A N 1
ATOM 2503 C CA . PRO A 1 326 ? -4.208 -19.971 12.675 1.00 42.25 326 PRO A CA 1
ATOM 2504 C C . PRO A 1 326 ? -3.135 -20.552 13.608 1.00 42.25 326 PRO A C 1
ATOM 2506 O O . PRO A 1 326 ? -2.730 -19.866 14.544 1.00 42.25 326 PRO A O 1
ATOM 2509 N N . ASP A 1 327 ? -2.630 -21.756 13.329 1.00 44.06 327 ASP A N 1
ATOM 2510 C CA . ASP A 1 327 ? -1.627 -22.434 14.167 1.00 44.06 327 ASP A CA 1
ATOM 2511 C C . ASP A 1 327 ? -0.263 -21.736 14.089 1.00 44.06 327 ASP A C 1
ATOM 2513 O O . ASP A 1 327 ? 0.431 -21.562 15.093 1.00 44.06 327 ASP A O 1
ATOM 2517 N N . PHE A 1 328 ? 0.104 -21.246 12.902 1.00 42.97 328 PHE A N 1
ATOM 2518 C CA . PHE A 1 328 ? 1.277 -20.394 12.743 1.00 42.97 328 PHE A CA 1
ATOM 2519 C C . PHE A 1 328 ? 1.140 -19.086 13.547 1.00 42.97 328 PHE A C 1
ATOM 2521 O O . PHE A 1 328 ? 2.079 -18.699 14.249 1.00 42.97 328 PHE A O 1
ATOM 2528 N N . LEU A 1 329 ? -0.025 -18.425 13.497 1.00 40.28 329 LEU A N 1
ATOM 2529 C CA . LEU A 1 329 ? -0.280 -17.254 14.335 1.00 40.28 329 LEU A CA 1
ATOM 2530 C C . LEU A 1 329 ? -0.201 -17.628 15.820 1.00 40.28 329 LEU A C 1
ATOM 2532 O O . LEU A 1 329 ? 0.424 -16.880 16.559 1.00 40.28 329 LEU A O 1
ATOM 2536 N N . ALA A 1 330 ? -0.716 -18.784 16.256 1.00 41.88 330 ALA A N 1
ATOM 2537 C CA . ALA A 1 330 ? -0.565 -19.295 17.627 1.00 41.88 330 ALA A CA 1
ATOM 2538 C C . ALA A 1 330 ? 0.909 -19.466 18.046 1.00 41.88 330 ALA A C 1
ATOM 2540 O O . ALA A 1 330 ? 1.290 -19.048 19.140 1.00 41.88 330 ALA A O 1
ATOM 2541 N N . GLY A 1 331 ? 1.772 -19.971 17.160 1.00 45.62 331 GLY A N 1
ATOM 2542 C CA . GLY A 1 331 ? 3.217 -20.049 17.404 1.00 45.62 331 GLY A CA 1
ATOM 2543 C C . GLY A 1 331 ? 3.922 -18.683 17.429 1.00 45.62 331 GLY A C 1
ATOM 2544 O O . GLY A 1 331 ? 4.880 -18.491 18.184 1.00 45.62 331 GLY A O 1
ATOM 2545 N N . LEU A 1 332 ? 3.458 -17.710 16.636 1.00 40.97 332 LEU A N 1
ATOM 2546 C CA . LEU A 1 332 ? 3.948 -16.328 16.697 1.00 40.97 332 LEU A CA 1
ATOM 2547 C C . LEU A 1 332 ? 3.458 -15.621 17.973 1.00 40.97 332 LEU A C 1
ATOM 2549 O O . LEU A 1 332 ? 4.249 -14.941 18.625 1.00 40.97 332 LEU A O 1
ATOM 2553 N N . TYR A 1 333 ? 2.198 -15.839 18.367 1.00 42.94 333 TYR A N 1
ATOM 2554 C CA . TYR A 1 333 ? 1.628 -15.413 19.645 1.00 42.94 333 TYR A CA 1
ATOM 2555 C C . TYR A 1 333 ? 2.494 -15.937 20.786 1.00 42.94 333 TYR A C 1
ATOM 2557 O O . TYR A 1 333 ? 2.998 -15.136 21.565 1.00 42.94 333 TYR A O 1
ATOM 2565 N N . GLU A 1 334 ? 2.757 -17.244 20.856 1.00 41.94 334 GLU A N 1
ATOM 2566 C CA . GLU A 1 334 ? 3.567 -17.819 21.930 1.00 41.94 334 GLU A CA 1
ATOM 2567 C C . GLU A 1 334 ? 4.973 -17.201 21.989 1.00 41.94 334 GLU A C 1
ATOM 2569 O O . GLU A 1 334 ? 5.446 -16.876 23.073 1.00 41.94 334 GLU A O 1
ATOM 2574 N N . LYS A 1 335 ? 5.629 -16.937 20.849 1.00 45.22 335 LYS A N 1
ATOM 2575 C CA . LYS A 1 335 ? 7.000 -16.386 20.809 1.00 45.22 335 LYS A CA 1
ATOM 2576 C C . LYS A 1 335 ? 7.077 -14.879 21.088 1.00 45.22 335 LYS A C 1
ATOM 2578 O O . LYS A 1 335 ? 7.905 -14.458 21.899 1.00 45.22 335 LYS A O 1
ATOM 2583 N N . CYS A 1 336 ? 6.218 -14.064 20.474 1.00 37.31 336 CYS A N 1
ATOM 2584 C CA . CYS A 1 336 ? 6.143 -12.624 20.744 1.00 37.31 336 CYS A CA 1
ATOM 2585 C C . CYS A 1 336 ? 5.661 -12.363 22.178 1.00 37.31 336 CYS A C 1
ATOM 2587 O O . CYS A 1 336 ? 6.254 -11.551 22.896 1.00 37.31 336 CYS A O 1
ATOM 2589 N N . TYR A 1 337 ? 4.660 -13.116 22.647 1.00 41.53 337 TYR A N 1
ATOM 2590 C CA . TYR A 1 337 ? 4.215 -13.019 24.030 1.00 41.53 337 TYR A CA 1
ATOM 2591 C C . TYR A 1 337 ? 5.156 -13.711 25.015 1.00 41.53 337 TYR A C 1
ATOM 2593 O O . TYR A 1 337 ? 5.173 -13.243 26.137 1.00 41.53 337 TYR A O 1
ATOM 2601 N N . ALA A 1 338 ? 6.009 -14.691 24.683 1.00 38.50 338 ALA A N 1
ATOM 2602 C CA . ALA A 1 338 ? 6.968 -15.275 25.645 1.00 38.50 338 ALA A CA 1
ATOM 2603 C C . ALA A 1 338 ? 7.927 -14.231 26.251 1.00 38.50 338 ALA A C 1
ATOM 2605 O O . ALA A 1 338 ? 8.278 -14.305 27.431 1.00 38.50 338 ALA A O 1
ATOM 2606 N N . SER A 1 339 ? 8.305 -13.215 25.467 1.00 38.91 339 SER A N 1
ATOM 2607 C CA . SER A 1 339 ? 9.052 -12.042 25.945 1.00 38.91 339 SER A CA 1
ATOM 2608 C C . SER A 1 339 ? 8.247 -11.251 26.988 1.00 38.91 339 SER A C 1
ATOM 2610 O O . SER A 1 339 ? 8.726 -10.980 28.093 1.00 38.91 339 SER A O 1
ATOM 2612 N N . HIS A 1 340 ? 6.978 -10.961 26.684 1.00 39.06 340 HIS A N 1
ATOM 2613 C CA . HIS A 1 340 ? 6.049 -10.328 27.621 1.00 39.06 340 HIS A CA 1
ATOM 2614 C C . HIS A 1 340 ? 5.593 -11.269 28.749 1.00 39.06 340 HIS A C 1
ATOM 2616 O O . HIS A 1 340 ? 5.183 -10.786 29.801 1.00 39.06 340 HIS A O 1
ATOM 2622 N N . ALA A 1 341 ? 5.714 -12.590 28.606 1.00 37.75 341 ALA A N 1
ATOM 2623 C CA . ALA A 1 341 ? 5.147 -13.586 29.509 1.00 37.75 341 ALA A CA 1
ATOM 2624 C C . ALA A 1 341 ? 5.824 -13.555 30.879 1.00 37.75 341 ALA A C 1
ATOM 2626 O O . ALA A 1 341 ? 5.185 -13.817 31.895 1.00 37.75 341 ALA A O 1
ATOM 2627 N N . LYS A 1 342 ? 7.093 -13.125 30.925 1.00 40.44 342 LYS A N 1
ATOM 2628 C CA . LYS A 1 342 ? 7.785 -12.798 32.177 1.00 40.44 342 LYS A CA 1
ATOM 2629 C C . LYS A 1 342 ? 7.110 -11.649 32.940 1.00 40.44 342 LYS A C 1
ATOM 2631 O O . LYS A 1 342 ? 7.006 -11.735 34.158 1.00 40.44 342 LYS A O 1
ATOM 2636 N N . LYS A 1 343 ? 6.581 -10.627 32.251 1.00 42.19 343 LYS A N 1
ATOM 2637 C CA . LYS A 1 343 ? 5.711 -9.598 32.861 1.00 42.19 343 LYS A CA 1
ATOM 2638 C C . LYS A 1 343 ? 4.304 -10.148 33.152 1.00 42.19 343 LYS A C 1
ATOM 2640 O O . LYS A 1 343 ? 3.742 -9.843 34.199 1.00 42.19 343 LYS A O 1
ATOM 2645 N N . TRP A 1 344 ? 3.771 -11.043 32.310 1.00 43.44 344 TRP A N 1
ATOM 2646 C CA . TRP A 1 344 ? 2.493 -11.726 32.574 1.00 43.44 344 TRP A CA 1
ATOM 2647 C C . TRP A 1 344 ? 2.545 -12.778 33.696 1.00 43.44 344 TRP A C 1
ATOM 2649 O O . TRP A 1 344 ? 1.508 -13.342 34.037 1.00 43.44 344 TRP A O 1
ATOM 2659 N N . GLY A 1 345 ? 3.691 -13.020 34.339 1.00 48.56 345 GLY A N 1
ATOM 2660 C CA . GLY A 1 345 ? 3.782 -13.915 35.497 1.00 48.56 345 GLY A CA 1
ATOM 2661 C C . GLY A 1 345 ? 2.864 -13.512 36.662 1.00 48.56 345 GLY A C 1
ATOM 2662 O O . GLY A 1 345 ? 2.487 -14.362 37.463 1.00 48.56 345 GLY A O 1
ATOM 2663 N N . ALA A 1 346 ? 2.462 -12.239 36.760 1.00 46.47 346 ALA A N 1
ATOM 2664 C CA . ALA A 1 346 ? 1.399 -11.799 37.670 1.00 46.47 346 ALA A CA 1
ATOM 2665 C C . ALA A 1 346 ? 0.006 -12.274 37.208 1.00 46.47 346 ALA A C 1
ATOM 2667 O O . ALA A 1 346 ? -0.733 -12.872 37.986 1.00 46.47 346 ALA A O 1
ATOM 2668 N N . VAL A 1 347 ? -0.318 -12.093 35.923 1.00 45.00 347 VAL A N 1
ATOM 2669 C CA . VAL A 1 347 ? -1.601 -12.506 35.327 1.00 45.00 347 VAL A CA 1
ATOM 2670 C C . VAL A 1 347 ? -1.772 -14.021 35.353 1.00 45.00 347 VAL A C 1
ATOM 2672 O O . VAL A 1 347 ? -2.834 -14.507 35.715 1.00 45.00 347 VAL A O 1
ATOM 2675 N N . ARG A 1 348 ? -0.721 -14.784 35.029 1.00 45.00 348 ARG A N 1
ATOM 2676 C CA . ARG A 1 348 ? -0.766 -16.253 35.034 1.00 45.00 348 ARG A CA 1
ATOM 2677 C C . ARG A 1 348 ? -0.999 -16.804 36.444 1.00 45.00 348 ARG A C 1
ATOM 2679 O O . ARG A 1 348 ? -1.775 -17.737 36.586 1.00 45.00 348 ARG A O 1
ATOM 2686 N N . ARG A 1 349 ? -0.419 -16.174 37.477 1.00 52.03 349 ARG A N 1
ATOM 2687 C CA . ARG A 1 349 ? -0.692 -16.498 38.892 1.00 52.03 349 ARG A CA 1
ATOM 2688 C C . ARG A 1 349 ? -2.118 -16.122 39.314 1.00 52.03 349 ARG A C 1
ATOM 2690 O O . ARG A 1 349 ? -2.766 -16.916 39.982 1.00 52.03 349 ARG A O 1
ATOM 2697 N N . LEU A 1 350 ? -2.642 -14.973 38.876 1.00 47.94 350 LEU A N 1
ATOM 2698 C CA . LEU A 1 350 ? -4.053 -14.609 39.086 1.00 47.94 350 LEU A CA 1
ATOM 2699 C C . LEU A 1 350 ? -5.011 -15.616 38.424 1.00 47.94 350 LEU A C 1
ATOM 2701 O O . LEU A 1 350 ? -5.957 -16.064 39.060 1.00 47.94 350 LEU A O 1
ATOM 2705 N N . VAL A 1 351 ? -4.737 -16.016 37.180 1.00 46.84 351 VAL A N 1
ATOM 2706 C CA . VAL A 1 351 ? -5.542 -16.981 36.410 1.00 46.84 351 VAL A CA 1
ATOM 2707 C C . VAL A 1 351 ? -5.476 -18.394 37.000 1.00 46.84 351 VAL A C 1
ATOM 2709 O O . VAL A 1 351 ? -6.504 -19.056 37.088 1.00 46.84 351 VAL A O 1
ATOM 2712 N N . GLN A 1 352 ? -4.302 -18.847 37.452 1.00 49.59 352 GLN A N 1
ATOM 2713 C CA . GLN A 1 352 ? -4.135 -20.152 38.110 1.00 49.59 352 GLN A CA 1
ATOM 2714 C C . GLN A 1 352 ? -4.836 -20.225 39.476 1.00 49.59 352 GLN A C 1
ATOM 2716 O O . GLN A 1 352 ? -5.284 -21.300 39.866 1.00 49.59 352 GLN A O 1
ATOM 2721 N N . ASN A 1 353 ? -4.977 -19.094 40.175 1.00 50.50 353 ASN A N 1
ATOM 2722 C CA . ASN A 1 353 ? -5.690 -19.020 41.452 1.00 50.50 353 ASN A CA 1
ATOM 2723 C C . ASN A 1 353 ? -7.215 -18.831 41.286 1.00 50.50 353 ASN A C 1
ATOM 2725 O O . ASN A 1 353 ? -7.972 -19.158 42.198 1.00 50.50 353 ASN A O 1
ATOM 2729 N N . ALA A 1 354 ? -7.685 -18.320 40.142 1.00 48.50 354 ALA A N 1
ATOM 2730 C CA . ALA A 1 354 ? -9.096 -18.021 39.869 1.00 48.50 354 ALA A CA 1
ATOM 2731 C C . ALA A 1 354 ? -9.888 -19.256 39.389 1.00 48.50 354 ALA A C 1
ATOM 2733 O O . ALA A 1 354 ? -10.414 -19.293 38.277 1.00 48.50 354 ALA A O 1
ATOM 2734 N N . GLY A 1 355 ? -9.949 -20.305 40.214 1.00 46.38 355 GLY A N 1
ATOM 2735 C CA . GLY A 1 355 ? -10.684 -21.529 39.890 1.00 46.38 355 GLY A CA 1
ATOM 2736 C C . GLY A 1 355 ? -12.186 -21.287 39.655 1.00 46.38 355 GLY A C 1
ATOM 2737 O O . GLY A 1 355 ? -12.898 -20.902 40.579 1.00 46.38 355 GLY A O 1
ATOM 2738 N N . LYS A 1 356 ? -12.668 -21.644 38.450 1.00 52.03 356 LYS A N 1
ATOM 2739 C CA . LYS A 1 356 ? -14.003 -21.363 37.854 1.00 52.03 356 LYS A CA 1
ATOM 2740 C C . LYS A 1 356 ? -14.145 -19.947 37.266 1.00 52.03 356 LYS A C 1
ATOM 2742 O O . LYS A 1 356 ? -13.420 -19.034 37.619 1.00 52.03 356 LYS A O 1
ATOM 2747 N N . LYS A 1 357 ? -15.095 -19.805 36.327 1.00 48.97 357 LYS A N 1
ATOM 2748 C CA . LYS A 1 357 ? -15.373 -18.606 35.506 1.00 48.97 357 LYS A CA 1
ATOM 2749 C C . LYS A 1 357 ? -15.493 -17.318 36.326 1.00 48.97 357 LYS A C 1
ATOM 2751 O O . LYS A 1 357 ? -16.596 -16.974 36.750 1.00 48.97 357 LYS A O 1
ATOM 2756 N N . ASP A 1 358 ? -14.395 -16.587 36.469 1.00 55.12 358 ASP A N 1
ATOM 2757 C CA . ASP A 1 358 ? -14.365 -15.328 37.210 1.00 55.12 358 ASP A CA 1
ATOM 2758 C C . ASP A 1 358 ? -13.588 -14.225 36.470 1.00 55.12 358 ASP A C 1
ATOM 2760 O O . ASP A 1 358 ? -12.799 -14.470 35.552 1.00 55.12 358 ASP A O 1
ATOM 2764 N N . PHE A 1 359 ? -13.868 -12.981 36.852 1.00 55.28 359 PHE A N 1
ATOM 2765 C CA . PHE A 1 359 ? -13.358 -11.766 36.232 1.00 55.28 359 PHE A CA 1
ATOM 2766 C C . PHE A 1 359 ? -12.194 -11.184 37.046 1.00 55.28 359 PHE A C 1
ATOM 2768 O O . PHE A 1 359 ? -12.396 -10.320 37.905 1.00 55.28 359 PHE A O 1
ATOM 2775 N N . ALA A 1 360 ? -10.969 -11.629 36.758 1.00 56.94 360 ALA A N 1
ATOM 2776 C CA . ALA A 1 360 ? -9.764 -11.113 37.409 1.00 56.94 360 ALA A CA 1
ATOM 2777 C C . ALA A 1 360 ? -9.465 -9.654 36.998 1.00 56.94 360 ALA A C 1
ATOM 2779 O O . ALA A 1 360 ? -9.446 -9.342 35.803 1.00 56.94 360 ALA A O 1
ATOM 2780 N N . ASN A 1 361 ? -9.184 -8.787 37.984 1.00 56.59 361 ASN A N 1
ATOM 2781 C CA . ASN A 1 361 ? -8.548 -7.483 37.756 1.00 56.59 361 ASN A CA 1
ATOM 2782 C C . ASN A 1 361 ? -7.027 -7.676 37.677 1.00 56.59 361 ASN A C 1
ATOM 2784 O O . ASN A 1 361 ? -6.455 -8.454 38.441 1.00 56.59 361 ASN A O 1
ATOM 2788 N N . VAL A 1 362 ? -6.379 -6.992 36.738 1.00 52.25 362 VAL A N 1
ATOM 2789 C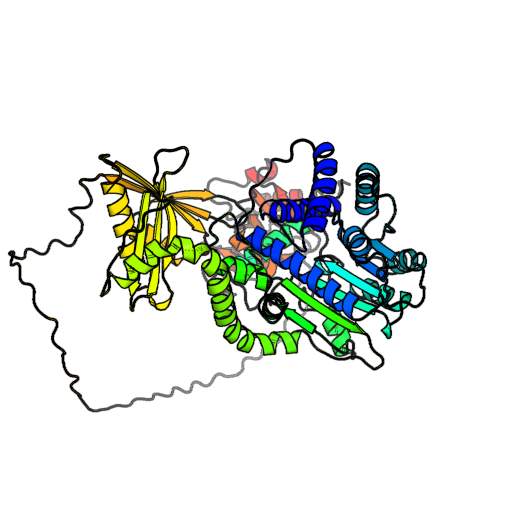 CA . VAL A 1 362 ? -4.968 -7.188 36.399 1.00 52.25 362 VAL A CA 1
ATOM 2790 C C . VAL A 1 362 ? -4.296 -5.821 36.276 1.00 52.25 362 VAL A C 1
ATOM 2792 O O . VAL A 1 362 ? -4.328 -5.198 35.218 1.00 52.25 362 VAL A O 1
ATOM 2795 N N . GLY A 1 363 ? -3.702 -5.346 37.373 1.00 48.91 363 GLY A N 1
ATOM 2796 C CA . GLY A 1 363 ? -3.062 -4.028 37.425 1.00 48.91 363 GLY A CA 1
ATOM 2797 C C . GLY A 1 363 ? -1.946 -3.855 36.384 1.00 48.91 363 GLY A C 1
ATOM 2798 O O . GLY A 1 363 ? -1.122 -4.749 36.180 1.00 48.91 363 GLY A O 1
ATOM 2799 N N . GLY A 1 364 ? -1.917 -2.688 35.739 1.00 56.72 364 GLY A N 1
ATOM 2800 C CA . GLY A 1 364 ? -0.961 -2.303 34.696 1.00 56.72 364 GLY A CA 1
ATOM 2801 C C . GLY A 1 364 ? -1.157 -0.834 34.301 1.00 56.72 364 GLY A C 1
ATOM 2802 O O . GLY A 1 364 ? -1.749 -0.081 35.062 1.00 56.72 364 GLY A O 1
ATOM 2803 N N . ASN A 1 365 ? -0.740 -0.424 33.096 1.00 62.38 365 ASN A N 1
ATOM 2804 C CA . ASN A 1 365 ? -0.923 0.954 32.579 1.00 62.38 365 ASN A CA 1
ATOM 2805 C C . ASN A 1 365 ? -2.391 1.306 32.213 1.00 62.38 365 ASN A C 1
ATOM 2807 O O . ASN A 1 365 ? -2.645 2.182 31.387 1.00 62.38 365 ASN A O 1
ATOM 2811 N N . PHE A 1 366 ? -3.355 0.595 32.787 1.00 65.44 366 PHE A N 1
ATOM 2812 C CA . PHE A 1 366 ? -4.789 0.818 32.649 1.00 65.44 366 PHE A CA 1
ATOM 2813 C C . PHE A 1 366 ? -5.312 1.304 34.000 1.00 65.44 366 PHE A C 1
ATOM 2815 O O . PHE A 1 366 ? -4.822 0.848 35.029 1.00 65.44 366 PHE A O 1
ATOM 2822 N N . GLY A 1 367 ? -6.321 2.177 34.001 1.00 75.44 367 GLY A N 1
ATOM 2823 C CA . GLY A 1 367 ? -7.074 2.476 35.220 1.00 75.44 367 GLY A CA 1
ATOM 2824 C C . GLY A 1 367 ? -7.726 1.195 35.738 1.00 75.44 367 GLY A C 1
ATOM 2825 O O . GLY A 1 367 ? -7.419 0.758 36.838 1.00 75.44 367 GLY A O 1
ATOM 2826 N N . ALA A 1 368 ? -8.491 0.523 34.868 1.00 86.38 368 ALA A N 1
ATOM 2827 C CA . ALA A 1 368 ? -9.016 -0.814 35.130 1.00 86.38 368 ALA A CA 1
ATOM 2828 C C . ALA A 1 368 ? -8.733 -1.785 33.982 1.00 86.38 368 ALA A C 1
ATOM 2830 O O . ALA A 1 368 ? -8.847 -1.437 32.804 1.00 86.38 368 ALA A O 1
ATOM 2831 N N . PHE A 1 369 ? -8.487 -3.046 34.327 1.00 87.44 369 PHE A N 1
ATOM 2832 C CA . PHE A 1 369 ? -8.427 -4.152 33.378 1.00 87.44 369 PHE A CA 1
ATOM 2833 C C . PHE A 1 369 ? -9.281 -5.313 33.885 1.00 87.44 369 PHE A C 1
ATOM 2835 O O . PHE A 1 369 ? -9.355 -5.558 35.086 1.00 87.44 369 PHE A O 1
ATOM 2842 N N . THR A 1 370 ? -9.929 -6.044 32.985 1.00 89.75 370 THR A N 1
ATOM 2843 C CA . THR A 1 370 ? -10.716 -7.229 33.339 1.00 89.75 370 THR A CA 1
ATOM 2844 C C . THR A 1 370 ? -10.502 -8.320 32.304 1.00 89.75 370 THR A C 1
ATOM 2846 O O . THR A 1 370 ? -10.668 -8.070 31.111 1.00 89.75 370 THR A O 1
ATOM 2849 N N . CYS A 1 371 ? -10.206 -9.540 32.750 1.00 89.81 371 CYS A N 1
ATOM 2850 C CA . CYS A 1 371 ? -10.189 -10.736 31.904 1.00 89.81 371 CYS A CA 1
ATOM 2851 C C . CYS A 1 371 ? -11.497 -11.526 32.028 1.00 89.81 371 CYS A C 1
ATOM 2853 O O . CYS A 1 371 ? -12.068 -11.614 33.110 1.00 89.81 371 CYS A O 1
ATOM 2855 N N . LEU A 1 372 ? -11.928 -12.167 30.943 1.00 87.06 372 LEU A N 1
ATOM 2856 C CA . LEU A 1 372 ? -12.808 -13.332 30.978 1.00 87.06 372 LEU A CA 1
ATOM 2857 C C . LEU A 1 372 ? -11.922 -14.580 30.972 1.00 87.06 372 LEU A C 1
ATOM 2859 O O . LEU A 1 372 ? -11.139 -14.754 30.038 1.00 87.06 372 LEU A O 1
ATOM 2863 N N . VAL A 1 373 ? -12.057 -15.442 31.979 1.00 87.00 373 VAL A N 1
ATOM 2864 C CA . VAL A 1 373 ? -11.295 -16.694 32.086 1.00 87.00 373 VAL A CA 1
ATOM 2865 C C . VAL A 1 373 ? -12.240 -17.893 31.989 1.00 87.00 373 VAL A C 1
ATOM 2867 O O . VAL A 1 373 ? -13.262 -17.931 32.675 1.00 87.00 373 VAL A O 1
ATOM 2870 N N . ASP A 1 374 ? -11.897 -18.880 31.161 1.00 86.19 374 ASP A N 1
ATOM 2871 C CA . ASP A 1 374 ? -12.545 -20.200 31.145 1.00 86.19 374 ASP A CA 1
ATOM 2872 C C . ASP A 1 374 ? -11.491 -21.294 30.945 1.00 86.19 374 ASP A C 1
ATOM 2874 O O . ASP A 1 374 ? -10.551 -21.113 30.175 1.00 86.19 374 ASP A O 1
ATOM 2878 N N . GLY A 1 375 ? -11.606 -22.409 31.669 1.00 86.69 375 GLY A N 1
ATOM 2879 C CA . GLY A 1 375 ? -10.626 -23.506 31.618 1.00 86.69 375 GLY A CA 1
ATOM 2880 C C . GLY A 1 375 ? -9.182 -23.143 32.013 1.00 86.69 375 GLY A C 1
ATOM 2881 O O . GLY A 1 375 ? -8.273 -23.914 31.731 1.00 86.69 375 GLY A O 1
ATOM 2882 N N . GLY A 1 376 ? -8.949 -21.985 32.644 1.00 80.56 376 GLY A N 1
ATOM 2883 C CA . GLY A 1 376 ? -7.600 -21.456 32.908 1.00 80.56 376 GLY A CA 1
ATOM 2884 C C . GLY A 1 376 ? -6.990 -20.658 31.745 1.00 80.56 376 GLY A C 1
ATOM 2885 O O . GLY A 1 376 ? -5.835 -20.244 31.827 1.00 80.56 376 GLY A O 1
ATOM 2886 N N . GLU A 1 377 ? -7.757 -20.397 30.684 1.00 75.81 377 GLU A N 1
ATOM 2887 C CA . GLU A 1 377 ? -7.360 -19.572 29.540 1.00 75.81 377 GLU A CA 1
ATOM 2888 C C . GLU A 1 377 ? -8.124 -18.243 29.504 1.00 75.81 377 GLU A C 1
ATOM 2890 O O . GLU A 1 377 ? -9.273 -18.153 29.941 1.00 75.81 377 GLU A O 1
ATOM 2895 N N . VAL A 1 378 ? -7.509 -17.201 28.937 1.00 82.81 378 VAL A N 1
ATOM 2896 C CA . VAL A 1 378 ? -8.157 -15.893 28.748 1.00 82.81 378 VAL A CA 1
ATOM 2897 C C . VAL A 1 378 ? -8.988 -15.911 27.463 1.00 82.81 378 VAL A C 1
ATOM 2899 O O . VAL A 1 378 ? -8.448 -15.886 26.362 1.00 82.81 378 VAL A O 1
ATOM 2902 N N . LYS A 1 379 ? -10.314 -15.901 27.615 1.00 90.31 379 LYS A N 1
ATOM 2903 C CA . LYS A 1 379 ? -11.319 -15.927 26.533 1.00 90.31 379 LYS A CA 1
ATOM 2904 C C . LYS A 1 379 ? -11.780 -14.535 26.085 1.00 90.31 379 LYS A C 1
ATOM 2906 O O . LYS A 1 379 ? -12.612 -14.384 25.190 1.00 90.31 379 LYS A O 1
ATOM 2911 N N . GLY A 1 380 ? -11.246 -13.496 26.715 1.00 88.31 380 GLY A N 1
ATOM 2912 C CA . GLY A 1 380 ? -11.451 -12.099 26.354 1.00 88.31 380 GLY A CA 1
ATOM 2913 C C . GLY A 1 380 ? -10.873 -11.164 27.408 1.00 88.31 380 GLY A C 1
ATOM 2914 O O . GLY A 1 380 ? -10.621 -11.576 28.539 1.00 88.31 380 GLY A O 1
ATOM 2915 N N . PHE A 1 381 ? -10.684 -9.898 27.059 1.00 92.50 381 PHE A N 1
ATOM 2916 C CA . PHE A 1 381 ? -10.298 -8.855 28.006 1.00 92.50 381 PHE A CA 1
ATOM 2917 C C . PHE A 1 381 ? -10.915 -7.503 27.641 1.00 92.50 381 PHE A C 1
ATOM 2919 O O . PHE A 1 381 ? -11.252 -7.239 26.485 1.00 92.50 381 PHE A O 1
ATOM 2926 N N . CYS A 1 382 ? -11.070 -6.651 28.649 1.00 92.62 382 CYS A N 1
ATOM 2927 C CA . CYS A 1 382 ? -11.414 -5.248 28.498 1.00 92.62 382 CYS A CA 1
ATOM 2928 C C . CYS A 1 382 ? -10.472 -4.406 29.369 1.00 92.62 382 CYS A C 1
ATOM 2930 O O . CYS A 1 382 ? -10.349 -4.660 30.564 1.00 92.62 382 CYS A O 1
ATOM 2932 N N . GLY A 1 383 ? -9.814 -3.415 28.773 1.00 92.38 383 GLY A N 1
ATOM 2933 C CA . GLY A 1 383 ? -8.908 -2.473 29.422 1.00 92.38 383 GLY A CA 1
ATOM 2934 C C . GLY A 1 383 ? -9.350 -1.035 29.183 1.00 92.38 383 GLY A C 1
ATOM 2935 O O . GLY A 1 383 ? -9.655 -0.649 28.050 1.00 92.38 383 GLY A O 1
ATOM 2936 N N . ILE A 1 384 ? -9.383 -0.255 30.260 1.00 93.50 384 ILE A N 1
ATOM 2937 C CA . ILE A 1 384 ? -9.749 1.160 30.275 1.00 93.50 384 ILE A CA 1
ATOM 2938 C C . ILE A 1 384 ? -8.575 1.952 30.849 1.00 93.50 384 ILE A C 1
ATOM 2940 O O . ILE A 1 384 ? -8.086 1.630 31.928 1.00 93.50 384 ILE A O 1
ATOM 2944 N N . LYS A 1 385 ? -8.118 2.982 30.137 1.00 90.69 385 LYS A N 1
ATOM 2945 C CA . LYS A 1 385 ? -7.041 3.893 30.565 1.00 90.69 385 LYS A CA 1
ATOM 2946 C C . LYS A 1 385 ? -7.581 5.323 30.655 1.00 90.69 385 LYS A C 1
ATOM 2948 O O . LYS A 1 385 ? -8.507 5.666 29.923 1.00 90.69 385 LYS A O 1
ATOM 2953 N N . SER A 1 386 ? -6.963 6.175 31.465 1.00 89.44 386 SER A N 1
ATOM 2954 C CA . SER A 1 386 ? -7.234 7.616 31.414 1.00 89.44 386 SER A CA 1
ATOM 2955 C C . SER A 1 386 ? -6.826 8.182 30.048 1.00 89.44 386 SER A C 1
ATOM 2957 O O . SER A 1 386 ? -5.725 7.910 29.566 1.00 89.44 386 SER A O 1
ATOM 2959 N N . GLY A 1 387 ? -7.706 8.957 29.416 1.00 84.88 387 GLY A N 1
ATOM 2960 C CA . GLY A 1 387 ? -7.379 9.739 28.225 1.00 84.88 387 GLY A CA 1
ATOM 2961 C C . GLY A 1 387 ? -6.502 10.931 28.606 1.00 84.88 387 GLY A C 1
ATOM 2962 O O . GLY A 1 387 ? -6.835 11.639 29.556 1.00 84.88 387 GLY A O 1
ATOM 2963 N N . GLY A 1 388 ? -5.399 11.145 27.880 1.00 72.12 388 GLY A N 1
ATOM 2964 C CA . GLY A 1 388 ? -4.329 12.072 28.282 1.00 72.12 388 GLY A CA 1
ATOM 2965 C C . GLY A 1 388 ? -4.788 13.507 28.557 1.00 72.12 388 GLY A C 1
ATOM 2966 O O . GLY A 1 388 ? -4.367 14.099 29.545 1.00 72.12 388 GLY A O 1
ATOM 2967 N N . ASP A 1 389 ? -5.708 14.022 27.735 1.00 70.50 389 ASP A N 1
ATOM 2968 C CA . ASP A 1 389 ? -5.914 15.473 27.616 1.00 70.50 389 ASP A CA 1
ATOM 2969 C C . ASP A 1 389 ? -7.308 15.958 28.061 1.00 70.50 389 ASP A C 1
ATOM 2971 O O . ASP A 1 389 ? -7.610 17.143 27.948 1.00 70.50 389 ASP A O 1
ATOM 2975 N N . GLY A 1 390 ? -8.206 15.064 28.503 1.00 62.09 390 GLY A N 1
ATOM 2976 C CA . GLY A 1 390 ? -9.645 15.388 28.542 1.00 62.09 390 GLY A CA 1
ATOM 2977 C C . GLY A 1 390 ? -10.492 14.766 29.650 1.00 62.09 390 GLY A C 1
ATOM 2978 O O . GLY A 1 390 ? -11.711 14.728 29.503 1.00 62.09 390 GLY A O 1
ATOM 2979 N N . GLY A 1 391 ? -9.895 14.222 30.716 1.00 85.19 391 GLY A N 1
ATOM 2980 C CA . GLY A 1 391 ? -10.638 13.702 31.882 1.00 85.19 391 GLY A CA 1
ATOM 2981 C C . GLY A 1 391 ? -11.566 12.503 31.611 1.00 85.19 391 GLY A C 1
ATOM 2982 O O . GLY A 1 391 ? -12.325 12.101 32.492 1.00 85.19 391 GLY A O 1
ATOM 2983 N N . TYR A 1 392 ? -11.510 11.925 30.410 1.00 89.75 392 TYR A N 1
ATOM 2984 C CA . TYR A 1 392 ? -12.302 10.769 29.998 1.00 89.75 392 TYR A CA 1
ATOM 2985 C C . TYR A 1 392 ? -11.533 9.455 30.187 1.00 89.75 392 TYR A C 1
ATOM 2987 O O . TYR A 1 392 ? -10.322 9.431 30.399 1.00 89.75 392 TYR A O 1
ATOM 2995 N N . GLN A 1 393 ? -12.256 8.346 30.083 1.00 93.00 393 GLN A N 1
ATOM 2996 C CA . GLN A 1 393 ? -11.770 6.985 30.269 1.00 93.00 393 GLN A CA 1
ATOM 2997 C C . GLN A 1 393 ? -11.871 6.215 28.946 1.00 93.00 393 GLN A C 1
ATOM 2999 O O . GLN A 1 393 ? -12.963 5.918 28.467 1.00 93.00 393 GLN A O 1
ATOM 3004 N N . GLU A 1 394 ? -10.739 5.922 28.313 1.00 92.81 394 GLU A N 1
ATOM 3005 C CA . GLU A 1 394 ? -10.671 5.292 26.994 1.00 92.81 394 GLU A CA 1
ATOM 3006 C C . GLU A 1 394 ? -10.688 3.759 27.102 1.00 92.81 394 GLU A C 1
ATOM 3008 O O . GLU A 1 394 ? -9.744 3.145 27.616 1.00 92.81 394 GLU A O 1
ATOM 3013 N N . VAL A 1 395 ? -11.736 3.134 26.556 1.00 92.69 395 VAL A N 1
ATOM 3014 C CA . VAL A 1 395 ? -11.791 1.696 26.257 1.00 92.69 395 VAL A CA 1
ATOM 3015 C C . VAL A 1 395 ? -10.785 1.420 25.145 1.00 92.69 395 VAL A C 1
ATOM 3017 O O . VAL A 1 395 ? -11.069 1.584 23.962 1.00 92.69 395 VAL A O 1
ATOM 3020 N N . SER A 1 396 ? -9.582 1.031 25.550 1.00 82.69 396 SER A N 1
ATOM 3021 C CA . SER A 1 396 ? -8.398 0.989 24.685 1.00 82.69 396 SER A CA 1
ATOM 3022 C C . SER A 1 396 ? -8.003 -0.423 24.270 1.00 82.69 396 SER A C 1
ATOM 3024 O O . SER A 1 396 ? -7.201 -0.585 23.357 1.00 82.69 396 SER A O 1
ATOM 3026 N N . ARG A 1 397 ? -8.549 -1.448 24.936 1.00 81.00 397 ARG A N 1
ATOM 3027 C CA . ARG A 1 397 ? -8.280 -2.869 24.676 1.00 81.00 397 ARG A CA 1
ATOM 3028 C C . ARG A 1 397 ? -9.550 -3.672 24.917 1.00 81.00 397 ARG A C 1
ATOM 3030 O O . ARG A 1 397 ? -9.846 -3.953 26.069 1.00 81.00 397 ARG A O 1
ATOM 3037 N N . PHE A 1 398 ? -10.315 -4.031 23.889 1.00 87.62 398 PHE A N 1
ATOM 3038 C CA . PHE A 1 398 ? -11.550 -4.808 24.066 1.00 87.62 398 PHE A CA 1
ATOM 3039 C C . PHE A 1 398 ? -11.657 -5.947 23.050 1.00 87.62 398 PHE A C 1
ATOM 3041 O O . PHE A 1 398 ? -11.891 -5.722 21.865 1.00 87.62 398 PHE A O 1
ATOM 3048 N N . VAL A 1 399 ? -11.492 -7.182 23.532 1.00 86.19 399 VAL A N 1
ATOM 3049 C CA . VAL A 1 399 ? -11.485 -8.401 22.714 1.00 86.19 399 VAL A CA 1
ATOM 3050 C C . VAL A 1 399 ? -12.275 -9.506 23.414 1.00 86.19 399 VAL A C 1
ATOM 3052 O O . VAL A 1 399 ? -12.192 -9.681 24.627 1.00 86.19 399 VAL A O 1
ATOM 3055 N N . VAL A 1 400 ? -13.022 -10.285 22.633 1.00 83.38 400 VAL A N 1
ATOM 3056 C CA . VAL A 1 400 ? -13.687 -11.527 23.057 1.00 83.38 400 VAL A CA 1
ATOM 3057 C C . VAL A 1 400 ? -13.411 -12.591 21.994 1.00 83.38 400 VAL A C 1
ATOM 3059 O O . VAL A 1 400 ? -13.505 -12.283 20.801 1.00 83.38 400 VAL A O 1
ATOM 3062 N N . GLU A 1 401 ? -13.060 -13.812 22.402 1.00 84.56 401 GLU A N 1
ATOM 3063 C CA . GLU A 1 401 ? -12.865 -14.966 21.510 1.00 84.56 401 GLU A CA 1
ATOM 3064 C C . GLU A 1 401 ? -14.168 -15.278 20.749 1.00 84.56 401 GLU A C 1
ATOM 3066 O O . GLU A 1 401 ? -15.259 -15.137 21.305 1.00 84.56 401 GLU A O 1
ATOM 3071 N N . ASP A 1 402 ? -14.077 -15.684 19.476 1.00 77.94 402 ASP A N 1
ATOM 3072 C CA . ASP A 1 402 ? -15.244 -15.905 18.605 1.00 77.94 402 ASP A CA 1
ATOM 3073 C C . ASP A 1 402 ? -16.288 -16.851 19.212 1.00 77.94 402 ASP A C 1
ATOM 3075 O O . ASP A 1 402 ? -17.485 -16.568 19.158 1.00 77.94 402 ASP A O 1
ATOM 3079 N N . SER A 1 403 ? -15.834 -17.909 19.885 1.00 83.94 403 SER A N 1
ATOM 3080 C CA . SER A 1 403 ? -16.674 -18.888 20.583 1.00 83.94 403 SER A CA 1
ATOM 3081 C C . SER A 1 403 ? -17.537 -18.285 21.712 1.00 83.94 403 SER A C 1
ATOM 3083 O O . SER A 1 403 ? -18.559 -18.872 22.061 1.00 83.94 403 SER A O 1
ATOM 3085 N N . TYR A 1 404 ? -17.195 -17.098 22.240 1.00 81.88 404 TYR A N 1
ATOM 3086 C CA . TYR A 1 404 ? -17.925 -16.371 23.298 1.00 81.88 404 TYR A CA 1
ATOM 3087 C C . TYR A 1 404 ? -18.701 -15.147 22.771 1.00 81.88 404 TYR A C 1
ATOM 3089 O O . TYR A 1 404 ? -19.427 -14.492 23.535 1.00 81.88 404 TYR A O 1
ATOM 3097 N N . ARG A 1 405 ? -18.582 -14.811 21.477 1.00 81.06 405 ARG A N 1
ATOM 3098 C CA . ARG A 1 405 ? -19.339 -13.710 20.852 1.00 81.06 405 ARG A CA 1
ATOM 3099 C C . ARG A 1 405 ? -20.830 -14.061 20.775 1.00 81.06 405 ARG A C 1
ATOM 3101 O O . ARG A 1 405 ? -21.231 -15.217 20.835 1.00 81.06 405 ARG A O 1
ATOM 3108 N N . GLY A 1 406 ? -21.691 -13.042 20.747 1.00 78.75 406 GLY A N 1
ATOM 3109 C CA . GLY A 1 406 ? -23.155 -13.211 20.776 1.00 78.75 406 GLY A CA 1
ATOM 3110 C C . GLY A 1 406 ? -23.753 -13.624 22.134 1.00 78.75 406 GLY A C 1
ATOM 3111 O O . GLY A 1 406 ? -24.838 -13.164 22.472 1.00 78.75 406 GLY A O 1
ATOM 3112 N N . GLN A 1 407 ? -23.032 -14.373 22.976 1.00 87.12 407 GLN A N 1
ATOM 3113 C CA . GLN A 1 407 ? -23.505 -14.872 24.284 1.00 87.12 407 GLN A CA 1
ATOM 3114 C C . GLN A 1 407 ? -23.579 -13.805 25.407 1.00 87.12 407 GLN A C 1
ATOM 3116 O O . GLN A 1 407 ? -23.755 -14.120 26.584 1.00 87.12 407 GLN A O 1
ATOM 3121 N N . GLY A 1 408 ? -23.385 -12.523 25.085 1.00 86.75 408 GLY A N 1
ATOM 3122 C CA . GLY A 1 408 ? -23.409 -11.422 26.057 1.00 86.75 408 GLY A CA 1
ATOM 3123 C C . GLY A 1 408 ? -22.141 -11.251 26.909 1.00 86.75 408 GLY A C 1
ATOM 3124 O O . GLY A 1 408 ? -22.089 -10.325 27.721 1.00 86.75 408 GLY A O 1
ATOM 3125 N N . TRP A 1 409 ? -21.096 -12.064 26.716 1.00 88.38 409 TRP A N 1
ATOM 3126 C CA . TRP A 1 409 ? -19.835 -11.938 27.463 1.00 88.38 409 TRP A CA 1
ATOM 3127 C C . TRP A 1 409 ? -19.146 -10.587 27.269 1.00 88.38 409 TRP A C 1
ATOM 3129 O O . TRP A 1 409 ? -18.738 -9.982 28.255 1.00 88.38 409 TRP A O 1
ATOM 3139 N N . GLY A 1 410 ? -19.118 -10.053 26.043 1.00 86.56 410 GLY A N 1
ATOM 3140 C CA . GLY A 1 410 ? -18.580 -8.713 25.775 1.00 86.56 410 GLY A CA 1
ATOM 3141 C C . GLY A 1 410 ? -19.286 -7.604 26.565 1.00 86.56 410 GLY A C 1
ATOM 3142 O O . GLY A 1 410 ? -18.621 -6.739 27.128 1.00 86.56 410 GLY A O 1
ATOM 3143 N N . LYS A 1 411 ? -20.620 -7.683 26.709 1.00 90.69 411 LYS A N 1
ATOM 3144 C CA . LYS A 1 411 ? -21.396 -6.780 27.578 1.00 90.69 411 LYS A CA 1
ATOM 3145 C C . LYS A 1 411 ? -20.953 -6.907 29.036 1.00 90.69 411 LYS A C 1
ATOM 3147 O O . LYS A 1 411 ? -20.636 -5.895 29.651 1.00 90.69 411 LYS A O 1
ATOM 3152 N N . LYS A 1 412 ? -20.908 -8.130 29.581 1.00 89.88 412 LYS A N 1
ATOM 3153 C CA . LYS A 1 412 ? -20.500 -8.372 30.979 1.00 89.88 412 LYS A CA 1
ATOM 3154 C C . LYS A 1 412 ? -19.095 -7.833 31.258 1.00 89.88 412 LYS A C 1
ATOM 3156 O O . LYS A 1 412 ? -18.899 -7.143 32.250 1.00 89.88 412 LYS A O 1
ATOM 3161 N N . LEU A 1 413 ? -18.152 -8.116 30.365 1.00 89.88 413 LEU A N 1
ATOM 3162 C CA . LEU A 1 413 ? -16.741 -7.756 30.477 1.00 89.88 413 LEU A CA 1
ATOM 3163 C C . LEU A 1 413 ? -16.524 -6.233 30.445 1.00 89.88 413 LEU A C 1
ATOM 3165 O O . LEU A 1 413 ? -15.877 -5.678 31.336 1.00 89.88 413 LEU A O 1
ATOM 3169 N N . LEU A 1 414 ? -17.132 -5.544 29.474 1.00 92.75 414 LEU A N 1
ATOM 3170 C CA . LEU A 1 414 ? -17.079 -4.084 29.369 1.00 92.75 414 LEU A CA 1
ATOM 3171 C C . LEU A 1 414 ? -17.760 -3.410 30.570 1.00 92.75 414 LEU A C 1
ATOM 3173 O O . LEU A 1 414 ? -17.159 -2.551 31.211 1.00 92.75 414 LEU A O 1
ATOM 3177 N N . SER A 1 415 ? -18.968 -3.847 30.948 1.00 91.88 415 SER A N 1
ATOM 3178 C CA . SER A 1 415 ? -19.661 -3.326 32.135 1.00 91.88 415 SER A CA 1
ATOM 3179 C C . SER A 1 415 ? -18.885 -3.572 33.433 1.00 91.88 415 SER A C 1
ATOM 3181 O O . SER A 1 415 ? -18.883 -2.706 34.301 1.00 91.88 415 SER A O 1
ATOM 3183 N N . ARG A 1 416 ? -18.198 -4.714 33.581 1.00 91.94 416 ARG A N 1
ATOM 3184 C CA . ARG A 1 416 ? -17.365 -5.003 34.760 1.00 91.94 416 ARG A CA 1
ATOM 3185 C C . ARG A 1 416 ? -16.150 -4.080 34.830 1.00 91.94 416 ARG A C 1
ATOM 3187 O O . ARG A 1 416 ? -15.876 -3.560 35.904 1.00 91.94 416 ARG A O 1
ATOM 3194 N N . THR A 1 417 ? -15.489 -3.825 33.702 1.00 92.69 417 THR A N 1
ATOM 3195 C CA . THR A 1 417 ? -14.317 -2.932 33.645 1.00 92.69 417 THR A CA 1
ATOM 3196 C C . THR A 1 417 ? -14.703 -1.489 33.953 1.00 92.69 417 THR A C 1
ATOM 3198 O O . THR A 1 417 ? -14.080 -0.871 34.804 1.00 92.69 417 THR A O 1
ATOM 3201 N N . ILE A 1 418 ? -15.802 -0.996 33.373 1.00 92.75 418 ILE A N 1
ATOM 3202 C CA . ILE A 1 418 ? -16.391 0.314 33.703 1.00 92.75 418 ILE A CA 1
ATOM 3203 C C . ILE A 1 418 ? -16.684 0.432 35.207 1.00 92.75 418 ILE A C 1
ATOM 3205 O O . ILE A 1 418 ? -16.327 1.425 35.837 1.00 92.75 418 ILE A O 1
ATOM 3209 N N . SER A 1 419 ? -17.288 -0.599 35.807 1.00 90.25 419 SER A N 1
ATOM 3210 C CA . SER A 1 419 ? -17.568 -0.647 37.249 1.00 90.25 419 SER A CA 1
ATOM 3211 C C . SER A 1 419 ? -16.319 -0.792 38.129 1.00 90.25 419 SER A C 1
ATOM 3213 O O . SER A 1 419 ? -16.408 -0.580 39.338 1.00 90.25 419 SER A O 1
ATOM 3215 N N . ASN A 1 420 ? -15.169 -1.180 37.575 1.00 89.25 420 ASN A N 1
ATOM 3216 C CA . ASN A 1 420 ? -13.883 -1.121 38.271 1.00 89.25 420 ASN A CA 1
ATOM 3217 C C . ASN A 1 420 ? -13.334 0.312 38.197 1.00 89.25 420 ASN A C 1
ATOM 3219 O O . ASN A 1 420 ? -13.126 0.918 39.244 1.00 89.25 420 ASN A O 1
ATOM 3223 N N . THR A 1 421 ? -13.288 0.908 36.998 1.00 90.31 421 THR A N 1
ATOM 3224 C CA . THR A 1 421 ? -12.837 2.295 36.792 1.00 90.31 421 THR A CA 1
ATOM 3225 C C . THR A 1 421 ? -13.629 3.300 37.634 1.00 90.31 421 THR A C 1
ATOM 3227 O O . THR A 1 421 ? -13.039 4.189 38.234 1.00 90.31 421 THR A O 1
ATOM 3230 N N . LEU A 1 422 ? -14.954 3.142 37.750 1.00 90.00 422 LEU A N 1
ATOM 3231 C CA . LEU A 1 422 ? -15.821 3.982 38.600 1.00 90.00 422 LEU A CA 1
ATOM 3232 C C . LEU A 1 422 ? -15.651 3.756 40.114 1.00 90.00 422 LEU A C 1
ATOM 3234 O O . LEU A 1 422 ? -16.213 4.510 40.907 1.00 90.00 422 LEU A O 1
ATOM 3238 N N . ARG A 1 423 ? -14.947 2.699 40.534 1.00 87.75 423 ARG A N 1
ATOM 3239 C CA . ARG A 1 423 ? -14.570 2.478 41.939 1.00 87.75 423 ARG A CA 1
ATOM 3240 C C . ARG A 1 423 ? -13.190 3.047 42.252 1.00 87.75 423 ARG A C 1
ATOM 3242 O O . ARG A 1 423 ? -12.986 3.507 43.367 1.00 87.75 423 ARG A O 1
ATOM 3249 N N . GLU A 1 424 ? -12.280 3.027 41.282 1.00 85.62 424 GLU A N 1
ATOM 3250 C CA . GLU A 1 424 ? -10.934 3.603 41.389 1.00 85.62 424 GLU A CA 1
ATOM 3251 C C . GLU A 1 424 ? -10.972 5.136 41.250 1.00 85.62 424 GLU A C 1
ATOM 3253 O O . GLU A 1 424 ? -10.380 5.856 42.054 1.00 85.62 424 GLU A O 1
ATOM 3258 N N . HIS A 1 425 ? -11.754 5.662 40.301 1.00 81.88 425 HIS A N 1
ATOM 3259 C CA . HIS A 1 425 ? -12.103 7.078 40.262 1.00 81.88 425 HIS A CA 1
ATOM 3260 C C . HIS A 1 425 ? -13.156 7.386 41.330 1.00 81.88 425 HIS A C 1
ATOM 3262 O O . HIS A 1 425 ? -14.350 7.196 41.116 1.00 81.88 425 HIS A O 1
ATOM 3268 N N . ASN A 1 426 ? -12.721 7.965 42.453 1.00 77.50 426 ASN A N 1
ATOM 3269 C CA . ASN A 1 426 ? -13.579 8.444 43.549 1.00 77.50 426 ASN A CA 1
ATOM 3270 C C . ASN A 1 426 ? -14.597 9.549 43.166 1.00 77.50 426 ASN A C 1
ATOM 3272 O O . ASN A 1 426 ? -15.297 10.063 44.038 1.00 77.50 426 ASN A O 1
ATOM 3276 N N . GLY A 1 427 ? -14.711 9.908 41.885 1.00 72.75 427 GLY A N 1
ATOM 3277 C CA . GLY A 1 427 ? -15.681 10.873 41.376 1.00 72.75 427 GLY A CA 1
ATOM 3278 C C . GLY A 1 427 ? -17.134 10.383 41.423 1.00 72.75 427 GLY A C 1
ATOM 3279 O O . GLY A 1 427 ? -17.438 9.194 41.546 1.00 72.75 427 GLY A O 1
ATOM 3280 N N . SER A 1 428 ? -18.055 11.336 41.305 1.00 77.88 428 SER A N 1
ATOM 3281 C CA . SER A 1 428 ? -19.495 11.090 41.167 1.00 77.88 428 SER A CA 1
ATOM 3282 C C . SER A 1 428 ? -19.914 10.752 39.732 1.00 77.88 428 SER A C 1
ATOM 3284 O O . SER A 1 428 ? -20.998 10.201 39.536 1.00 77.88 428 SER A O 1
ATOM 3286 N N . GLU A 1 429 ? -19.071 11.049 38.741 1.00 89.75 429 GLU A N 1
ATOM 3287 C CA . GLU A 1 429 ? -19.323 10.871 37.311 1.00 89.75 429 GLU A CA 1
ATOM 3288 C C . GLU A 1 429 ? -18.012 10.594 36.560 1.00 89.75 429 GLU A C 1
ATOM 3290 O O . GLU A 1 429 ? -16.965 11.129 36.924 1.00 89.75 429 GLU A O 1
ATOM 3295 N N . ALA A 1 430 ? -18.069 9.765 35.514 1.00 92.38 430 ALA A N 1
ATOM 3296 C CA . ALA A 1 430 ? -16.979 9.607 34.553 1.00 92.38 430 ALA A CA 1
ATOM 3297 C C . ALA A 1 430 ? -17.519 9.441 33.127 1.00 92.38 430 ALA A C 1
ATOM 3299 O O . ALA A 1 430 ? -18.518 8.749 32.903 1.00 92.38 430 ALA A O 1
ATOM 3300 N N . THR A 1 431 ? -16.821 10.048 32.168 1.00 94.50 431 THR A N 1
ATOM 3301 C CA . THR A 1 431 ? -17.096 9.929 30.732 1.00 94.50 431 THR A CA 1
ATOM 3302 C C . THR A 1 431 ? -16.202 8.856 30.133 1.00 94.50 431 THR A C 1
ATOM 3304 O O . THR A 1 431 ? -14.981 8.950 30.223 1.00 94.50 431 THR A O 1
ATOM 3307 N N . PHE A 1 432 ? -16.787 7.849 29.495 1.00 94.81 432 PHE A N 1
ATOM 3308 C CA . PHE A 1 432 ? -16.060 6.804 28.783 1.00 94.81 432 PHE A CA 1
ATOM 3309 C C . PHE A 1 432 ? -16.054 7.087 27.280 1.00 94.81 432 PHE A C 1
ATOM 3311 O O . PHE A 1 432 ? -17.074 7.503 26.736 1.00 94.81 432 PHE A O 1
ATOM 3318 N N . ARG A 1 433 ? -14.928 6.829 26.606 1.00 94.69 433 ARG A N 1
ATOM 3319 C CA . ARG A 1 433 ? -14.794 6.853 25.140 1.00 94.69 433 ARG A CA 1
ATOM 3320 C C . ARG A 1 433 ? -14.385 5.480 24.622 1.00 94.69 433 ARG A C 1
ATOM 3322 O O . ARG A 1 433 ? -13.542 4.823 25.225 1.00 94.69 433 ARG A O 1
ATOM 3329 N N . ALA A 1 434 ? -14.958 5.056 23.504 1.00 92.94 434 ALA A N 1
ATOM 3330 C CA . ALA A 1 434 ? -14.605 3.821 22.816 1.00 92.94 434 ALA A CA 1
ATOM 3331 C C . ALA A 1 434 ? -14.522 4.079 21.309 1.00 92.94 434 ALA A C 1
ATOM 3333 O O . ALA A 1 434 ? -15.540 4.287 20.649 1.00 92.94 434 ALA A O 1
ATOM 3334 N N . THR A 1 435 ? -13.310 4.055 20.760 1.00 88.69 435 THR A N 1
ATOM 3335 C CA . THR A 1 435 ? -13.073 4.253 19.325 1.00 88.69 435 THR A CA 1
ATOM 3336 C C . THR A 1 435 ? -12.965 2.899 18.638 1.00 88.69 435 THR A C 1
ATOM 3338 O O . THR A 1 435 ? -12.189 2.043 19.059 1.00 88.69 435 THR A O 1
ATOM 3341 N N . THR A 1 436 ? -13.737 2.673 17.576 1.00 85.06 436 THR A N 1
ATOM 3342 C CA . THR A 1 436 ? -13.733 1.398 16.845 1.00 85.06 436 THR A CA 1
ATOM 3343 C C . THR A 1 436 ? -13.772 1.616 15.337 1.00 85.06 436 THR A C 1
ATOM 3345 O O . THR A 1 436 ? -14.322 2.604 14.858 1.00 85.06 436 THR A O 1
ATOM 3348 N N . ILE A 1 437 ? -13.170 0.704 14.573 1.00 78.12 437 ILE A N 1
ATOM 3349 C CA . ILE A 1 437 ? -13.213 0.746 13.106 1.00 78.12 437 ILE A CA 1
ATOM 3350 C C . ILE A 1 437 ? -14.619 0.389 12.604 1.00 78.12 437 ILE A C 1
ATOM 3352 O O . ILE A 1 437 ? -15.272 -0.489 13.168 1.00 78.12 437 ILE A O 1
ATOM 3356 N N . VAL A 1 438 ? -15.077 1.012 11.515 1.00 74.50 438 VAL A N 1
ATOM 3357 C CA . VAL A 1 438 ? -16.435 0.784 10.966 1.00 74.50 438 VAL A CA 1
ATOM 3358 C C . VAL A 1 438 ? -16.702 -0.680 10.599 1.00 74.50 438 VAL A C 1
ATOM 3360 O O . VAL A 1 438 ? -17.825 -1.168 10.727 1.00 74.50 438 VAL A O 1
ATOM 3363 N N . ALA A 1 439 ? -15.658 -1.424 10.224 1.00 70.00 439 ALA A N 1
ATOM 3364 C CA . ALA A 1 439 ? -15.745 -2.856 9.946 1.00 70.00 439 ALA A CA 1
ATOM 3365 C C . ALA A 1 439 ? -16.111 -3.715 11.181 1.00 70.00 439 ALA A C 1
ATOM 3367 O O . ALA A 1 439 ? -16.629 -4.821 11.021 1.00 70.00 439 ALA A O 1
ATOM 3368 N N . CYS A 1 440 ? -15.904 -3.225 12.411 1.00 72.69 440 CYS A N 1
ATOM 3369 C CA . CYS A 1 440 ? -16.232 -3.927 13.658 1.00 72.69 440 CYS A CA 1
ATOM 3370 C C . CYS A 1 440 ? -17.720 -3.786 14.028 1.00 72.69 440 CYS A C 1
ATOM 3372 O O . CYS A 1 440 ? -18.082 -3.334 15.117 1.00 72.69 440 CYS A O 1
ATOM 3374 N N . VAL A 1 441 ? -18.597 -4.232 13.125 1.00 77.56 441 VAL A N 1
ATOM 3375 C CA . VAL A 1 441 ? -20.064 -4.121 13.225 1.00 77.56 441 VAL A CA 1
ATOM 3376 C C . VAL A 1 441 ? -20.621 -4.643 14.560 1.00 77.56 441 VAL A C 1
ATOM 3378 O O . VAL A 1 441 ? -21.559 -4.060 15.102 1.00 77.56 441 VAL A O 1
ATOM 3381 N N . GLU A 1 442 ? -20.048 -5.704 15.136 1.00 76.19 442 GLU A N 1
ATOM 3382 C CA . GLU A 1 442 ? -20.502 -6.236 16.431 1.00 76.19 442 GLU A CA 1
ATOM 3383 C C . GLU A 1 442 ? -20.099 -5.369 17.635 1.00 76.19 442 GLU A C 1
ATOM 3385 O O . GLU A 1 442 ? -20.845 -5.319 18.614 1.00 76.19 442 GLU A O 1
ATOM 3390 N N . ALA A 1 443 ? -18.984 -4.633 17.562 1.00 79.06 443 ALA A N 1
ATOM 3391 C CA . ALA A 1 443 ? -18.623 -3.647 18.583 1.00 79.06 443 ALA A CA 1
ATOM 3392 C C . ALA A 1 443 ? -19.573 -2.441 18.521 1.00 79.06 443 ALA A C 1
ATOM 3394 O O . ALA A 1 443 ? -20.149 -2.061 19.536 1.00 79.06 443 ALA A O 1
ATOM 3395 N N . ILE A 1 444 ? -19.843 -1.928 17.315 1.00 83.00 444 ILE A N 1
ATOM 3396 C CA . ILE A 1 444 ? -20.823 -0.856 17.058 1.00 83.00 444 ILE A CA 1
ATOM 3397 C C . ILE A 1 444 ? -22.212 -1.239 17.597 1.00 83.00 444 ILE A C 1
ATOM 3399 O O . ILE A 1 444 ? -22.815 -0.500 18.377 1.00 83.00 444 ILE A O 1
ATOM 3403 N N . LYS A 1 445 ? -22.701 -2.443 17.260 1.00 82.00 445 LYS A N 1
ATOM 3404 C CA . LYS A 1 445 ? -23.959 -2.988 17.800 1.00 82.00 445 LYS A CA 1
ATOM 3405 C C . LYS A 1 445 ? -23.938 -3.105 19.324 1.00 82.00 445 LYS A C 1
ATOM 3407 O O . LYS A 1 445 ? -24.979 -2.904 19.946 1.00 82.00 445 LYS A O 1
ATOM 3412 N N . LEU A 1 446 ? -22.806 -3.473 19.929 1.00 85.31 446 LEU A N 1
ATOM 3413 C CA . LEU A 1 446 ? -22.676 -3.577 21.382 1.00 85.31 446 LEU A CA 1
ATOM 3414 C C . LEU A 1 446 ? -22.761 -2.202 22.053 1.00 85.31 446 LEU A C 1
ATOM 3416 O O . LEU A 1 446 ? -23.523 -2.069 23.008 1.00 85.31 446 LEU A O 1
ATOM 3420 N N . TYR A 1 447 ? -22.032 -1.199 21.557 1.00 91.00 447 TYR A N 1
ATOM 3421 C CA . TYR A 1 447 ? -22.051 0.160 22.105 1.00 91.00 447 TYR A CA 1
ATOM 3422 C C . TYR A 1 447 ? -23.453 0.777 22.000 1.00 91.00 447 TYR A C 1
ATOM 3424 O O . TYR A 1 447 ? -24.011 1.183 23.020 1.00 91.00 447 TYR A O 1
ATOM 3432 N N . GLY A 1 448 ? -24.103 0.689 20.833 1.00 88.75 448 GLY A N 1
ATOM 3433 C CA . GLY A 1 448 ? -25.494 1.130 20.665 1.00 88.75 448 GLY A CA 1
ATOM 3434 C C . GLY A 1 448 ? -26.479 0.404 21.596 1.00 88.75 448 GLY A C 1
ATOM 3435 O O . GLY A 1 448 ? -27.266 1.041 22.292 1.00 88.75 448 GLY A O 1
ATOM 3436 N N . LYS A 1 449 ? -26.390 -0.932 21.722 1.00 87.62 449 LYS A N 1
ATOM 3437 C CA . LYS A 1 449 ? -27.207 -1.719 22.681 1.00 87.62 449 LYS A CA 1
ATOM 3438 C C . LYS A 1 449 ? -26.919 -1.408 24.153 1.00 87.62 449 LYS A C 1
ATOM 3440 O O . LYS A 1 449 ? -27.701 -1.795 25.021 1.00 87.62 449 LYS A O 1
ATOM 3445 N N . LEU A 1 450 ? -25.784 -0.785 24.450 1.00 87.88 450 LEU A N 1
ATOM 3446 C CA . LEU A 1 450 ? -25.414 -0.340 25.787 1.00 87.88 450 LEU A CA 1
ATOM 3447 C C . LEU A 1 450 ? -25.784 1.123 26.048 1.00 87.88 450 LEU A C 1
ATOM 3449 O O . LEU A 1 450 ? -25.514 1.586 27.155 1.00 87.88 450 LEU A O 1
ATOM 3453 N N . GLY A 1 451 ? -26.398 1.833 25.095 1.00 94.75 451 GLY A N 1
ATOM 3454 C CA . GLY A 1 451 ? -26.695 3.260 25.227 1.00 94.75 451 GLY A CA 1
ATOM 3455 C C . GLY A 1 451 ? -25.413 4.077 25.357 1.00 94.75 451 GLY A C 1
ATOM 3456 O O . GLY A 1 451 ? -25.201 4.722 26.383 1.00 94.75 451 GLY A O 1
ATOM 3457 N N . TRP A 1 452 ? -24.521 3.920 24.380 1.00 95.88 452 TRP A N 1
ATOM 3458 C CA . TRP A 1 452 ? -23.440 4.859 24.096 1.00 95.88 452 TRP A CA 1
ATOM 3459 C C . TRP A 1 452 ? -23.849 5.698 22.888 1.00 95.88 452 TRP A C 1
ATOM 3461 O O . TRP A 1 452 ? -24.406 5.154 21.930 1.00 95.88 452 TRP A O 1
ATOM 3471 N N . ASP A 1 453 ? -23.520 6.979 22.921 1.00 96.00 453 ASP A N 1
ATOM 3472 C CA . ASP A 1 453 ? -23.820 7.933 21.862 1.00 96.00 453 ASP A CA 1
ATOM 3473 C C . ASP A 1 453 ? -22.659 7.992 20.854 1.00 96.00 453 ASP A C 1
ATOM 3475 O O . ASP A 1 453 ? -21.493 7.872 21.233 1.00 96.00 453 ASP A O 1
ATOM 3479 N N . GLU A 1 454 ? -22.959 8.150 19.562 1.00 94.94 454 GLU A N 1
ATOM 3480 C CA . GLU A 1 454 ? -21.946 8.378 18.519 1.00 94.94 454 GLU A CA 1
ATOM 3481 C C . GLU A 1 454 ? -21.482 9.842 18.607 1.00 94.94 454 GLU A C 1
ATOM 3483 O O . GLU A 1 454 ? -22.238 10.755 18.290 1.00 94.94 454 GLU A O 1
ATOM 3488 N N . GLU A 1 455 ? -20.251 10.070 19.076 1.00 93.38 455 GLU A N 1
ATOM 3489 C CA . GLU A 1 455 ? -19.667 11.414 19.226 1.00 93.38 455 GLU A CA 1
ATOM 3490 C C . GLU A 1 455 ? -19.175 11.967 17.884 1.00 93.38 455 GLU A C 1
ATOM 3492 O O . GLU A 1 455 ? -19.229 13.170 17.636 1.00 93.38 455 GLU A O 1
ATOM 3497 N N . GLY A 1 456 ? -18.706 11.087 16.999 1.00 88.50 456 GLY A N 1
ATOM 3498 C CA . GLY A 1 456 ? -18.272 11.473 15.667 1.00 88.50 456 GLY A CA 1
ATOM 3499 C C . GLY A 1 456 ? -17.502 10.382 14.940 1.00 88.50 456 GLY A C 1
ATOM 3500 O O . GLY A 1 456 ? -17.270 9.282 15.454 1.00 88.50 456 GLY A O 1
ATOM 3501 N N . ARG A 1 457 ? -17.084 10.726 13.722 1.00 87.69 457 ARG A N 1
ATOM 3502 C CA . ARG A 1 457 ? -16.273 9.880 12.847 1.00 87.69 457 ARG A CA 1
ATOM 3503 C C . ARG A 1 457 ? -14.957 10.563 12.537 1.00 87.69 457 ARG A C 1
ATOM 3505 O O . ARG A 1 457 ? -14.923 11.774 12.339 1.00 87.69 457 ARG A O 1
ATOM 3512 N N . ALA A 1 458 ? -13.890 9.778 12.513 1.00 78.31 458 ALA A N 1
ATOM 3513 C CA . ALA A 1 458 ? -12.562 10.242 12.156 1.00 78.31 458 ALA A CA 1
ATOM 3514 C C . ALA A 1 458 ? -12.153 9.655 10.802 1.00 78.31 458 ALA A C 1
ATOM 3516 O O . ALA A 1 458 ? -11.992 8.436 10.665 1.00 78.31 458 ALA A O 1
ATOM 3517 N N . ASP A 1 459 ? -11.935 10.543 9.834 1.00 50.62 459 ASP A N 1
ATOM 3518 C CA . ASP A 1 459 ? -11.367 10.216 8.530 1.00 50.62 459 ASP A CA 1
ATOM 3519 C C . ASP A 1 459 ? -9.858 9.960 8.685 1.00 50.62 459 ASP A C 1
ATOM 3521 O O . ASP A 1 459 ? -9.028 10.869 8.666 1.00 50.62 459 ASP A O 1
ATOM 3525 N N . GLY A 1 460 ? -9.501 8.694 8.913 1.00 55.44 460 GLY A N 1
ATOM 3526 C CA . GLY A 1 460 ? -8.121 8.200 8.997 1.00 55.44 460 GLY A CA 1
ATOM 3527 C C . GLY A 1 460 ? -7.800 7.208 7.879 1.00 55.44 460 GLY A C 1
ATOM 3528 O O . GLY A 1 460 ? -8.553 7.097 6.917 1.00 55.44 460 GLY A O 1
ATOM 3529 N N . GLU A 1 461 ? -6.708 6.436 7.991 1.00 41.50 461 GLU A N 1
ATOM 3530 C CA . GLU A 1 461 ? -6.424 5.343 7.032 1.00 41.50 461 GLU A CA 1
ATOM 3531 C C . GLU A 1 461 ? -7.481 4.216 7.077 1.00 41.50 461 GLU A C 1
ATOM 3533 O O . GLU A 1 461 ? -7.724 3.544 6.077 1.00 41.50 461 GLU A O 1
ATOM 3538 N N . VAL A 1 462 ? -8.193 4.091 8.200 1.00 51.00 462 VAL A N 1
ATOM 3539 C CA . VAL A 1 462 ? -9.418 3.295 8.356 1.00 51.00 462 VAL A CA 1
ATOM 3540 C C . VAL A 1 462 ? -10.473 4.195 8.999 1.00 51.00 462 VAL A C 1
ATOM 3542 O O . VAL A 1 462 ? -10.162 4.865 9.985 1.00 51.00 462 VAL A O 1
ATOM 3545 N N . GLU A 1 463 ? -11.703 4.208 8.472 1.00 69.19 463 GLU A N 1
ATOM 3546 C CA . GLU A 1 463 ? -12.821 4.961 9.065 1.00 69.19 463 GLU A CA 1
ATOM 3547 C C . GLU A 1 463 ? -13.095 4.442 10.486 1.00 69.19 463 GLU A C 1
ATOM 3549 O O . GLU A 1 463 ? -13.277 3.236 10.711 1.00 69.19 463 GLU A O 1
ATOM 3554 N N . ARG A 1 464 ? -13.107 5.358 11.457 1.00 80.62 464 ARG A N 1
ATOM 3555 C CA . ARG A 1 464 ? -13.319 5.061 12.878 1.00 80.62 464 ARG A CA 1
ATOM 3556 C C . ARG A 1 464 ? -14.511 5.844 13.408 1.00 80.62 464 ARG A C 1
ATOM 3558 O O . ARG A 1 464 ? -14.631 7.033 13.133 1.00 80.62 464 ARG A O 1
ATOM 3565 N N . ILE A 1 465 ? -15.340 5.183 14.209 1.00 86.44 465 ILE A N 1
ATOM 3566 C CA . ILE A 1 465 ? -16.433 5.796 14.967 1.00 86.44 465 ILE A CA 1
ATOM 3567 C C . ILE A 1 465 ? -16.011 5.875 16.431 1.00 86.44 465 ILE A C 1
ATOM 3569 O O . ILE A 1 465 ? -15.563 4.873 17.002 1.00 86.44 465 ILE A O 1
ATOM 3573 N N . THR A 1 466 ? -16.177 7.047 17.036 1.00 92.44 466 THR A N 1
ATOM 3574 C CA . THR A 1 466 ? -15.993 7.257 18.473 1.00 92.44 466 THR A CA 1
ATOM 3575 C C . THR A 1 466 ? -17.349 7.228 19.165 1.00 92.44 466 THR A C 1
ATOM 3577 O O . THR A 1 466 ? -18.247 7.998 18.827 1.00 92.44 466 THR A O 1
ATOM 3580 N N . PHE A 1 467 ? -17.484 6.350 20.154 1.00 94.94 467 PHE A N 1
ATOM 3581 C CA . PHE A 1 467 ? -18.641 6.278 21.037 1.00 94.94 467 PHE A CA 1
ATOM 3582 C C . PHE A 1 467 ? -18.314 6.906 22.390 1.00 94.94 467 PHE A C 1
ATOM 3584 O O . PHE A 1 467 ? -17.248 6.637 22.946 1.00 94.94 467 PHE A O 1
ATOM 3591 N N . VAL A 1 468 ? -19.245 7.676 22.947 1.00 95.38 468 VAL A N 1
ATOM 3592 C CA . VAL A 1 468 ? -19.162 8.271 24.287 1.00 95.38 468 VAL A CA 1
ATOM 3593 C C . VAL A 1 468 ? -20.243 7.698 25.193 1.00 95.38 468 VAL A C 1
ATOM 3595 O O . VAL A 1 468 ? -21.356 7.408 24.758 1.00 95.38 468 VAL A O 1
ATOM 3598 N N . LYS A 1 469 ? -19.929 7.551 26.482 1.00 95.44 469 LYS A N 1
ATOM 3599 C CA . LYS A 1 469 ? -20.932 7.308 27.516 1.00 95.44 469 LYS A CA 1
ATOM 3600 C C . LYS A 1 469 ? -20.544 7.922 28.856 1.00 95.44 469 LYS A C 1
ATOM 3602 O O . LYS A 1 469 ? -19.586 7.475 29.484 1.00 95.44 469 LYS A O 1
ATOM 3607 N N . SER A 1 470 ? -21.336 8.872 29.342 1.00 94.50 470 SER A N 1
ATOM 3608 C CA . SER A 1 470 ? -21.210 9.408 30.704 1.00 94.50 470 SER A CA 1
ATOM 3609 C C . SER A 1 470 ? -21.999 8.561 31.701 1.00 94.50 470 SER A C 1
ATOM 3611 O O . SER A 1 470 ? -23.137 8.167 31.439 1.00 94.50 470 SER A O 1
ATOM 3613 N N . ILE A 1 471 ? -21.395 8.244 32.848 1.00 93.06 471 ILE A N 1
ATOM 3614 C CA . ILE A 1 471 ? -22.021 7.428 33.895 1.00 93.06 471 ILE A CA 1
ATOM 3615 C C . ILE A 1 471 ? -21.852 8.106 35.250 1.00 93.06 471 ILE A C 1
ATOM 3617 O O . ILE A 1 471 ? -20.741 8.228 35.764 1.00 93.06 471 ILE A O 1
ATOM 3621 N N . LYS A 1 472 ? -22.982 8.470 35.863 1.00 89.38 472 LYS A N 1
ATOM 3622 C CA . LYS A 1 472 ? -23.061 8.922 37.256 1.00 89.38 472 LYS A CA 1
ATOM 3623 C C . LYS A 1 472 ? -23.109 7.717 38.196 1.00 89.38 472 LYS A C 1
ATOM 3625 O O . LYS A 1 472 ? -23.878 6.782 37.966 1.00 89.38 472 LYS A O 1
ATOM 3630 N N . ARG A 1 473 ? -22.335 7.752 39.284 1.00 76.00 473 ARG A N 1
ATOM 3631 C CA . ARG A 1 473 ? -22.133 6.645 40.243 1.00 76.00 473 ARG A CA 1
ATOM 3632 C C . ARG A 1 473 ? -23.441 6.095 40.833 1.00 76.00 473 ARG A C 1
ATOM 3634 O O . ARG A 1 473 ? -23.545 4.893 41.054 1.00 76.00 473 ARG A O 1
ATOM 3641 N N . GLY A 1 474 ? -24.460 6.942 41.010 1.00 75.12 474 GLY A N 1
ATOM 3642 C CA . GLY A 1 474 ? -25.795 6.530 41.470 1.00 75.12 474 GLY A CA 1
ATOM 3643 C C . GLY A 1 474 ? -26.652 5.778 40.436 1.00 75.12 474 GLY A C 1
ATOM 3644 O O . GLY A 1 474 ? -27.601 5.100 40.816 1.00 75.12 474 GLY A O 1
ATOM 3645 N N . GLY A 1 475 ? -26.334 5.852 39.138 1.00 63.47 475 GLY A N 1
ATOM 3646 C CA . GLY A 1 475 ? -27.171 5.290 38.067 1.00 63.47 475 GLY A CA 1
ATOM 3647 C C . GLY A 1 475 ? -27.041 3.776 37.857 1.00 63.47 475 GLY A C 1
ATOM 3648 O O . GLY A 1 475 ? -27.947 3.150 37.310 1.00 63.47 475 GLY A O 1
ATOM 3649 N N . LEU A 1 476 ? -25.938 3.160 38.298 1.00 56.84 476 LEU A N 1
ATOM 3650 C CA . LEU A 1 476 ? -25.654 1.740 38.030 1.00 56.84 476 LEU A CA 1
ATOM 3651 C C . LEU A 1 476 ? -26.493 0.754 38.859 1.00 56.84 476 LEU A C 1
ATOM 3653 O O . LEU A 1 476 ? -26.623 -0.404 38.468 1.00 56.84 476 LEU A O 1
ATOM 3657 N N . VAL A 1 477 ? -27.079 1.195 39.975 1.00 52.16 477 VAL A N 1
ATOM 3658 C CA . VAL A 1 477 ? -27.811 0.320 40.911 1.00 52.16 477 VAL A CA 1
ATOM 3659 C C . VAL A 1 477 ? -29.241 0.006 40.425 1.00 52.16 477 VAL A C 1
ATOM 3661 O O . VAL A 1 477 ? -29.840 -0.966 40.872 1.00 52.16 477 VAL A O 1
ATOM 3664 N N . GLY A 1 478 ? -29.791 0.778 39.475 1.00 46.25 478 GLY A N 1
ATOM 3665 C CA . GLY A 1 478 ? -31.217 0.720 39.111 1.00 46.25 478 GLY A CA 1
ATOM 3666 C C . GLY A 1 478 ? -31.621 -0.143 37.903 1.00 46.25 478 GLY A C 1
ATOM 3667 O O . GLY A 1 478 ? -32.809 -0.401 37.735 1.00 46.25 478 GLY A O 1
ATOM 3668 N N . GLN A 1 479 ? -30.695 -0.582 37.037 1.00 43.91 479 GLN A N 1
ATOM 3669 C CA . GLN A 1 479 ? -31.051 -1.219 35.745 1.00 43.91 479 GLN A CA 1
ATOM 3670 C C . GLN A 1 479 ? -30.977 -2.757 35.704 1.00 43.91 479 GLN A C 1
ATOM 3672 O O . GLN A 1 479 ? -31.292 -3.364 34.677 1.00 43.91 479 GLN A O 1
ATOM 3677 N N . ALA A 1 480 ? -30.606 -3.419 36.800 1.00 39.91 480 ALA A N 1
ATOM 3678 C CA . ALA A 1 480 ? -30.625 -4.878 36.889 1.00 39.91 480 ALA A CA 1
ATOM 3679 C C . ALA A 1 480 ? -32.005 -5.393 37.348 1.00 39.91 480 ALA A C 1
ATOM 3681 O O . ALA A 1 480 ? -32.192 -5.692 38.518 1.00 39.91 480 ALA A O 1
ATOM 3682 N N . GLY A 1 481 ? -32.952 -5.487 36.405 1.00 37.44 481 GLY A N 1
ATOM 3683 C CA . GLY A 1 481 ? -34.180 -6.301 36.475 1.00 37.44 481 GLY A CA 1
ATOM 3684 C C . GLY A 1 481 ? -34.931 -6.338 37.814 1.00 37.44 481 GLY A C 1
ATOM 3685 O O . GLY A 1 481 ? -34.694 -7.223 38.632 1.00 37.44 481 GLY A O 1
ATOM 3686 N N . GLY A 1 482 ? -35.918 -5.453 37.989 1.00 34.03 482 GLY A N 1
ATOM 3687 C CA . GLY A 1 482 ? -36.787 -5.409 39.170 1.00 34.03 482 GLY A CA 1
ATOM 3688 C C . GLY A 1 482 ? -37.724 -6.616 39.321 1.00 34.03 482 GLY A C 1
ATOM 3689 O O . GLY A 1 482 ? -38.924 -6.503 39.090 1.00 34.03 482 GLY A O 1
ATOM 3690 N N . GLY A 1 483 ? -37.192 -7.756 39.762 1.00 34.00 483 GLY A N 1
ATOM 3691 C CA . GLY A 1 483 ? -37.964 -8.870 40.309 1.00 34.00 483 GLY A CA 1
ATOM 3692 C C . GLY A 1 483 ? -38.076 -8.742 41.829 1.00 34.00 483 GLY A C 1
ATOM 3693 O O . GLY A 1 483 ? -37.082 -8.898 42.534 1.00 34.00 483 GLY A O 1
ATOM 3694 N N . LYS A 1 484 ? -39.279 -8.476 42.356 1.00 42.06 484 LYS A N 1
ATOM 3695 C CA . LYS A 1 484 ? -39.534 -8.508 43.808 1.00 42.06 484 LYS A CA 1
ATOM 3696 C C . LYS A 1 484 ? -39.401 -9.948 44.326 1.00 42.06 484 LYS A C 1
ATOM 3698 O O . LYS A 1 484 ? -40.344 -10.726 44.219 1.00 42.06 484 LYS A O 1
ATOM 3703 N N . GLY A 1 485 ? -38.255 -10.282 44.917 1.00 35.56 485 GLY A N 1
ATOM 3704 C CA . GLY A 1 485 ? -37.997 -11.559 45.588 1.00 35.56 485 GLY A CA 1
ATOM 3705 C C . GLY A 1 485 ? -37.368 -11.332 46.961 1.00 35.56 485 GLY A C 1
ATOM 3706 O O . GLY A 1 485 ? -36.400 -10.585 47.081 1.00 35.56 485 GLY A O 1
ATOM 3707 N N . ARG A 1 486 ? -37.941 -11.941 48.008 1.00 36.88 486 ARG A N 1
ATOM 3708 C CA . ARG A 1 486 ? -37.422 -11.859 49.387 1.00 36.88 486 ARG A CA 1
ATOM 3709 C C . ARG A 1 486 ? -36.021 -12.470 49.475 1.00 36.88 486 ARG A C 1
ATOM 3711 O O . ARG A 1 486 ? -35.745 -13.477 48.832 1.00 36.88 486 ARG A O 1
ATOM 3718 N N . GLY A 1 487 ? -35.165 -11.876 50.305 1.00 40.00 487 GLY A N 1
ATOM 3719 C CA . GLY A 1 487 ? -33.801 -12.357 50.505 1.00 40.00 487 GLY A CA 1
ATOM 3720 C C . GLY A 1 487 ? -33.744 -13.728 51.182 1.00 40.00 487 GLY A C 1
ATOM 3721 O O . GLY A 1 487 ? -34.486 -13.995 52.127 1.00 40.00 487 GLY A O 1
ATOM 3722 N N . ARG A 1 488 ? -32.811 -14.563 50.718 1.00 31.38 488 ARG A N 1
ATOM 3723 C CA . ARG A 1 488 ? -32.274 -15.713 51.448 1.00 31.38 488 ARG A CA 1
ATOM 3724 C C . ARG A 1 488 ? -30.856 -15.978 50.940 1.00 31.38 488 ARG A C 1
ATOM 3726 O O . ARG A 1 488 ? -30.649 -16.143 49.742 1.00 31.38 488 ARG A O 1
ATOM 3733 N N . THR A 1 489 ? -29.884 -15.947 51.841 1.00 40.72 489 THR A N 1
ATOM 3734 C CA . THR A 1 489 ? -28.486 -16.312 51.582 1.00 40.72 489 THR A CA 1
ATOM 3735 C C . THR A 1 489 ? -28.342 -17.825 51.685 1.00 40.72 489 THR A C 1
ATOM 3737 O O . THR A 1 489 ? -28.394 -18.344 52.798 1.00 40.72 489 THR A O 1
ATOM 3740 N N . GLU A 1 490 ? -28.151 -18.530 50.569 1.00 31.44 490 GLU A N 1
ATOM 3741 C CA . GLU A 1 490 ? -27.802 -19.958 50.586 1.00 31.44 490 GLU A CA 1
ATOM 3742 C C . GLU A 1 490 ? -26.726 -20.284 49.540 1.00 31.44 490 GLU A C 1
ATOM 3744 O O . GLU A 1 490 ? -26.952 -20.211 48.331 1.00 31.44 490 GLU A O 1
ATOM 3749 N N . ASP A 1 491 ? -25.552 -20.683 50.032 1.00 34.75 491 ASP A N 1
ATOM 3750 C CA . ASP A 1 491 ? -24.544 -21.413 49.268 1.00 34.75 491 ASP A CA 1
ATOM 3751 C C . ASP A 1 491 ? -25.027 -22.852 49.031 1.00 34.75 491 ASP A C 1
ATOM 3753 O O . ASP A 1 491 ? -25.066 -23.660 49.961 1.00 34.75 491 ASP A O 1
ATOM 3757 N N . ALA A 1 492 ? -25.353 -23.217 47.787 1.00 31.38 492 ALA A N 1
ATOM 3758 C CA . ALA A 1 492 ? -25.684 -24.604 47.454 1.00 31.38 492 ALA A CA 1
ATOM 3759 C C . ALA A 1 492 ? -25.250 -25.031 46.040 1.00 31.38 492 ALA A C 1
ATOM 3761 O O . ALA A 1 492 ? -25.805 -24.628 45.022 1.00 31.38 492 ALA A O 1
ATOM 3762 N N . LYS A 1 493 ? -24.247 -25.918 46.026 1.00 30.39 493 LYS A N 1
ATOM 3763 C CA . LYS A 1 493 ? -24.033 -27.062 45.116 1.00 30.39 493 LYS A CA 1
ATOM 3764 C C . LYS A 1 493 ? -24.941 -27.141 43.868 1.00 30.39 493 LYS A C 1
ATOM 3766 O O . LYS A 1 493 ? -26.090 -27.566 43.953 1.00 30.39 493 LYS A O 1
ATOM 3771 N N . PHE A 1 494 ? -24.360 -26.927 42.684 1.00 27.77 494 PHE A N 1
ATOM 3772 C CA . PHE A 1 494 ? -24.948 -27.417 41.432 1.00 27.77 494 PHE A CA 1
ATOM 3773 C C . PHE A 1 494 ? -24.801 -28.941 41.336 1.00 27.77 494 PHE A C 1
ATOM 3775 O O . PHE A 1 494 ? -23.691 -29.451 41.176 1.00 27.77 494 PHE A O 1
ATOM 3782 N N . GLY A 1 495 ? -25.925 -29.651 41.433 1.00 28.66 495 GLY A N 1
ATOM 3783 C CA . GLY A 1 495 ? -26.020 -31.078 41.135 1.00 28.66 495 GLY A CA 1
ATOM 3784 C C . GLY A 1 495 ? -26.151 -31.350 39.634 1.00 28.66 495 GLY A C 1
ATOM 3785 O O . GLY A 1 495 ? -26.720 -30.557 38.884 1.00 28.66 495 GLY A O 1
ATOM 3786 N N . THR A 1 496 ? -25.628 -32.494 39.204 1.00 30.39 496 THR A N 1
ATOM 3787 C CA . THR A 1 496 ? -25.794 -33.059 37.861 1.00 30.39 496 THR A CA 1
ATOM 3788 C C . THR A 1 496 ? -27.264 -33.384 37.582 1.00 30.39 496 THR A C 1
ATOM 3790 O O . THR A 1 496 ? -27.907 -34.053 38.386 1.00 30.39 496 THR A O 1
ATOM 3793 N N . VAL A 1 497 ? -27.784 -32.984 36.416 1.00 29.50 497 VAL A N 1
ATOM 3794 C CA . VAL A 1 497 ? -29.103 -33.425 35.926 1.00 29.50 497 VAL A CA 1
ATOM 3795 C C . VAL A 1 497 ? -28.910 -34.356 34.735 1.00 29.50 497 VAL A C 1
ATOM 3797 O O . VAL A 1 497 ? -28.198 -34.032 33.785 1.00 29.50 497 VAL A O 1
ATOM 3800 N N . ALA A 1 498 ? -29.530 -35.531 34.820 1.00 27.88 498 ALA A N 1
ATOM 3801 C CA . ALA A 1 498 ? -29.428 -36.589 33.828 1.00 27.88 498 ALA A CA 1
ATOM 3802 C C . ALA A 1 498 ? -30.207 -36.274 32.541 1.00 27.88 498 ALA A C 1
ATOM 3804 O O . ALA A 1 498 ? -31.256 -35.627 32.551 1.00 27.88 498 ALA A O 1
ATOM 3805 N N . THR A 1 499 ? -29.713 -36.805 31.427 1.00 30.48 499 THR A N 1
ATOM 3806 C CA . THR A 1 499 ? -30.419 -36.843 30.147 1.00 30.48 499 THR A CA 1
ATOM 3807 C C . THR A 1 499 ? -31.586 -37.831 30.202 1.00 30.48 499 THR A C 1
ATOM 3809 O O . THR A 1 499 ? -31.418 -38.984 30.595 1.00 30.48 499 THR A O 1
ATOM 3812 N N . SER A 1 500 ? -32.766 -37.415 29.740 1.00 31.28 500 SER A N 1
ATOM 3813 C CA . SER A 1 500 ? -33.885 -38.322 29.454 1.00 31.28 500 SER A CA 1
ATOM 3814 C C . SER A 1 500 ? -34.271 -38.244 27.974 1.00 31.28 500 SER A C 1
ATOM 3816 O O . SER A 1 500 ? -34.346 -37.171 27.376 1.00 31.28 500 SER A O 1
ATOM 3818 N N . LYS A 1 501 ? -34.444 -39.421 27.363 1.00 32.50 501 LYS A N 1
ATOM 3819 C CA . LYS A 1 501 ? -34.900 -39.601 25.978 1.00 32.50 501 LYS A CA 1
ATOM 3820 C C . LYS A 1 501 ? -36.408 -39.366 25.878 1.00 32.50 501 LYS A C 1
ATOM 3822 O O . LYS A 1 501 ? -37.144 -39.837 26.739 1.00 32.50 501 LYS A O 1
ATOM 3827 N N . ALA A 1 502 ? -36.857 -38.823 24.747 1.00 30.02 502 ALA A N 1
ATOM 3828 C CA . ALA A 1 502 ? -38.222 -39.007 24.259 1.00 30.02 502 ALA A CA 1
ATOM 3829 C C . ALA A 1 502 ? -38.244 -39.163 22.724 1.00 30.02 502 ALA A C 1
ATOM 3831 O O . ALA A 1 502 ? -38.110 -38.205 21.968 1.00 30.02 502 ALA A O 1
ATOM 3832 N N . THR A 1 503 ? -38.391 -40.408 22.278 1.00 30.53 503 THR A N 1
ATOM 3833 C CA . THR A 1 503 ? -38.990 -40.825 20.993 1.00 30.53 503 THR A CA 1
ATOM 3834 C C . THR A 1 503 ? -40.528 -40.669 21.079 1.00 30.53 503 THR A C 1
ATOM 3836 O O . THR A 1 503 ? -41.037 -40.636 22.193 1.00 30.53 503 THR A O 1
ATOM 3839 N N . ALA A 1 504 ? -41.363 -40.591 20.030 1.00 31.72 504 ALA A N 1
ATOM 3840 C CA . ALA A 1 504 ? -41.245 -40.820 18.579 1.00 31.72 504 ALA A CA 1
ATOM 3841 C C . ALA A 1 504 ? -42.398 -40.112 17.804 1.00 31.72 504 ALA A C 1
ATOM 3843 O O . ALA A 1 504 ? -43.353 -39.674 18.432 1.00 31.72 504 ALA A O 1
ATOM 3844 N N . ALA A 1 505 ? -42.355 -40.188 16.457 1.00 30.22 505 ALA A N 1
ATOM 3845 C CA . ALA A 1 505 ? -43.509 -40.281 15.525 1.00 30.22 505 ALA A CA 1
ATOM 3846 C C . ALA A 1 505 ? -44.494 -39.081 15.398 1.00 30.22 505 ALA A C 1
ATOM 3848 O O . ALA A 1 505 ? -44.657 -38.296 16.316 1.00 30.22 505 ALA A O 1
ATOM 3849 N N . SER 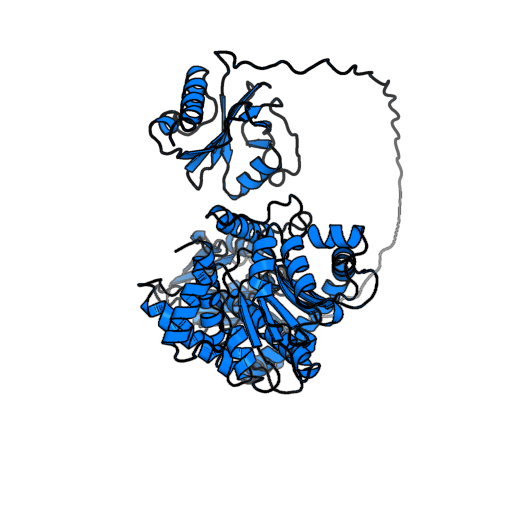A 1 506 ? -45.253 -38.888 14.304 1.00 29.86 506 SER A N 1
ATOM 3850 C CA . SER A 1 506 ? -45.122 -39.268 12.874 1.00 29.86 506 SER A CA 1
ATOM 3851 C C . SER A 1 506 ? -46.198 -38.522 12.040 1.00 29.86 506 SER A C 1
ATOM 3853 O O . SER A 1 506 ? -47.086 -37.903 12.618 1.00 29.86 506 SER A O 1
ATOM 3855 N N . THR A 1 507 ? -46.180 -38.661 10.702 1.00 30.67 507 THR A N 1
ATOM 3856 C CA . THR A 1 507 ? -47.173 -38.142 9.716 1.00 30.67 507 THR A CA 1
ATOM 3857 C C . THR A 1 507 ? -47.211 -36.607 9.518 1.00 30.67 507 THR A C 1
ATOM 3859 O O . THR A 1 507 ? -46.878 -35.848 10.415 1.00 30.67 507 THR A O 1
ATOM 3862 N N . GLY A 1 508 ? -47.557 -36.067 8.339 1.00 28.62 508 GLY A N 1
ATOM 3863 C CA . GLY A 1 508 ? -47.945 -36.728 7.088 1.00 28.62 508 GLY A CA 1
ATOM 3864 C C . GLY A 1 508 ? -47.955 -35.795 5.861 1.00 28.62 508 GLY A C 1
ATOM 3865 O O . GLY A 1 508 ? -47.864 -34.577 5.966 1.00 28.62 508 GLY A O 1
ATOM 3866 N N . SER A 1 509 ? -48.041 -36.413 4.684 1.00 32.19 509 SER A N 1
ATOM 3867 C CA . SER A 1 509 ? -47.963 -35.847 3.329 1.00 32.19 509 SER A CA 1
ATOM 3868 C C . SER A 1 509 ? -48.816 -34.606 3.016 1.00 32.19 509 SER A C 1
ATOM 3870 O O . SER A 1 509 ? -49.991 -34.558 3.372 1.00 32.19 509 SER A O 1
ATOM 3872 N N . LYS A 1 510 ? -48.312 -33.761 2.099 1.00 33.38 510 LYS A N 1
ATOM 3873 C CA . LYS A 1 510 ? -48.951 -33.534 0.777 1.00 33.38 510 LYS A CA 1
ATOM 3874 C C . LYS A 1 510 ? -48.010 -32.830 -0.218 1.00 33.38 510 LYS A C 1
ATOM 3876 O O . LYS A 1 510 ? -47.623 -31.684 -0.026 1.00 33.38 510 LYS A O 1
ATOM 3881 N N . LYS A 1 511 ? -47.674 -33.526 -1.312 1.00 36.59 511 LYS A N 1
ATOM 3882 C CA . LYS A 1 511 ? -47.152 -32.918 -2.549 1.00 36.59 511 LYS A CA 1
ATOM 3883 C C . LYS A 1 511 ? -48.345 -32.492 -3.403 1.00 36.59 511 LYS A C 1
ATOM 3885 O O . LYS A 1 511 ? -49.204 -33.329 -3.666 1.00 36.59 511 LYS A O 1
ATOM 3890 N N . THR A 1 512 ? -48.335 -31.268 -3.922 1.00 32.44 512 THR A N 1
ATOM 3891 C CA . THR A 1 512 ? -49.254 -30.848 -4.989 1.00 32.44 512 THR A CA 1
ATOM 3892 C C . THR A 1 512 ? -48.427 -30.292 -6.139 1.00 32.44 512 THR A C 1
ATOM 3894 O O . THR A 1 512 ? -47.800 -29.244 -6.009 1.00 32.44 512 THR A O 1
ATOM 3897 N N . ALA A 1 513 ? -48.377 -31.022 -7.252 1.00 36.22 513 ALA A N 1
ATOM 3898 C CA . ALA A 1 513 ? -47.717 -30.570 -8.468 1.00 36.22 513 ALA A CA 1
ATOM 3899 C C . ALA A 1 513 ? -48.726 -29.813 -9.339 1.00 36.22 513 ALA A C 1
ATOM 3901 O O . ALA A 1 513 ? -49.762 -30.367 -9.696 1.00 36.22 513 ALA A O 1
ATOM 3902 N N . LEU A 1 514 ? -48.406 -28.575 -9.716 1.00 33.44 514 LEU A N 1
ATOM 3903 C CA . LEU A 1 514 ? -49.160 -27.811 -10.708 1.00 33.44 514 LEU A CA 1
ATOM 3904 C C . LEU A 1 514 ? -48.300 -27.626 -11.960 1.00 33.44 514 LEU A C 1
ATOM 3906 O O . LEU A 1 514 ? -47.381 -26.811 -12.000 1.00 33.44 514 LEU A O 1
ATOM 3910 N N . ARG A 1 515 ? -48.607 -28.426 -12.987 1.00 35.19 515 ARG A N 1
ATOM 3911 C CA . ARG A 1 515 ? -48.163 -28.199 -14.367 1.00 35.19 515 ARG A CA 1
ATOM 3912 C C . ARG A 1 515 ? -48.937 -27.003 -14.923 1.00 35.19 515 ARG A C 1
ATOM 3914 O O . ARG A 1 515 ? -50.162 -27.043 -14.948 1.00 35.19 515 ARG A O 1
ATOM 3921 N N . ALA A 1 516 ? -48.233 -26.007 -15.450 1.00 34.94 516 ALA A N 1
ATOM 3922 C CA . ALA A 1 516 ? -48.805 -24.990 -16.325 1.00 34.94 516 ALA A CA 1
ATOM 3923 C C . ALA A 1 516 ? -47.982 -24.946 -17.619 1.00 34.94 516 ALA A C 1
ATOM 3925 O O . ALA A 1 516 ? -46.765 -24.776 -17.578 1.00 34.94 516 ALA A O 1
ATOM 3926 N N . SER A 1 517 ? -48.631 -25.150 -18.766 1.00 37.09 517 SER A N 1
ATOM 3927 C CA . SER A 1 517 ? -47.981 -25.080 -20.077 1.00 37.09 517 SER A CA 1
ATOM 3928 C C . SER A 1 517 ? -47.889 -23.631 -20.551 1.00 37.09 517 SER A C 1
ATOM 3930 O O . SER A 1 517 ? -48.920 -22.975 -20.701 1.00 37.09 517 SER A O 1
ATOM 3932 N N . ALA A 1 518 ? -46.686 -23.155 -20.863 1.00 34.28 518 ALA A N 1
ATOM 3933 C CA . ALA A 1 518 ? -46.481 -21.883 -21.549 1.00 34.28 518 ALA A CA 1
ATOM 3934 C C . ALA A 1 518 ? -46.155 -22.135 -23.030 1.00 34.28 518 ALA A C 1
ATOM 3936 O O . ALA A 1 518 ? -45.236 -22.890 -23.346 1.00 34.28 518 ALA A O 1
ATOM 3937 N N . LYS A 1 519 ? -46.914 -21.507 -23.937 1.00 35.22 519 LYS A N 1
ATOM 3938 C CA . LYS A 1 519 ? -46.591 -21.465 -25.372 1.00 35.22 519 LYS A CA 1
ATOM 3939 C C . LYS A 1 519 ? -45.377 -20.545 -25.596 1.00 35.22 519 LYS A C 1
ATOM 3941 O O . LYS A 1 519 ? -45.291 -19.521 -24.915 1.00 35.22 519 LYS A O 1
ATOM 3946 N N . PRO A 1 520 ? -44.470 -20.847 -26.541 1.00 33.59 520 PRO A N 1
ATOM 3947 C CA . PRO A 1 520 ? -43.370 -19.947 -26.868 1.00 33.59 520 PRO A CA 1
ATOM 3948 C C . PRO A 1 520 ? -43.892 -18.710 -27.614 1.00 33.59 520 PRO A C 1
ATOM 3950 O O . PRO A 1 520 ? -44.519 -18.830 -28.664 1.00 33.59 520 PRO A O 1
ATOM 3953 N N . PHE A 1 521 ? -43.613 -17.519 -27.082 1.00 34.84 521 PHE A N 1
ATOM 3954 C CA . PHE A 1 521 ? -43.761 -16.258 -27.812 1.00 34.84 521 PHE A CA 1
ATOM 3955 C C . PHE A 1 521 ? -42.485 -15.997 -28.620 1.00 34.84 521 PHE A C 1
ATOM 3957 O O . PHE A 1 521 ? -41.404 -15.868 -28.046 1.00 34.84 521 PHE A O 1
ATOM 3964 N N . SER A 1 522 ? -42.605 -15.898 -29.942 1.00 29.72 522 SER A N 1
ATOM 3965 C CA . SER A 1 522 ? -41.509 -15.492 -30.823 1.00 29.72 522 SER A CA 1
ATOM 3966 C C . SER A 1 522 ? -41.350 -13.970 -30.814 1.00 29.72 522 SER A C 1
ATOM 3968 O O . SER A 1 522 ? -42.214 -13.257 -31.325 1.00 29.72 522 SER A O 1
ATOM 3970 N N . PHE A 1 523 ? -40.234 -13.468 -30.286 1.00 34.16 523 PHE A N 1
ATOM 3971 C CA . PHE A 1 523 ? -39.823 -12.078 -30.491 1.00 34.16 523 PHE A CA 1
ATOM 3972 C C . PHE A 1 523 ? -38.938 -11.979 -31.735 1.00 34.16 523 PHE A C 1
ATOM 3974 O O . PHE A 1 523 ? -37.854 -12.559 -31.772 1.00 34.16 523 PHE A O 1
ATOM 3981 N N . SER A 1 524 ? -39.386 -11.214 -32.731 1.00 32.00 524 SER A N 1
ATOM 3982 C CA . SER A 1 524 ? -38.496 -10.728 -33.792 1.00 32.00 524 SER A CA 1
ATOM 3983 C C . SER A 1 524 ? -37.659 -9.567 -33.238 1.00 32.00 524 SER A C 1
ATOM 3985 O O . SER A 1 524 ? -38.224 -8.712 -32.549 1.00 32.00 524 SER A O 1
ATOM 3987 N N . PRO A 1 525 ? -36.341 -9.504 -33.494 1.00 37.03 525 PRO A N 1
ATOM 3988 C CA . PRO A 1 525 ? -35.521 -8.385 -33.044 1.00 37.03 525 PRO A CA 1
ATOM 3989 C C . PRO A 1 525 ? -35.864 -7.114 -33.846 1.00 37.03 525 PRO A C 1
ATOM 3991 O O . PRO A 1 525 ? -35.972 -7.191 -35.072 1.00 37.03 525 PRO A O 1
ATOM 3994 N N . PRO A 1 526 ? -36.020 -5.942 -33.204 1.00 40.25 526 PRO A N 1
ATOM 3995 C CA . PRO A 1 526 ? -36.206 -4.691 -33.926 1.00 40.25 526 PRO A CA 1
ATOM 3996 C C . PRO A 1 526 ? -34.914 -4.289 -34.649 1.00 40.25 526 PRO A C 1
ATOM 3998 O O . PRO A 1 526 ? -33.820 -4.330 -34.085 1.00 40.25 526 PRO A O 1
ATOM 4001 N N . SER A 1 527 ? -35.057 -3.877 -35.904 1.00 39.62 527 SER A N 1
ATOM 4002 C CA . SER A 1 527 ? -33.975 -3.361 -36.739 1.00 39.62 527 SER A CA 1
ATOM 4003 C C . SER A 1 527 ? -33.473 -2.001 -36.243 1.00 39.62 527 SER A C 1
ATOM 4005 O O . SER A 1 527 ? -34.261 -1.062 -36.188 1.00 39.62 527 SER A O 1
ATOM 4007 N N . SER A 1 528 ? -32.161 -1.906 -36.001 1.00 37.66 528 SER A N 1
ATOM 4008 C CA . SER A 1 528 ? -31.338 -0.683 -35.896 1.00 37.66 528 SER A CA 1
ATOM 4009 C C . SER A 1 528 ? -31.735 0.375 -34.839 1.00 37.66 528 SER A C 1
ATOM 4011 O O . SER A 1 528 ? -32.821 0.946 -34.901 1.00 37.66 528 SER A O 1
ATOM 4013 N N . PRO A 1 529 ? -30.842 0.747 -33.896 1.00 40.75 529 PRO A N 1
ATOM 4014 C CA . PRO A 1 529 ? -31.131 1.821 -32.946 1.00 40.75 529 PRO A CA 1
ATOM 4015 C C . PRO A 1 529 ? -31.214 3.191 -33.655 1.00 40.75 529 PRO A C 1
ATOM 4017 O O . PRO A 1 529 ? -30.388 3.461 -34.533 1.00 40.75 529 PRO A O 1
ATOM 4020 N N . PRO A 1 530 ? -32.142 4.089 -33.263 1.00 39.50 530 PRO A N 1
ATOM 4021 C CA . PRO A 1 530 ? -32.211 5.436 -33.823 1.00 39.50 530 PRO A CA 1
ATOM 4022 C C . PRO A 1 530 ? -30.929 6.225 -33.538 1.00 39.50 530 PRO A C 1
ATOM 4024 O O . PRO A 1 530 ? -30.403 6.195 -32.422 1.00 39.50 530 PRO A O 1
ATOM 4027 N N . GLN A 1 531 ? -30.443 6.983 -34.521 1.00 35.97 531 GLN A N 1
ATOM 4028 C CA . GLN A 1 531 ? -29.390 7.967 -34.283 1.00 35.97 531 GLN A CA 1
ATOM 4029 C C . GLN A 1 531 ? -30.000 9.195 -33.593 1.00 35.97 531 GLN A C 1
ATOM 4031 O O . GLN A 1 531 ? -30.712 9.974 -34.222 1.00 35.97 531 GLN A O 1
ATOM 4036 N N . LEU A 1 532 ? -29.738 9.365 -32.293 1.00 40.75 532 LEU A N 1
ATOM 4037 C CA . LEU A 1 532 ? -30.129 10.575 -31.567 1.00 40.75 532 LEU A CA 1
ATOM 4038 C C . LEU A 1 532 ? -29.181 11.735 -31.902 1.00 40.75 532 LEU A C 1
ATOM 4040 O O . LEU A 1 532 ? -28.139 11.897 -31.271 1.00 40.75 532 LEU A O 1
ATOM 4044 N N . THR A 1 533 ? -29.596 12.598 -32.825 1.00 45.94 533 THR A N 1
ATOM 4045 C CA . THR A 1 533 ? -29.320 14.037 -32.700 1.00 45.94 533 THR A CA 1
ATOM 4046 C C . THR A 1 533 ? -30.169 14.573 -31.545 1.00 45.94 533 THR A C 1
ATOM 4048 O O . THR A 1 533 ? -31.361 14.269 -31.491 1.00 45.94 533 THR A O 1
ATOM 4051 N N . SER A 1 534 ? -29.586 15.324 -30.607 1.00 43.69 534 SER A N 1
ATOM 4052 C CA . SER A 1 534 ? -30.255 15.743 -29.365 1.00 43.69 534 SER A CA 1
ATOM 4053 C C . SER A 1 534 ? -31.578 16.485 -29.627 1.00 43.69 534 SER A C 1
ATOM 4055 O O . SER A 1 534 ? -31.551 17.593 -30.166 1.00 43.69 534 SER A O 1
ATOM 4057 N N . PRO A 1 535 ? -32.742 15.936 -29.222 1.00 49.34 535 PRO A N 1
ATOM 4058 C CA . PRO A 1 535 ? -34.006 16.641 -29.378 1.00 49.34 535 PRO A CA 1
ATOM 4059 C C . PRO A 1 535 ? -34.041 17.856 -28.437 1.00 49.34 535 PRO A C 1
ATOM 4061 O O . PRO A 1 535 ? -33.816 17.689 -27.231 1.00 49.34 535 PRO A O 1
ATOM 4064 N N . PRO A 1 536 ? -34.353 19.072 -28.919 1.00 60.25 536 PRO A N 1
ATOM 4065 C CA . PRO A 1 536 ? -34.653 20.181 -28.023 1.00 60.25 536 PRO A CA 1
ATOM 4066 C C . PRO A 1 536 ? -35.920 19.837 -27.225 1.00 60.25 536 PRO A C 1
ATOM 4068 O O . PRO A 1 536 ? -36.979 19.619 -27.808 1.00 60.25 536 PRO A O 1
ATOM 4071 N N . GLY A 1 537 ? -35.815 19.763 -25.893 1.00 80.81 537 GLY A N 1
ATOM 4072 C CA . GLY A 1 537 ? -36.963 19.497 -25.011 1.00 80.81 537 GLY A CA 1
ATOM 4073 C C . GLY A 1 537 ? -36.846 18.309 -24.046 1.00 80.81 537 GLY A C 1
ATOM 4074 O O . GLY A 1 537 ? -37.764 18.104 -23.256 1.00 80.81 537 GLY A O 1
ATOM 4075 N N . VAL A 1 538 ? -35.762 17.523 -24.066 1.00 87.94 538 VAL A N 1
ATOM 4076 C CA . VAL A 1 538 ? -35.640 16.340 -23.186 1.00 87.94 538 VAL A CA 1
ATOM 4077 C C . VAL A 1 538 ? -35.432 16.753 -21.712 1.00 87.94 538 VAL A C 1
ATOM 4079 O O . VAL A 1 538 ? -34.505 17.516 -21.428 1.00 87.94 538 VAL A O 1
ATOM 4082 N N . PRO A 1 539 ? -36.249 16.260 -20.756 1.00 91.81 539 PRO A N 1
ATOM 4083 C CA . PRO A 1 539 ? -36.063 16.521 -19.329 1.00 91.81 539 PRO A CA 1
ATOM 4084 C C . PRO A 1 539 ? -34.907 15.700 -18.738 1.00 91.81 539 PRO A C 1
ATOM 4086 O O . PRO A 1 539 ? -34.512 14.654 -19.266 1.00 91.81 539 PRO A O 1
ATOM 4089 N N . GLY A 1 540 ? -34.395 16.165 -17.602 1.00 95.06 540 GLY A N 1
ATOM 4090 C CA . GLY A 1 540 ? -33.230 15.596 -16.932 1.00 95.06 540 GLY A CA 1
ATOM 4091 C C . GLY A 1 540 ? -33.529 15.133 -15.509 1.00 95.06 540 GLY A C 1
ATOM 4092 O O . GLY A 1 540 ? -34.506 15.554 -14.894 1.00 95.06 540 GLY A O 1
ATOM 4093 N N . PHE A 1 541 ? -32.679 14.271 -14.955 1.00 95.38 541 PHE A N 1
ATOM 4094 C CA . PHE A 1 541 ? -32.809 13.774 -13.581 1.00 95.38 541 PHE A CA 1
ATOM 4095 C C . PHE A 1 541 ? -31.442 13.730 -12.908 1.00 95.38 541 PHE A C 1
ATOM 4097 O O . PHE A 1 541 ? -30.467 13.274 -13.508 1.00 95.38 541 PHE A O 1
ATOM 4104 N N . VAL A 1 542 ? -31.366 14.161 -11.649 1.00 95.50 542 VAL A N 1
ATOM 4105 C CA . VAL A 1 542 ? -30.142 14.034 -10.851 1.00 95.50 542 VAL A CA 1
ATOM 4106 C C . VAL A 1 542 ? -30.333 12.917 -9.832 1.00 95.50 542 VAL A C 1
ATOM 4108 O O . VAL A 1 542 ? -31.217 12.958 -8.972 1.00 95.50 542 VAL A O 1
ATOM 4111 N N . TYR A 1 543 ? -29.485 11.901 -9.930 1.00 95.56 543 TYR A N 1
ATOM 4112 C CA . TYR A 1 543 ? -29.324 10.885 -8.900 1.00 95.56 543 TYR A CA 1
ATOM 4113 C C . TYR A 1 543 ? -28.258 11.324 -7.904 1.00 95.56 543 TYR A C 1
ATOM 4115 O O . TYR A 1 543 ? -27.346 12.071 -8.246 1.00 95.56 543 TYR A O 1
ATOM 4123 N N . VAL A 1 544 ? -28.371 10.862 -6.661 1.00 94.19 544 VAL A N 1
ATOM 4124 C CA . VAL A 1 544 ? -27.495 11.284 -5.565 1.00 94.19 544 VAL A CA 1
ATOM 4125 C C . VAL A 1 544 ? -26.765 10.075 -4.995 1.00 94.19 544 VAL A C 1
ATOM 4127 O O . VAL A 1 544 ? -27.392 9.060 -4.694 1.00 94.19 544 VAL A O 1
ATOM 4130 N N . CYS A 1 545 ? -25.451 10.188 -4.819 1.00 95.38 545 CYS A N 1
ATOM 4131 C CA . CYS A 1 545 ? -24.616 9.154 -4.221 1.00 95.38 545 CYS A CA 1
ATOM 4132 C C . CYS A 1 545 ? -23.594 9.728 -3.225 1.00 95.38 545 CYS A C 1
ATOM 4134 O O . CYS A 1 545 ? -23.386 10.933 -3.104 1.00 95.38 545 CYS A O 1
ATOM 4136 N N . THR A 1 546 ? -22.941 8.814 -2.525 1.00 92.25 546 THR A N 1
ATOM 4137 C CA . THR A 1 546 ? -21.803 9.004 -1.613 1.00 92.25 546 THR A CA 1
ATOM 4138 C C . THR A 1 546 ? -20.596 8.229 -2.149 1.00 92.25 546 THR A C 1
ATOM 4140 O O . THR A 1 546 ? -20.760 7.429 -3.074 1.00 92.25 546 THR A O 1
ATOM 4143 N N . ASN A 1 547 ? -19.411 8.381 -1.556 1.00 80.81 547 ASN A N 1
ATOM 4144 C CA . ASN A 1 547 ? -18.228 7.555 -1.849 1.00 80.81 547 ASN A CA 1
ATOM 4145 C C . ASN A 1 547 ? -18.579 6.055 -1.823 1.00 80.81 547 ASN A C 1
ATOM 4147 O O . ASN A 1 547 ? -18.434 5.361 -2.829 1.00 80.81 547 ASN A O 1
ATOM 4151 N N . PHE A 1 548 ? -19.235 5.602 -0.746 1.00 82.62 548 PHE A N 1
ATOM 4152 C CA . PHE A 1 548 ? -19.701 4.217 -0.571 1.00 82.62 548 PHE A CA 1
ATOM 4153 C C . PHE A 1 548 ? -20.600 3.668 -1.689 1.00 82.62 548 PHE A C 1
ATOM 4155 O O . PHE A 1 548 ? -20.729 2.454 -1.831 1.00 82.62 548 PHE A O 1
ATOM 4162 N N . THR A 1 549 ? -21.302 4.531 -2.429 1.00 94.00 549 THR A N 1
ATOM 4163 C CA . THR A 1 549 ? -22.294 4.116 -3.437 1.00 94.00 549 THR A CA 1
ATOM 4164 C C . THR A 1 549 ? -21.862 4.431 -4.871 1.00 94.00 549 THR A C 1
ATOM 4166 O O . THR A 1 549 ? -22.339 3.765 -5.791 1.00 94.00 549 THR A O 1
ATOM 4169 N N . MET A 1 550 ? -20.912 5.358 -5.056 1.00 95.25 550 MET A N 1
ATOM 4170 C CA . MET A 1 550 ? -20.338 5.773 -6.341 1.00 95.25 550 MET A CA 1
ATOM 4171 C C . MET A 1 550 ? -19.726 4.606 -7.124 1.00 95.25 550 MET A C 1
ATOM 4173 O O . MET A 1 550 ? -20.017 4.453 -8.309 1.00 95.25 550 MET A O 1
ATOM 4177 N N . GLY A 1 551 ? -18.915 3.761 -6.478 1.00 85.38 551 GLY A N 1
ATOM 4178 C CA . GLY A 1 551 ? -18.249 2.642 -7.157 1.00 85.38 551 GLY A CA 1
ATOM 4179 C C . GLY A 1 551 ? -19.241 1.687 -7.831 1.00 85.38 551 GLY A C 1
ATOM 4180 O O . GLY A 1 551 ? -19.080 1.334 -8.996 1.00 85.38 551 GLY A O 1
ATOM 4181 N N . GLU A 1 552 ? -20.332 1.335 -7.143 1.00 92.56 552 GLU A N 1
ATOM 4182 C CA . GLU A 1 552 ? -21.408 0.545 -7.753 1.00 92.56 552 GLU A CA 1
ATOM 4183 C C . GLU A 1 552 ? -22.179 1.323 -8.830 1.00 92.56 552 GLU A C 1
ATOM 4185 O O . GLU A 1 552 ? -22.535 0.717 -9.840 1.00 92.56 552 GLU A O 1
ATOM 4190 N N . CYS A 1 553 ? -22.388 2.640 -8.673 1.00 96.88 553 CYS A N 1
ATOM 4191 C CA . CYS A 1 553 ? -23.041 3.460 -9.700 1.00 96.88 553 CYS A CA 1
ATOM 4192 C C . CYS A 1 553 ? -22.308 3.408 -11.048 1.00 96.88 553 CYS A C 1
ATOM 4194 O O . CYS A 1 553 ? -22.947 3.250 -12.092 1.00 96.88 553 CYS A O 1
ATOM 4196 N N . MET A 1 554 ? -20.976 3.525 -11.009 1.00 95.06 554 MET A N 1
ATOM 4197 C CA . MET A 1 554 ? -20.120 3.554 -12.196 1.00 95.06 554 MET A CA 1
ATOM 4198 C C . MET A 1 554 ? -19.897 2.148 -12.762 1.00 95.06 554 MET A C 1
ATOM 4200 O O . MET A 1 554 ? -20.218 1.897 -13.923 1.00 95.06 554 MET A O 1
ATOM 4204 N N . CYS A 1 555 ? -19.444 1.192 -11.942 1.00 89.00 555 CYS A N 1
ATOM 4205 C CA . CYS A 1 555 ? -19.102 -0.153 -12.417 1.00 89.00 555 CYS A CA 1
ATOM 4206 C C . CYS A 1 555 ? -20.308 -0.952 -12.937 1.00 89.00 555 CYS A C 1
ATOM 4208 O O . CYS A 1 555 ? -20.141 -1.813 -13.797 1.00 89.00 555 CYS A O 1
ATOM 4210 N N . LYS A 1 556 ? -21.524 -0.697 -12.429 1.00 94.81 556 LYS A N 1
ATOM 4211 C CA . LYS A 1 556 ? -22.745 -1.401 -12.869 1.00 94.81 556 LYS A CA 1
ATOM 4212 C C . LYS A 1 556 ? -23.554 -0.646 -13.921 1.00 94.81 556 LYS A C 1
ATOM 4214 O O . LYS A 1 556 ? -24.589 -1.162 -14.342 1.00 94.81 556 LYS A O 1
ATOM 4219 N N . LYS A 1 557 ? -23.124 0.564 -14.305 1.00 97.81 557 LYS A N 1
ATOM 4220 C CA . LYS A 1 557 ? -23.890 1.509 -15.134 1.00 97.81 557 LYS A CA 1
ATOM 4221 C C . LYS A 1 557 ? -25.352 1.643 -14.681 1.00 97.81 557 LYS A C 1
ATOM 4223 O O . LYS A 1 557 ? -26.297 1.487 -15.457 1.00 97.81 557 LYS A O 1
ATOM 4228 N N . LEU A 1 558 ? -25.532 1.852 -13.376 1.00 98.06 558 LEU A N 1
ATOM 4229 C CA . LEU A 1 558 ? -26.825 1.787 -12.698 1.00 98.06 558 LEU A CA 1
ATOM 4230 C C . LEU A 1 558 ? -26.925 2.898 -11.650 1.00 98.06 558 LEU A C 1
ATOM 4232 O O . LEU A 1 558 ? -26.101 2.944 -10.747 1.00 98.06 558 LEU A O 1
ATOM 4236 N N . PHE A 1 559 ? -27.942 3.756 -11.696 1.00 98.06 559 PHE A N 1
ATOM 4237 C CA . PHE A 1 559 ? -28.243 4.664 -10.580 1.00 98.06 559 PHE A CA 1
ATOM 4238 C C . PHE A 1 559 ? -29.412 4.133 -9.755 1.00 98.06 559 PHE A C 1
ATOM 4240 O O . PHE A 1 559 ? -30.293 3.458 -10.285 1.00 98.06 559 PHE A O 1
ATOM 4247 N N . GLY A 1 560 ? -29.406 4.409 -8.450 1.00 96.50 560 GLY A N 1
ATOM 4248 C CA . GLY A 1 560 ? -30.387 3.901 -7.493 1.00 96.50 560 GLY A CA 1
ATOM 4249 C C . GLY A 1 560 ? -30.897 4.989 -6.551 1.00 96.50 560 GLY A C 1
ATOM 4250 O O . GLY A 1 560 ? -30.149 5.878 -6.156 1.00 96.50 560 GLY A O 1
ATOM 4251 N N . GLY A 1 561 ? -32.174 4.908 -6.178 1.00 94.75 561 GLY A N 1
ATOM 4252 C CA . GLY A 1 561 ? -32.824 5.816 -5.239 1.00 94.75 561 GLY A CA 1
ATOM 4253 C C . GLY A 1 561 ? -33.888 5.135 -4.372 1.00 94.75 561 GLY A C 1
ATOM 4254 O O . GLY A 1 561 ? -34.312 4.001 -4.622 1.00 94.75 561 GLY A O 1
ATOM 4255 N N . ASN A 1 562 ? -34.306 5.844 -3.320 1.00 91.25 562 ASN A N 1
ATOM 4256 C CA . ASN A 1 562 ? -35.446 5.460 -2.477 1.00 91.25 562 ASN A CA 1
ATOM 4257 C C . ASN A 1 562 ? -36.775 5.960 -3.059 1.00 91.25 562 ASN A C 1
ATOM 4259 O O . ASN A 1 562 ? -37.778 5.257 -2.986 1.00 91.25 562 ASN A O 1
ATOM 4263 N N . GLU A 1 563 ? -36.779 7.152 -3.655 1.00 89.38 563 GLU A N 1
ATOM 4264 C CA . GLU A 1 563 ? -37.915 7.691 -4.406 1.00 89.38 563 GLU A CA 1
ATOM 4265 C C . GLU A 1 563 ? -37.865 7.175 -5.853 1.00 89.38 563 GLU A C 1
ATOM 4267 O O . GLU A 1 563 ? -36.799 6.808 -6.352 1.00 89.38 563 GLU A O 1
ATOM 4272 N N . ALA A 1 564 ? -39.023 7.065 -6.503 1.00 88.81 564 ALA A N 1
ATOM 4273 C CA . ALA A 1 564 ? -39.119 6.711 -7.915 1.00 88.81 564 ALA A CA 1
ATOM 4274 C C . ALA A 1 564 ? -39.327 7.984 -8.740 1.00 88.81 564 ALA A C 1
ATOM 4276 O O . ALA A 1 564 ? -40.034 8.889 -8.303 1.00 88.81 564 ALA A O 1
ATOM 4277 N N . TYR A 1 565 ? -38.773 8.016 -9.950 1.00 90.88 565 TYR A N 1
ATOM 4278 C CA . TYR A 1 565 ? -39.097 9.023 -10.957 1.00 90.88 565 TYR A CA 1
ATOM 4279 C C . TYR A 1 565 ? -40.127 8.432 -11.930 1.00 90.88 565 TYR A C 1
ATOM 4281 O O . TYR A 1 565 ? -39.726 7.804 -12.908 1.00 90.88 565 TYR A O 1
ATOM 4289 N N . PRO A 1 566 ? -41.447 8.573 -11.682 1.00 88.62 566 PRO A N 1
ATOM 4290 C CA . PRO A 1 566 ? -42.474 7.933 -12.514 1.00 88.62 566 PRO A CA 1
ATOM 4291 C C . PRO A 1 566 ? -42.455 8.433 -13.965 1.00 88.62 566 PRO A C 1
ATOM 4293 O O . PRO A 1 566 ? -42.837 7.705 -14.874 1.00 88.62 566 PRO A O 1
ATOM 4296 N N . ASN A 1 567 ? -41.956 9.653 -14.180 1.00 92.75 567 ASN A N 1
ATOM 4297 C CA . ASN A 1 567 ? -41.862 10.299 -15.487 1.00 92.75 567 ASN A CA 1
ATOM 4298 C C . ASN A 1 567 ? -40.510 10.059 -16.191 1.00 92.75 567 ASN A C 1
ATOM 4300 O O . ASN A 1 567 ? -40.252 10.665 -17.228 1.00 92.75 567 ASN A O 1
ATOM 4304 N N . LEU A 1 568 ? -39.619 9.222 -15.643 1.00 95.12 568 LEU A N 1
ATOM 4305 C CA . LEU A 1 568 ? -38.342 8.896 -16.282 1.00 95.12 568 LEU A CA 1
ATOM 4306 C C . LEU A 1 568 ? -38.555 7.840 -17.373 1.00 95.12 568 LEU A C 1
ATOM 4308 O O . LEU A 1 568 ? -38.988 6.721 -17.093 1.00 95.12 568 LEU A O 1
ATOM 4312 N N . GLN A 1 569 ? -38.199 8.200 -18.605 1.00 96.62 569 GLN A N 1
ATOM 4313 C CA . GLN A 1 569 ? -38.266 7.351 -19.791 1.00 96.62 569 GLN A CA 1
ATOM 4314 C C . GLN A 1 569 ? -36.865 7.030 -20.325 1.00 96.62 569 GLN A C 1
ATOM 4316 O O . GLN A 1 569 ? -35.881 7.692 -19.988 1.00 96.62 569 GLN A O 1
ATOM 4321 N N . VAL A 1 570 ? -36.783 6.016 -21.189 1.00 96.75 570 VAL A N 1
ATOM 4322 C CA . VAL A 1 570 ? -35.576 5.732 -21.980 1.00 96.75 570 VAL A CA 1
ATOM 4323 C C . VAL A 1 570 ? -35.244 6.953 -22.846 1.00 96.75 570 VAL A C 1
ATOM 4325 O O . VAL A 1 570 ? -36.139 7.563 -23.423 1.00 96.75 570 VAL A O 1
ATOM 4328 N N . GLY A 1 571 ? -33.966 7.323 -22.924 1.00 95.69 571 GLY A N 1
ATOM 4329 C CA . GLY A 1 571 ? -33.498 8.516 -23.636 1.00 95.69 571 GLY A CA 1
ATOM 4330 C C . GLY A 1 571 ? -33.449 9.800 -22.796 1.00 95.69 571 GLY A C 1
ATOM 4331 O O . GLY A 1 571 ? -32.855 10.776 -23.245 1.00 95.69 571 GLY A O 1
ATOM 4332 N N . HIS A 1 572 ? -34.010 9.824 -21.579 1.00 96.56 572 HIS A N 1
ATOM 4333 C CA . HIS A 1 572 ? -33.880 10.982 -20.683 1.00 96.56 572 HIS A CA 1
ATOM 4334 C C . HIS A 1 572 ? -32.437 11.171 -20.193 1.00 96.56 572 HIS A C 1
ATOM 4336 O O . HIS A 1 572 ? -31.697 10.201 -20.004 1.00 96.56 572 HIS A O 1
ATOM 4342 N N . ILE A 1 573 ? -32.048 12.428 -19.960 1.00 97.31 573 ILE A N 1
ATOM 4343 C CA . ILE A 1 573 ? -30.693 12.779 -19.519 1.00 97.31 573 ILE A CA 1
ATOM 4344 C C . ILE A 1 573 ? -30.562 12.566 -18.011 1.00 97.31 573 ILE A C 1
ATOM 4346 O O . ILE A 1 573 ? -31.427 12.961 -17.231 1.00 97.31 573 ILE A O 1
ATOM 4350 N N . LEU A 1 574 ? -29.461 11.956 -17.587 1.00 97.56 574 LEU A N 1
ATOM 4351 C CA . LEU A 1 574 ? -29.165 11.679 -16.188 1.00 97.56 574 LEU A CA 1
ATOM 4352 C C . LEU A 1 574 ? -27.848 12.344 -15.776 1.00 97.56 574 LEU A C 1
ATOM 4354 O O . LEU A 1 574 ? -26.874 12.355 -16.529 1.00 97.56 574 LEU A O 1
ATOM 4358 N N . PHE A 1 575 ? -27.807 12.830 -14.541 1.00 96.88 575 PHE A N 1
ATOM 4359 C CA . PHE A 1 575 ? -26.600 13.303 -13.867 1.00 96.88 575 PHE A CA 1
ATOM 4360 C C . PHE A 1 575 ? -26.451 12.588 -12.521 1.00 96.88 575 PHE A C 1
ATOM 4362 O O . PHE A 1 575 ? -27.441 12.171 -11.916 1.00 96.88 575 PHE A O 1
ATOM 4369 N N . LEU A 1 576 ? -25.218 12.471 -12.028 1.00 97.00 576 LEU A N 1
ATOM 4370 C CA . LEU A 1 576 ? -24.912 11.862 -10.735 1.00 97.00 576 LEU A CA 1
ATOM 4371 C C . LEU A 1 576 ? -24.225 12.880 -9.822 1.00 97.00 576 LEU A C 1
ATOM 4373 O O . LEU A 1 576 ? -23.064 13.227 -10.033 1.00 97.00 576 LEU A O 1
ATOM 4377 N N . TYR A 1 577 ? -24.937 13.353 -8.801 1.00 95.69 577 TYR A N 1
ATOM 4378 C CA . TYR A 1 577 ? -24.385 14.207 -7.757 1.00 95.69 577 TYR A CA 1
ATOM 4379 C C . TYR A 1 577 ? -23.780 13.363 -6.635 1.00 95.69 577 TYR A C 1
ATOM 4381 O O . TYR A 1 577 ? -24.482 12.675 -5.893 1.00 95.69 577 TYR A O 1
ATOM 4389 N N . GLN A 1 578 ? -22.466 13.443 -6.495 1.00 95.12 578 GLN A N 1
ATOM 4390 C CA . GLN A 1 578 ? -21.719 12.875 -5.389 1.00 95.12 578 GLN A CA 1
ATOM 4391 C C . GLN A 1 578 ? -21.668 13.915 -4.259 1.00 95.12 578 GLN A C 1
ATOM 4393 O O . GLN A 1 578 ? -21.209 15.043 -4.448 1.00 95.12 578 GLN A O 1
ATOM 4398 N N . MET A 1 579 ? -22.210 13.559 -3.092 1.00 92.94 579 MET A N 1
ATOM 4399 C CA . MET A 1 579 ? -22.400 14.511 -1.994 1.00 92.94 579 MET A CA 1
ATOM 4400 C C . MET A 1 579 ? -21.096 14.862 -1.278 1.00 92.94 579 MET A C 1
ATOM 4402 O O . MET A 1 579 ? -20.854 16.037 -1.013 1.00 92.94 579 MET A O 1
ATOM 4406 N N . ASP A 1 580 ? -20.262 13.862 -0.984 1.00 87.31 580 ASP A N 1
ATOM 4407 C CA . ASP A 1 580 ? -19.184 13.999 0.006 1.00 87.31 580 ASP A CA 1
ATOM 4408 C C . ASP A 1 580 ? -18.028 14.884 -0.501 1.00 87.31 580 ASP A C 1
ATOM 4410 O O . ASP A 1 580 ? -17.485 15.687 0.251 1.00 87.31 580 ASP A O 1
ATOM 4414 N N . ALA A 1 581 ? -17.712 14.813 -1.799 1.00 88.62 581 ALA A N 1
ATOM 4415 C CA . ALA A 1 581 ? -16.763 15.694 -2.490 1.00 88.62 581 ALA A CA 1
ATOM 4416 C C . ALA A 1 581 ? -17.470 16.807 -3.290 1.00 88.62 581 ALA A C 1
ATOM 4418 O O . ALA A 1 581 ? -16.813 17.604 -3.952 1.00 88.62 581 ALA A O 1
ATOM 4419 N N . LYS A 1 582 ? -18.808 16.890 -3.213 1.00 93.81 582 LYS A N 1
ATOM 4420 C CA . LYS A 1 582 ? -19.652 17.913 -3.854 1.00 93.81 582 LYS A CA 1
ATOM 4421 C C . LYS A 1 582 ? -19.481 17.993 -5.380 1.00 93.81 582 LYS A C 1
ATOM 4423 O O . LYS A 1 582 ? -19.564 19.076 -5.949 1.00 93.81 582 LYS A O 1
ATOM 4428 N N . VAL A 1 583 ? -19.321 16.857 -6.056 1.00 94.31 583 VAL A N 1
ATOM 4429 C CA . VAL A 1 583 ? -19.095 16.783 -7.512 1.00 94.31 583 VAL A CA 1
ATOM 4430 C C . VAL A 1 583 ? -20.352 16.333 -8.261 1.00 94.31 583 VAL A C 1
ATOM 4432 O O . VAL A 1 583 ? -20.968 15.335 -7.899 1.00 94.31 583 VAL A O 1
ATOM 4435 N N . LEU A 1 584 ? -20.702 17.007 -9.358 1.00 95.75 584 LEU A N 1
ATOM 4436 C CA . LEU A 1 584 ? -21.694 16.544 -10.334 1.00 95.75 584 LEU A CA 1
ATOM 4437 C C . LEU A 1 584 ? -20.987 15.838 -11.504 1.00 95.75 584 LEU A C 1
ATOM 4439 O O . LEU A 1 584 ? -20.036 16.377 -12.068 1.00 95.75 584 LEU A O 1
ATOM 4443 N N . ARG A 1 585 ? -21.445 14.638 -11.876 1.00 96.75 585 ARG A N 1
ATOM 4444 C CA . ARG A 1 585 ? -20.918 13.841 -12.999 1.00 96.75 585 ARG A CA 1
ATOM 4445 C C . ARG A 1 585 ? -21.975 13.612 -14.076 1.00 96.75 585 ARG A C 1
ATOM 4447 O O . ARG A 1 585 ? -23.159 13.486 -13.758 1.00 96.75 585 ARG A O 1
ATOM 4454 N N . GLY A 1 586 ? -21.534 13.505 -15.326 1.00 95.50 586 GLY A N 1
ATOM 4455 C CA . GLY A 1 586 ? -22.378 13.234 -16.491 1.00 95.50 586 GLY A CA 1
ATOM 4456 C C . GLY A 1 586 ? -21.859 13.936 -17.751 1.00 95.50 586 GLY A C 1
ATOM 4457 O O . GLY A 1 586 ? -20.666 14.250 -17.801 1.00 95.50 586 GLY A O 1
ATOM 4458 N N . PRO A 1 587 ? -22.735 14.201 -18.737 1.00 96.81 587 PRO A N 1
ATOM 4459 C CA . PRO A 1 587 ? -24.106 13.689 -18.842 1.00 96.81 587 PRO A CA 1
ATOM 4460 C C . PRO A 1 587 ? -24.154 12.192 -19.190 1.00 96.81 587 PRO A C 1
ATOM 4462 O O . PRO A 1 587 ? -23.283 11.655 -19.870 1.00 96.81 587 PRO A O 1
ATOM 4465 N N . PHE A 1 588 ? -25.218 11.527 -18.750 1.00 97.69 588 PHE A N 1
ATOM 4466 C CA . PHE A 1 588 ? -25.543 10.145 -19.104 1.00 97.69 588 PHE A CA 1
ATOM 4467 C C . PHE A 1 588 ? -26.937 10.085 -19.744 1.00 97.69 588 PHE A C 1
ATOM 4469 O O . PHE A 1 588 ? -27.729 11.017 -19.601 1.00 97.69 588 PHE A O 1
ATOM 4476 N N . VAL A 1 589 ? -27.269 8.982 -20.413 1.00 97.44 589 VAL A N 1
ATOM 4477 C CA . VAL A 1 589 ? -28.597 8.728 -20.992 1.00 97.44 589 VAL A CA 1
ATOM 4478 C C . VAL A 1 589 ? -29.237 7.493 -20.358 1.00 97.44 589 VAL A C 1
ATOM 4480 O O . VAL A 1 589 ? -28.582 6.467 -20.188 1.00 97.44 589 VAL A O 1
ATOM 4483 N N . ALA A 1 590 ? -30.517 7.577 -19.993 1.00 97.94 590 ALA A N 1
ATOM 4484 C CA . ALA A 1 590 ? -31.274 6.454 -19.447 1.00 97.94 590 ALA A CA 1
ATOM 4485 C C . ALA A 1 590 ? -31.510 5.372 -20.516 1.00 97.94 590 ALA A C 1
ATOM 4487 O O . ALA A 1 590 ? -32.134 5.642 -21.541 1.00 97.94 590 ALA A O 1
ATOM 4488 N N . THR A 1 591 ? -31.082 4.133 -20.263 1.00 97.94 591 THR A N 1
ATOM 4489 C CA . THR A 1 591 ? -31.334 2.978 -21.151 1.00 97.94 591 THR A CA 1
ATOM 4490 C C . THR A 1 591 ? -32.510 2.112 -20.698 1.00 97.94 591 THR A C 1
ATOM 4492 O O . THR A 1 591 ? -32.927 1.196 -21.403 1.00 97.94 591 THR A O 1
ATOM 4495 N N . THR A 1 592 ? -33.094 2.416 -19.537 1.00 97.69 592 THR A N 1
ATOM 4496 C CA . THR A 1 592 ? -34.310 1.782 -19.013 1.00 97.69 592 THR A CA 1
ATOM 4497 C C . THR A 1 592 ? -35.230 2.820 -18.372 1.00 97.69 592 THR A C 1
ATOM 4499 O O . THR A 1 592 ? -34.766 3.864 -17.926 1.00 97.69 592 THR A O 1
ATOM 4502 N N . VAL A 1 593 ? -36.513 2.494 -18.206 1.00 96.69 593 VAL A N 1
ATOM 4503 C CA . VAL A 1 593 ? -37.387 3.177 -17.228 1.00 96.69 593 VAL A CA 1
ATOM 4504 C C . VAL A 1 593 ? -36.950 2.855 -15.786 1.00 96.69 593 VAL A C 1
ATOM 4506 O O . VAL A 1 593 ? -36.044 2.040 -15.572 1.00 96.69 593 VAL A O 1
ATOM 4509 N N . VAL A 1 594 ? -37.592 3.441 -14.771 1.00 97.00 594 VAL A N 1
ATOM 4510 C CA . VAL A 1 594 ? -37.337 3.072 -13.364 1.00 97.00 594 VAL A CA 1
ATOM 4511 C C . VAL A 1 594 ? -37.822 1.645 -13.076 1.00 97.00 594 VAL A C 1
ATOM 4513 O O . VAL A 1 594 ? -38.967 1.299 -13.350 1.00 97.00 594 VAL A O 1
ATOM 4516 N N . GLY A 1 595 ? -36.960 0.816 -12.486 1.00 96.31 595 GLY A N 1
ATOM 4517 C CA . GLY A 1 595 ? -37.261 -0.577 -12.136 1.00 96.31 595 GLY A CA 1
ATOM 4518 C C . GLY A 1 595 ? -36.276 -1.152 -11.115 1.00 96.31 595 GLY A C 1
ATOM 4519 O O . GLY A 1 595 ? -35.510 -0.413 -10.508 1.00 96.31 595 GLY A O 1
ATOM 4520 N N . ARG A 1 596 ? -36.267 -2.477 -10.912 1.00 96.88 596 ARG A N 1
ATOM 4521 C CA . ARG A 1 596 ? -35.320 -3.158 -10.002 1.00 96.88 596 ARG A CA 1
ATOM 4522 C C . ARG A 1 596 ? -34.466 -4.173 -10.764 1.00 96.88 596 ARG A C 1
ATOM 4524 O O . ARG A 1 596 ? -34.789 -5.360 -10.796 1.00 96.88 596 ARG A O 1
ATOM 4531 N N . TYR A 1 597 ? -33.390 -3.688 -11.377 1.00 97.19 597 TYR A N 1
ATOM 4532 C CA . TYR A 1 597 ? -32.569 -4.431 -12.338 1.00 97.19 597 TYR A CA 1
ATOM 4533 C C . TYR A 1 597 ? -31.469 -5.287 -11.699 1.00 97.19 597 TYR A C 1
ATOM 4535 O O . TYR A 1 597 ? -31.231 -6.399 -12.163 1.00 97.19 597 TYR A O 1
ATOM 4543 N N . ASP A 1 598 ? -30.836 -4.820 -10.620 1.00 96.31 598 ASP A N 1
ATOM 4544 C CA . ASP A 1 598 ? -29.927 -5.621 -9.794 1.00 96.31 598 ASP A CA 1
ATOM 4545 C C . ASP A 1 598 ? -30.439 -5.666 -8.347 1.00 96.31 598 ASP A C 1
ATOM 4547 O O . ASP A 1 598 ? -30.404 -4.687 -7.599 1.00 96.31 598 ASP A O 1
ATOM 4551 N N . LYS A 1 599 ? -30.915 -6.844 -7.927 1.00 97.00 599 LYS A N 1
ATOM 4552 C CA . LYS A 1 599 ? -31.421 -7.074 -6.565 1.00 97.00 599 LYS A CA 1
ATOM 4553 C C . LYS A 1 599 ? -30.321 -7.038 -5.496 1.00 97.00 599 LYS A C 1
ATOM 4555 O O . LYS A 1 599 ? -30.672 -6.875 -4.329 1.00 97.00 599 LYS A O 1
ATOM 4560 N N . LYS A 1 600 ? -29.048 -7.209 -5.879 1.00 92.62 600 LYS A N 1
ATOM 4561 C CA . LYS A 1 600 ? -27.868 -7.211 -5.000 1.00 92.62 600 LYS A CA 1
ATOM 4562 C C . LYS A 1 600 ? -27.169 -5.847 -4.930 1.00 92.62 600 LYS A C 1
ATOM 4564 O O . LYS A 1 600 ? -26.386 -5.648 -4.005 1.00 92.62 600 LYS A O 1
ATOM 4569 N N . ALA A 1 601 ? -27.441 -4.922 -5.857 1.00 91.00 601 ALA A N 1
ATOM 4570 C CA . ALA A 1 601 ? -26.786 -3.613 -5.881 1.00 91.00 601 ALA A CA 1
ATOM 4571 C C . ALA A 1 601 ? -27.026 -2.814 -4.594 1.00 91.00 601 ALA A C 1
ATOM 4573 O O . ALA A 1 601 ? -28.156 -2.756 -4.097 1.00 91.00 601 ALA A O 1
ATOM 4574 N N . TRP A 1 602 ? -25.960 -2.236 -4.039 1.00 95.00 602 TRP A N 1
ATOM 4575 C CA . TRP A 1 602 ? -25.944 -1.529 -2.753 1.00 95.00 602 TRP A CA 1
ATOM 4576 C C . TRP A 1 602 ? -26.560 -2.357 -1.610 1.00 95.00 602 TRP A C 1
ATOM 4578 O O . TRP A 1 602 ? -27.355 -1.858 -0.811 1.00 95.00 602 TRP A O 1
ATOM 4588 N N . GLY A 1 603 ? -26.287 -3.667 -1.586 1.00 89.56 603 GLY A N 1
ATOM 4589 C CA . GLY A 1 603 ? -26.888 -4.613 -0.635 1.00 89.56 603 GLY A CA 1
ATOM 4590 C C . GLY A 1 603 ? -28.407 -4.784 -0.789 1.00 89.56 603 GLY A C 1
ATOM 4591 O O . GLY A 1 603 ? -29.079 -5.225 0.139 1.00 89.56 603 GLY A O 1
ATOM 4592 N N . GLY A 1 604 ? -28.972 -4.397 -1.936 1.00 93.62 604 GLY A N 1
ATOM 4593 C CA . GLY A 1 604 ? -30.411 -4.382 -2.196 1.00 93.62 604 GLY A CA 1
ATOM 4594 C C . GLY A 1 604 ? -31.160 -3.188 -1.590 1.00 93.62 604 GLY A C 1
ATOM 4595 O O . GLY A 1 604 ? -32.394 -3.203 -1.597 1.00 93.62 604 GLY A O 1
ATOM 4596 N N . LYS A 1 605 ? -30.445 -2.170 -1.080 1.00 94.25 605 LYS A N 1
ATOM 4597 C CA . LYS A 1 605 ? -31.007 -0.980 -0.413 1.00 94.25 605 LYS A CA 1
ATOM 4598 C C . LYS A 1 605 ? -31.940 -0.176 -1.322 1.00 94.25 605 LYS A C 1
ATOM 4600 O O . LYS A 1 605 ? -33.055 0.148 -0.920 1.00 94.25 605 LYS A O 1
ATOM 4605 N N . PHE A 1 606 ? -31.505 0.118 -2.547 1.00 96.25 606 PHE A N 1
ATOM 4606 C CA . PHE A 1 606 ? -32.256 0.949 -3.488 1.00 96.25 606 PHE A CA 1
ATOM 4607 C C . PHE A 1 606 ? -33.113 0.089 -4.418 1.00 96.25 606 PHE A C 1
ATOM 4609 O O . PHE A 1 606 ? -32.599 -0.714 -5.201 1.00 96.25 606 PHE A O 1
ATOM 4616 N N . ARG A 1 607 ? -34.438 0.246 -4.313 1.00 95.94 607 ARG A N 1
ATOM 4617 C CA . ARG A 1 607 ? -35.419 -0.509 -5.111 1.00 95.94 607 ARG A CA 1
ATOM 4618 C C . ARG A 1 607 ? -35.701 0.133 -6.466 1.00 95.94 607 ARG A C 1
ATOM 4620 O O . ARG A 1 607 ? -36.004 -0.602 -7.398 1.00 95.94 607 ARG A O 1
ATOM 4627 N N . ASN A 1 608 ? -35.588 1.457 -6.549 1.00 97.06 608 ASN A N 1
ATOM 4628 C CA . ASN A 1 608 ? -35.857 2.238 -7.749 1.00 97.06 608 ASN A CA 1
ATOM 4629 C C . ASN A 1 608 ? -34.525 2.524 -8.432 1.00 97.06 608 ASN A C 1
ATOM 4631 O O . ASN A 1 608 ? -33.707 3.282 -7.917 1.00 97.06 608 ASN A O 1
ATOM 4635 N N . GLN A 1 609 ? -34.285 1.854 -9.548 1.00 97.81 609 GLN A N 1
ATOM 4636 C CA . GLN A 1 609 ? -33.016 1.841 -10.257 1.00 97.81 609 GLN A CA 1
ATOM 4637 C C . GLN A 1 609 ? -33.234 2.217 -11.721 1.00 97.81 609 GLN A C 1
ATOM 4639 O O . GLN A 1 609 ? -34.306 1.973 -12.272 1.00 97.81 609 GLN A O 1
ATOM 4644 N N . VAL A 1 610 ? -32.206 2.765 -12.357 1.00 98.12 610 VAL A N 1
ATOM 4645 C CA . VAL A 1 610 ? -32.174 3.078 -13.788 1.00 98.12 610 VAL A CA 1
ATOM 4646 C C . VAL A 1 610 ? -30.815 2.673 -14.347 1.00 98.12 610 VAL A C 1
ATOM 4648 O O . VAL A 1 610 ? -29.789 2.971 -13.734 1.00 98.12 610 VAL A O 1
ATOM 4651 N N . ARG A 1 611 ? -30.788 1.961 -15.477 1.00 98.25 611 ARG A N 1
ATOM 4652 C CA . ARG A 1 611 ? -29.546 1.730 -16.225 1.00 98.25 611 ARG A CA 1
ATOM 4653 C C . ARG A 1 611 ? -29.241 2.930 -17.105 1.00 98.25 611 ARG A C 1
ATOM 4655 O O . ARG A 1 611 ? -30.160 3.597 -17.583 1.00 98.25 611 ARG A O 1
ATOM 4662 N N . TRP A 1 612 ? -27.961 3.183 -17.330 1.00 98.25 612 TRP A N 1
ATOM 4663 C CA . TRP A 1 612 ? -27.516 4.317 -18.125 1.00 98.25 612 TRP A CA 1
ATOM 4664 C C . TRP A 1 612 ? -26.369 3.964 -19.066 1.00 98.25 612 TRP A C 1
ATOM 4666 O O . TRP A 1 612 ? -25.654 2.984 -18.872 1.00 98.25 612 TRP A O 1
ATOM 4676 N N . GLU A 1 613 ? -26.189 4.793 -20.085 1.00 97.69 613 GLU A N 1
ATOM 4677 C CA . GLU A 1 613 ? -25.009 4.817 -20.949 1.00 97.69 613 GLU A CA 1
ATOM 4678 C C . GLU A 1 613 ? -24.446 6.240 -21.025 1.00 97.69 613 GLU A C 1
ATOM 4680 O O . GLU A 1 613 ? -25.076 7.200 -20.581 1.00 97.69 613 GLU A O 1
ATOM 4685 N N . GLU A 1 614 ? -23.220 6.376 -21.519 1.00 96.44 614 GLU A N 1
ATOM 4686 C CA . GLU A 1 614 ? -22.602 7.686 -21.725 1.00 96.44 614 GLU A CA 1
ATOM 4687 C C . GLU A 1 614 ? -23.297 8.381 -22.898 1.00 96.44 614 GLU A C 1
ATOM 4689 O O . GLU A 1 614 ? -23.618 7.744 -23.907 1.00 96.44 614 GLU A O 1
ATOM 4694 N N . LEU A 1 615 ? -23.574 9.680 -22.768 1.00 95.25 615 LEU A N 1
ATOM 4695 C CA . LEU A 1 615 ? -24.195 10.425 -23.855 1.00 95.25 615 LEU A CA 1
ATOM 4696 C C . LEU A 1 615 ? -23.179 10.575 -24.998 1.00 95.25 615 LEU A C 1
ATOM 4698 O O . LEU A 1 615 ? -22.110 11.152 -24.814 1.00 95.25 615 LEU A O 1
ATOM 4702 N N . LYS A 1 616 ? -23.501 10.047 -26.185 1.00 92.88 616 LYS A N 1
ATOM 4703 C CA . LYS A 1 616 ? -22.606 10.114 -27.352 1.00 92.88 616 LYS A CA 1
ATOM 4704 C C . LYS A 1 616 ? -22.234 11.567 -27.664 1.00 92.88 616 LYS A C 1
ATOM 4706 O O . LYS A 1 616 ? -23.108 12.426 -27.715 1.00 92.88 616 LYS A O 1
ATOM 4711 N N . GLY A 1 617 ? -20.945 11.809 -27.899 1.00 89.81 617 GLY A N 1
ATOM 4712 C CA . GLY A 1 617 ? -20.404 13.151 -28.134 1.00 89.81 617 GLY A CA 1
ATOM 4713 C C . GLY A 1 617 ? -20.092 13.952 -26.865 1.00 89.81 617 GLY A C 1
ATOM 4714 O O . GLY A 1 617 ? -19.758 15.119 -26.986 1.00 89.81 617 GLY A O 1
ATOM 4715 N N . PHE A 1 618 ? -20.183 13.352 -25.672 1.00 89.19 618 PHE A N 1
ATOM 4716 C CA . PHE A 1 618 ? -19.767 13.974 -24.413 1.00 89.19 618 PHE A CA 1
ATOM 4717 C C . PHE A 1 618 ? -18.772 13.080 -23.674 1.00 89.19 618 PHE A C 1
ATOM 4719 O O . PHE A 1 618 ? -19.050 11.903 -23.431 1.00 89.19 618 PHE A O 1
ATOM 4726 N N . LYS A 1 619 ? -17.648 13.644 -23.224 1.00 86.50 619 LYS A N 1
ATOM 4727 C CA . LYS A 1 619 ? -16.777 12.972 -22.254 1.00 86.50 619 LYS A CA 1
ATOM 4728 C C . LYS A 1 619 ? -17.390 13.067 -20.853 1.00 86.50 619 LYS A C 1
ATOM 4730 O O . LYS A 1 619 ? -17.706 14.160 -20.378 1.00 86.50 619 LYS A O 1
ATOM 4735 N N . VAL A 1 620 ? -17.525 11.935 -20.155 1.00 87.88 620 VAL A N 1
ATOM 4736 C CA . VAL A 1 620 ? -17.997 11.923 -18.759 1.00 87.88 620 VAL A CA 1
ATOM 4737 C C . VAL A 1 620 ? -16.985 12.657 -17.881 1.00 87.88 620 VAL A C 1
ATOM 4739 O O . VAL A 1 620 ? -15.905 12.145 -17.585 1.00 87.88 620 VAL A O 1
ATOM 4742 N N . THR A 1 621 ? -17.343 13.861 -17.444 1.00 90.69 621 THR A N 1
ATOM 4743 C CA . THR A 1 621 ? -16.480 14.720 -16.622 1.00 90.69 621 THR A CA 1
ATOM 4744 C C . THR A 1 621 ? -17.048 14.909 -15.217 1.00 90.69 621 THR A C 1
ATOM 4746 O O . THR A 1 621 ? -18.183 14.537 -14.906 1.00 90.69 621 THR A O 1
ATOM 4749 N N . ALA A 1 622 ? -16.212 15.444 -14.330 1.00 92.69 622 ALA A N 1
ATOM 4750 C CA . ALA A 1 622 ? -16.562 15.841 -12.974 1.00 92.69 622 ALA A CA 1
ATOM 4751 C C . ALA A 1 622 ? -16.582 17.372 -12.901 1.00 92.69 622 ALA A C 1
ATOM 4753 O O . ALA A 1 622 ? -15.623 18.017 -13.317 1.00 92.69 622 ALA A O 1
ATOM 4754 N N . ARG A 1 623 ? -17.661 17.953 -12.372 1.00 93.00 623 ARG A N 1
ATOM 4755 C CA . ARG A 1 623 ? -17.811 19.399 -12.166 1.00 93.00 623 ARG A CA 1
ATOM 4756 C C . ARG A 1 623 ? -18.067 19.701 -10.697 1.00 93.00 623 ARG A C 1
ATOM 4758 O O . ARG A 1 623 ? -18.803 18.965 -10.042 1.00 93.00 623 ARG A O 1
ATOM 4765 N N . ASP A 1 624 ? -17.496 20.787 -10.191 1.00 92.19 624 ASP A N 1
ATOM 4766 C CA . ASP A 1 624 ? -17.773 21.261 -8.836 1.00 92.19 624 ASP A CA 1
ATOM 4767 C C . ASP A 1 624 ? -19.233 21.737 -8.735 1.00 92.19 624 ASP A C 1
ATOM 4769 O O . ASP A 1 624 ? -19.640 22.711 -9.364 1.00 92.19 624 ASP A O 1
ATOM 4773 N N . ALA A 1 625 ? -20.049 21.050 -7.935 1.00 90.81 625 ALA A N 1
ATOM 4774 C CA . ALA A 1 625 ? -21.457 21.386 -7.735 1.00 90.81 625 ALA A CA 1
ATOM 4775 C C . ALA A 1 625 ? -21.674 22.548 -6.743 1.00 90.81 625 ALA A C 1
ATOM 4777 O O . ALA A 1 625 ? -22.811 22.799 -6.311 1.00 90.81 625 ALA A O 1
ATOM 4778 N N . THR A 1 626 ? -20.600 23.214 -6.317 1.00 89.25 626 THR A N 1
ATOM 4779 C CA . THR A 1 626 ? -20.626 24.508 -5.628 1.00 89.25 626 THR A CA 1
ATOM 4780 C C . THR A 1 626 ? -20.490 25.694 -6.587 1.00 89.25 626 THR A C 1
ATOM 4782 O O . THR A 1 626 ? -20.873 26.792 -6.188 1.00 89.25 626 THR A O 1
ATOM 4785 N N . ASP A 1 627 ? -20.092 25.482 -7.854 1.00 90.19 627 ASP A N 1
ATOM 4786 C CA . ASP A 1 627 ? -20.139 26.509 -8.911 1.00 90.19 627 ASP A CA 1
ATOM 4787 C C . ASP A 1 627 ? -21.533 27.177 -8.914 1.00 90.19 627 ASP A C 1
ATOM 4789 O O . ASP A 1 627 ? -22.540 26.459 -8.969 1.00 90.19 627 ASP A O 1
ATOM 4793 N N . PRO A 1 628 ? -21.651 28.519 -8.846 1.00 89.38 628 PRO A N 1
ATOM 4794 C CA . PRO A 1 628 ? -22.927 29.235 -8.931 1.00 89.38 628 PRO A CA 1
ATOM 4795 C C . PRO A 1 628 ? -23.816 28.796 -10.107 1.00 89.38 628 PRO A C 1
ATOM 4797 O O . PRO A 1 628 ? -25.036 28.689 -9.964 1.00 89.38 628 PRO A O 1
ATOM 4800 N N . LYS A 1 629 ? -23.212 28.457 -11.253 1.00 88.88 629 LYS A N 1
ATOM 4801 C CA . LYS A 1 629 ? -23.916 27.975 -12.449 1.00 88.88 629 LYS A CA 1
ATOM 4802 C C . LYS A 1 629 ? -24.612 26.636 -12.200 1.00 88.88 629 LYS A C 1
ATOM 4804 O O . LYS A 1 629 ? -25.722 26.448 -12.685 1.00 88.88 629 LYS A O 1
ATOM 4809 N N . ILE A 1 630 ? -24.011 25.734 -11.417 1.00 88.94 630 ILE A N 1
ATOM 4810 C CA . ILE A 1 630 ? -24.555 24.397 -11.108 1.00 88.94 630 ILE A CA 1
ATOM 4811 C C . ILE A 1 630 ? -25.404 24.406 -9.828 1.00 88.94 630 ILE A C 1
ATOM 4813 O O . ILE A 1 630 ? -26.460 23.780 -9.760 1.00 88.94 630 ILE A O 1
ATOM 4817 N N . SER A 1 631 ? -24.971 25.127 -8.798 1.00 85.00 631 SER A N 1
ATOM 4818 C CA . SER A 1 631 ? -25.681 25.210 -7.520 1.00 85.00 631 SER A CA 1
ATOM 4819 C C . SER A 1 631 ? -27.034 25.920 -7.633 1.00 85.00 631 SER A C 1
ATOM 4821 O O . SER A 1 631 ? -27.923 25.614 -6.843 1.00 85.00 631 SER A O 1
ATOM 4823 N N . SER A 1 632 ? -27.254 26.751 -8.660 1.00 81.38 632 SER A N 1
ATOM 4824 C CA . SER A 1 632 ? -28.573 27.319 -8.991 1.00 81.38 632 SER A CA 1
ATOM 4825 C C . SER A 1 632 ? -29.671 26.271 -9.264 1.00 81.38 632 SER A C 1
ATOM 4827 O O . SER A 1 632 ? -30.855 26.559 -9.081 1.00 81.38 632 SER A O 1
ATOM 4829 N N . PHE A 1 633 ? -29.307 25.032 -9.626 1.00 78.75 633 PHE A N 1
ATOM 4830 C CA . PHE A 1 633 ? -30.252 23.917 -9.787 1.00 78.75 633 PHE A CA 1
ATOM 4831 C C . PHE A 1 633 ? -30.635 23.240 -8.452 1.00 78.75 633 PHE A C 1
ATOM 4833 O O . PHE A 1 633 ? -31.537 22.403 -8.422 1.00 78.75 633 PHE A O 1
ATOM 4840 N N . LYS A 1 634 ? -30.014 23.621 -7.321 1.00 74.69 634 LYS A N 1
ATOM 4841 C CA . LYS A 1 634 ? -30.396 23.181 -5.965 1.00 74.69 634 LYS A CA 1
ATOM 4842 C C . LYS A 1 634 ? -31.611 23.963 -5.453 1.00 74.69 634 LYS A C 1
ATOM 4844 O O . LYS A 1 634 ? -31.501 24.781 -4.540 1.00 74.69 634 LYS A O 1
ATOM 4849 N N . GLN A 1 635 ? -32.794 23.693 -5.998 1.00 57.22 635 GLN A N 1
ATOM 4850 C CA . GLN A 1 635 ? -34.036 24.245 -5.445 1.00 57.22 635 GLN A CA 1
ATOM 4851 C C . GLN A 1 635 ? -34.433 23.490 -4.161 1.00 57.22 635 GLN A C 1
ATOM 4853 O O . GLN A 1 635 ? -35.149 22.489 -4.168 1.00 57.22 635 GLN A O 1
ATOM 4858 N N . GLY A 1 636 ? -33.917 23.961 -3.023 1.00 63.88 636 GLY A N 1
ATOM 4859 C CA . GLY A 1 636 ? -34.188 23.388 -1.704 1.00 63.88 636 GLY A CA 1
ATOM 4860 C C . GLY A 1 636 ? -33.530 22.018 -1.486 1.00 63.88 636 GLY A C 1
ATOM 4861 O O . GLY A 1 636 ? -32.365 21.809 -1.815 1.00 63.88 636 GLY A O 1
ATOM 4862 N N . LYS A 1 637 ? -34.264 21.074 -0.879 1.00 51.41 637 LYS A N 1
ATOM 4863 C CA . LYS A 1 637 ? -33.732 19.758 -0.457 1.00 51.41 637 LYS A CA 1
ATOM 4864 C C . LYS A 1 637 ? -33.775 18.658 -1.532 1.00 51.41 637 LYS A C 1
ATOM 4866 O O . LYS A 1 637 ? -33.406 17.526 -1.227 1.00 51.41 637 LYS A O 1
ATOM 4871 N N . LYS A 1 638 ? -34.242 18.935 -2.757 1.00 58.56 638 LYS A N 1
ATOM 4872 C CA . LYS A 1 638 ? -34.450 17.910 -3.797 1.00 58.56 638 LYS A CA 1
ATOM 4873 C C . LYS A 1 638 ? -33.886 18.333 -5.156 1.00 58.56 638 LYS A C 1
ATOM 4875 O O . LYS A 1 638 ? -34.500 19.105 -5.873 1.00 58.56 638 LYS A O 1
ATOM 4880 N N . TRP A 1 639 ? -32.775 17.716 -5.551 1.00 66.19 639 TRP A N 1
ATOM 4881 C CA . TRP A 1 639 ? -32.155 17.818 -6.886 1.00 66.19 639 TRP A CA 1
ATOM 4882 C C . TRP A 1 639 ? -32.941 17.115 -8.022 1.00 66.19 639 TRP A C 1
ATOM 4884 O O . TRP A 1 639 ? -32.412 16.861 -9.098 1.00 66.19 639 TRP A O 1
ATOM 4894 N N . ALA A 1 640 ? -34.160 16.661 -7.752 1.00 76.75 640 ALA A N 1
ATOM 4895 C CA . ALA A 1 640 ? -34.572 15.331 -8.190 1.00 76.75 640 ALA A CA 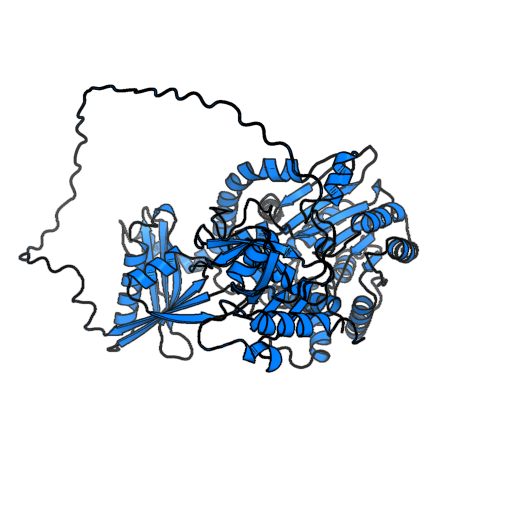1
ATOM 4896 C C . ALA A 1 640 ? -34.951 15.235 -9.687 1.00 76.75 640 ALA A C 1
ATOM 4898 O O . ALA A 1 640 ? -34.648 14.241 -10.347 1.00 76.75 640 ALA A O 1
ATOM 4899 N N . GLN A 1 641 ? -35.568 16.282 -10.234 1.00 90.81 641 GLN A N 1
ATOM 4900 C CA . GLN A 1 641 ? -35.998 16.358 -11.630 1.00 90.81 641 GLN A CA 1
ATOM 4901 C C . GLN A 1 641 ? -35.695 17.753 -12.185 1.00 90.81 641 GLN A C 1
ATOM 4903 O O . GLN A 1 641 ? -35.907 18.752 -11.500 1.00 90.81 641 GLN A O 1
ATOM 4908 N N . LEU A 1 642 ? -35.209 17.795 -13.422 1.00 92.06 642 LEU A N 1
ATOM 4909 C CA . LEU A 1 642 ? -34.843 18.992 -14.165 1.00 92.06 642 LEU A CA 1
ATOM 4910 C C . LEU A 1 642 ? -35.820 19.195 -15.325 1.00 92.06 642 LEU A C 1
ATOM 4912 O O . LEU A 1 642 ? -36.120 18.253 -16.066 1.00 92.06 642 LEU A O 1
ATOM 4916 N N . ASP A 1 643 ? -36.268 20.430 -15.531 1.00 91.56 643 ASP A N 1
ATOM 4917 C CA . ASP A 1 643 ? -36.975 20.797 -16.758 1.00 91.56 643 ASP A CA 1
ATOM 4918 C C . ASP A 1 643 ? -36.027 20.790 -17.980 1.00 91.56 643 ASP A C 1
ATOM 4920 O O . ASP A 1 643 ? -34.800 20.671 -17.862 1.00 91.56 643 ASP A O 1
ATOM 4924 N N . ALA A 1 644 ? -36.587 20.895 -19.186 1.00 92.38 644 ALA A N 1
ATOM 4925 C CA . ALA A 1 644 ? -35.808 20.861 -20.424 1.00 92.38 644 ALA A CA 1
ATOM 4926 C C . ALA A 1 644 ? -34.805 22.026 -20.551 1.00 92.38 644 ALA A C 1
ATOM 4928 O O . ALA A 1 644 ? -33.702 21.845 -21.072 1.00 92.38 644 ALA A O 1
ATOM 4929 N N . ALA A 1 645 ? -35.143 23.216 -20.048 1.00 91.62 645 ALA A N 1
ATOM 4930 C CA . ALA A 1 645 ? -34.264 24.382 -20.066 1.00 91.62 645 ALA A CA 1
ATOM 4931 C C . ALA A 1 645 ? -33.125 24.248 -19.041 1.00 91.62 645 ALA A C 1
ATOM 4933 O O . ALA A 1 645 ? -31.980 24.574 -19.350 1.00 91.62 645 ALA A O 1
ATOM 4934 N N . GLN A 1 646 ? -33.397 23.716 -17.847 1.00 92.69 646 GLN A N 1
ATOM 4935 C CA . GLN A 1 646 ? -32.384 23.367 -16.849 1.00 92.69 646 GLN A CA 1
ATOM 4936 C C . GLN A 1 646 ? -31.422 22.295 -17.376 1.00 92.69 646 GLN A C 1
ATOM 4938 O O . GLN A 1 646 ? -30.207 22.446 -17.261 1.00 92.69 646 GLN A O 1
ATOM 4943 N N . THR A 1 647 ? -31.961 21.257 -18.018 1.00 94.56 647 THR A N 1
ATOM 4944 C CA . THR A 1 647 ? -31.186 20.171 -18.635 1.00 94.56 647 THR A CA 1
ATOM 4945 C C . THR A 1 647 ? -30.281 20.703 -19.745 1.00 94.56 647 THR A C 1
ATOM 4947 O O . THR A 1 647 ? -29.083 20.428 -19.744 1.00 94.56 647 THR A O 1
ATOM 4950 N N . THR A 1 648 ? -30.816 21.552 -20.628 1.00 94.06 648 THR A N 1
ATOM 4951 C CA . THR A 1 648 ? -30.051 22.215 -21.698 1.00 94.06 648 THR A CA 1
ATOM 4952 C C . THR A 1 648 ? -28.933 23.100 -21.132 1.00 94.06 648 THR A C 1
ATOM 4954 O O . THR A 1 648 ? -27.800 23.037 -21.608 1.00 94.06 648 THR A O 1
ATOM 4957 N N . ARG A 1 649 ? -29.201 23.878 -20.069 1.00 93.00 649 ARG A N 1
ATOM 4958 C CA . ARG A 1 649 ? -28.170 24.691 -19.396 1.00 93.00 649 ARG A CA 1
ATOM 4959 C C . ARG A 1 649 ? -27.057 23.835 -18.784 1.00 93.00 649 ARG A C 1
ATOM 4961 O O . ARG A 1 649 ? -25.889 24.183 -18.937 1.00 93.00 649 ARG A O 1
ATOM 4968 N N . LEU A 1 650 ? -27.387 22.715 -18.133 1.00 93.19 650 LEU A N 1
ATOM 4969 C CA . LEU A 1 650 ? -26.376 21.793 -17.602 1.00 93.19 650 LEU A CA 1
ATOM 4970 C C . LEU A 1 650 ? -25.545 21.150 -18.718 1.00 93.19 650 LEU A C 1
ATOM 4972 O O . LEU A 1 650 ? -24.322 21.147 -18.615 1.00 93.19 650 LEU A O 1
ATOM 4976 N N . LEU A 1 651 ? -26.161 20.685 -19.809 1.00 94.25 651 LEU A N 1
ATOM 4977 C CA . LEU A 1 651 ? -25.425 20.160 -20.969 1.00 94.25 651 LEU A CA 1
ATOM 4978 C C . LEU A 1 651 ? -24.435 21.190 -21.542 1.00 94.25 651 LEU A C 1
ATOM 4980 O O . LEU A 1 651 ? -23.294 20.837 -21.845 1.00 94.25 651 LEU A O 1
ATOM 4984 N N . GLY A 1 652 ? -24.821 22.469 -21.607 1.00 93.12 652 GLY A N 1
ATOM 4985 C CA . GLY A 1 652 ? -23.924 23.561 -22.001 1.00 93.12 652 GLY A CA 1
ATOM 4986 C C . GLY A 1 652 ? -22.703 23.710 -21.083 1.00 93.12 652 GLY A C 1
ATOM 4987 O O . GLY A 1 652 ? -21.584 23.841 -21.573 1.00 93.12 652 GLY A O 1
ATOM 4988 N N . ILE A 1 653 ? -22.883 23.606 -19.759 1.00 92.44 653 ILE A N 1
ATOM 4989 C CA . ILE A 1 653 ? -21.774 23.638 -18.782 1.00 92.44 653 ILE A CA 1
ATOM 4990 C C . ILE A 1 653 ? -20.821 22.450 -18.980 1.00 92.44 653 ILE A C 1
ATOM 4992 O O . ILE A 1 653 ? -19.607 22.610 -18.857 1.00 92.44 653 ILE A O 1
ATOM 4996 N N . PHE A 1 654 ? -21.348 21.265 -19.302 1.00 91.50 654 PHE A N 1
ATOM 4997 C CA . PHE A 1 654 ? -20.519 20.088 -19.562 1.00 91.50 654 PHE A CA 1
ATOM 4998 C C . PHE A 1 654 ? -19.759 20.185 -20.895 1.00 91.50 654 PHE A C 1
ATOM 5000 O O . PHE A 1 654 ? -18.577 19.849 -20.903 1.00 91.50 654 PHE A O 1
ATOM 5007 N N . SER A 1 655 ? -20.378 20.724 -21.954 1.00 89.44 655 SER A N 1
ATOM 5008 C CA . SER A 1 655 ? -19.753 20.915 -23.280 1.00 89.44 655 SER A CA 1
ATOM 5009 C C . SER A 1 655 ? -18.638 21.972 -23.276 1.00 89.44 655 SER A C 1
ATOM 5011 O O . SER A 1 655 ? -17.610 21.812 -23.923 1.00 89.44 655 SER A O 1
ATOM 5013 N N . ALA A 1 656 ? -18.816 23.067 -22.530 1.00 75.94 656 ALA A N 1
ATOM 5014 C CA . ALA A 1 656 ? -17.995 24.276 -22.664 1.00 75.94 656 ALA A CA 1
ATOM 5015 C C . ALA A 1 656 ? -16.524 24.168 -22.199 1.00 75.94 656 ALA A C 1
ATOM 5017 O O . ALA A 1 656 ? -15.820 25.170 -22.250 1.00 75.94 656 ALA A O 1
ATOM 5018 N N . ALA A 1 657 ? -16.047 23.005 -21.732 1.00 59.12 657 ALA A N 1
ATOM 5019 C CA . ALA A 1 657 ? -14.633 22.824 -21.357 1.00 59.12 657 ALA A CA 1
ATOM 5020 C C . ALA A 1 657 ? -13.828 21.936 -22.314 1.00 59.12 657 ALA A C 1
ATOM 5022 O O . ALA A 1 657 ? -12.683 21.632 -22.012 1.00 59.12 657 ALA A O 1
ATOM 5023 N N . GLU A 1 658 ? -14.396 21.533 -23.452 1.00 59.38 658 GLU A N 1
ATOM 5024 C CA . GLU A 1 658 ? -13.628 20.869 -24.519 1.00 59.38 658 GLU A CA 1
ATOM 5025 C C . GLU A 1 658 ? -12.970 21.882 -25.486 1.00 59.38 658 GLU A C 1
ATOM 5027 O O . GLU A 1 658 ? -12.250 21.486 -26.393 1.00 59.38 658 GLU A O 1
ATOM 5032 N N . GLY A 1 659 ? -13.186 23.191 -25.284 1.00 55.25 659 GLY A N 1
ATOM 5033 C CA . GLY A 1 659 ? -12.616 24.285 -26.090 1.00 55.25 659 GLY A CA 1
ATOM 5034 C C . GLY A 1 659 ? -11.751 25.264 -25.290 1.00 55.25 659 GLY A C 1
ATOM 5035 O O . GLY A 1 659 ? -11.819 26.466 -25.537 1.00 55.25 659 GLY A O 1
ATOM 5036 N N . GLY A 1 660 ? -11.025 24.772 -24.282 1.00 50.34 660 GLY A N 1
ATOM 5037 C CA . GLY A 1 660 ? -10.227 25.583 -23.356 1.00 50.34 660 GLY A CA 1
ATOM 5038 C C . GLY A 1 660 ? -8.920 24.908 -22.938 1.00 50.34 660 GLY A C 1
ATOM 5039 O O . GLY A 1 660 ? -8.691 24.745 -21.740 1.00 50.34 660 GLY A O 1
ATOM 5040 N N . GLU A 1 661 ? -8.108 24.528 -23.926 1.00 36.12 661 GLU A N 1
ATOM 5041 C CA . GLU A 1 661 ? -6.658 24.287 -23.810 1.00 36.12 661 GLU A CA 1
ATOM 5042 C C . GLU A 1 661 ? -5.914 25.312 -24.682 1.00 36.12 661 GLU A C 1
ATOM 5044 O O . GLU A 1 661 ? -6.425 25.601 -25.791 1.00 36.12 661 GLU A O 1
#

Secondary structure (DSSP, 8-state):
--HHHHHHHHHHHHHHHHHHHS---STTHHHHHHHHHHHHHHHHHSTT---PPPPHHHHHHHHHHHHHHHHHHHHHHTT-SSEEEEEET-TT--HHHHHHHHSTTTEEEEEEEB-HHHHHHHHHHHHHTT--S-SB--B--TT-HHHHHHHHHTS---S--EEEEEES-TTT-TTHHHHHHHHHHHH-TTTEEEEEEEE-PPPGGG--HHHHHHHHHHHHHHHTT------SS-TTTHHHHHHHTTTB-SEEEEEETTSSHHHHHHHS-S-------SS----HHHHHHHHHTEEEEEEE--SSSB---HHHHHHHHHHHHHHHHHHHHHHHHHHHHHHHHTTTHHHHHHHHH--SS---B--SSSSEEEEEEETTEEEEEEEEEE-TTTS-EEEEEEEE-GGGTTTTHHHHHHHHHHHHHHHHS-SSEEEEEEEEETT-HHHHHHHHHTT-EEEEEE-SSS-EEEEEEEEEGGGGGS-S------------------------------------PPPPP-PPPPP--------TT--EEEEEE-HHHHHHHHHTTEEEESS--TT--TT-EEEEEETTTTEEEEEEEESS-SB---TTGGGG---EEEEEEEPTT---EEEETTSHHHHTT--TT---EE-HHHHHHHHHHHHTTSS--

Radius of gyration: 31.17 Å; chains: 1; bounding box: 82×70×88 Å

InterPro domains:
  IPR000182 GNAT domain [PF13508] (372-452)
  IPR000182 GNAT domain [PS51186] (299-474)
  IPR007213 Methyltransferase Ppm1/Ppm2/Tcmp [PF04072] (5-176)
  IPR013989 Development/cell death domain [PF10539] (540-654)
  IPR013989 Development/cell death domain [PS51222] (536-656)
  IPR013989 Development/cell death domain [SM00767] (536-656)
  IPR016181 Acyl-CoA N-acyltransferase [SSF55729] (369-460)
  IPR029063 S-adenosyl-L-methionine-dependent methyltransferase superfamily [G3DSA:3.40.50.150] (9-299)
  IPR029063 S-adenosyl-L-methionine-dependent methyltransferase superfamily [SSF53335] (53-297)

Foldseek 3Di:
DDLLLVVLVVLLLLLQLLVVLFPDPDPCPLQNVVSVLLVVVVCVVDPDPDNDDDAPLSSVVSVLLVVLLVVVLVVVCVVFQAEEEEEESQRLRCVQVVSCVVNVRHHPAYEREEAVVRLVSSQVSCVVSVNPPRHHRDHADLQDLVSLLVSLVVVDAPLAAYEYEYEQRCQLHQPSVSSVVSVCVSHPQQRYKYKYKHFALDDPVVDDPVSVLVVVVVVVSCVVPRPGNPPPDHVVPVSVVVCQVVQHAADKPKDQQQPDSVVVVVVPDDPQPQPVPVDDDDVVVVSVVVSNRIMIIIGHGDDDRHDDDPCVVVVVCVVVSVVCSVVVVVVVCCSNCVVVVVVCPQVLVQLVPPPDFDWDWDDDQFLTKTFGDDPSDTQWIWGWHQDDPDQAIERPGTDGHPVCPPVCVSVVRHVVRVVSSCVSPPDQKHKYKYKDFPSPVSVVVSLVVVPWDFPDWDPDSTIITMTMDMDGPVPPVPPPDDDDDDDDDDDDDDDDDDDDDDDDDDDDDDDDDDDDDDDDDDDDDDPDDDDDPDDQWAKEWEAEDEPLQVVLCPVVQKGFDQDFDQPDAFQHWYWYQYPPQQKIKAGKTFRHHWAQDDCCRVPNPGGTMTHIGHDPPFDTDIDRCVPPQNVVCCPDPDNGIGTSVRVVSVVCVRPVPVPPD

Sequence (661 aa):
MGVIAQTAIEALTCKAETLLHNNNDGPLAKYVSMLQIVRNHLQAEMASSGQRTRSGVIRLGYTMRVMTIQNSILSFAAQYPAFNVLILGCGLDPLGRFIQTKFPKACRCAYEMDCEEVVALKRSLYEKSGWGVGCILPGCDFNDPDAMGRSLSEVADDGLPFLVVSEVVLSYVDNKEGCLRKVVEAFGRERTSLLAYETLLPNPTSKGLYQNAYEERFQEKLGRGLVAGGGSGGPDGGALKTWRDRGEIMELMGRVFGEGVVTNVTSVSSQRLKVALPDMFDEHAELKLYLSCYALVQVRVKEGPWLVDWKDYLSSLSSEARKGLPDFLAGLYEKCYASHAKKWGAVRRLVQNAGKKDFANVGGNFGAFTCLVDGGEVKGFCGIKSGGDGGYQEVSRFVVEDSYRGQGWGKKLLSRTISNTLREHNGSEATFRATTIVACVEAIKLYGKLGWDEEGRADGEVERITFVKSIKRGGLVGQAGGGKGRGRTEDAKFGTVATSKATAASTGSKKTALRASAKPFSFSPPSSPPQLTSPPGVPGFVYVCTNFTMGECMCKKLFGGNEAYPNLQVGHILFLYQMDAKVLRGPFVATTVVGRYDKKAWGGKFRNQVRWEELKGFKVTARDATDPKISSFKQGKKWAQLDAAQTTRLLGIFSAAEGGE

pLDDT: mean 73.23, std 23.17, range [27.77, 98.25]